Protein AF-A0A317SDF6-F1 (afdb_monomer_lite)

Organism: NCBI:txid42249

Radius of gyration: 30.02 Å; chains: 1; bounding box: 66×52×125 Å

InterPro domains:
  IPR023395 Mitochondrial carrier protein domain superfamily [SSF103506] (197-361)

Structure (mmCIF, N/CA/C/O backbone):
data_AF-A0A317SDF6-F1
#
_entry.id   AF-A0A317SDF6-F1
#
loop_
_atom_site.group_PDB
_atom_site.id
_atom_site.type_symbol
_atom_site.label_atom_id
_atom_site.label_alt_id
_atom_site.label_comp_id
_atom_site.label_asym_id
_atom_site.label_entity_id
_atom_site.label_seq_id
_atom_site.pdbx_PDB_ins_code
_atom_site.Cartn_x
_atom_site.Cartn_y
_atom_site.Cartn_z
_atom_site.occupancy
_atom_site.B_iso_or_equiv
_atom_site.auth_seq_id
_atom_site.auth_comp_id
_atom_site.auth_asym_id
_atom_site.auth_atom_id
_atom_site.pdbx_PDB_model_num
ATOM 1 N N . MET A 1 1 ? 5.493 -19.205 65.017 1.00 35.84 1 MET A N 1
ATOM 2 C CA . MET A 1 1 ? 6.532 -20.096 65.563 1.00 35.84 1 MET A CA 1
ATOM 3 C C . MET A 1 1 ? 7.297 -20.651 64.370 1.00 35.84 1 MET A C 1
ATOM 5 O O . MET A 1 1 ? 6.707 -21.435 63.647 1.00 35.84 1 MET A O 1
ATOM 9 N N . PHE A 1 2 ? 8.506 -20.110 64.154 1.00 34.94 2 PHE A N 1
ATOM 10 C CA . PHE A 1 2 ? 9.615 -20.517 63.263 1.00 34.94 2 PHE A CA 1
ATOM 11 C C . PHE A 1 2 ? 9.306 -20.815 61.772 1.00 34.94 2 PHE A C 1
ATOM 13 O O . PHE A 1 2 ? 8.557 -21.731 61.475 1.00 34.94 2 PHE A O 1
ATOM 20 N N . GLU A 1 3 ? 9.703 -20.014 60.771 1.00 36.59 3 GLU A N 1
ATOM 21 C CA . GLU A 1 3 ? 11.041 -19.528 60.344 1.00 36.59 3 GLU A CA 1
ATOM 22 C C . GLU A 1 3 ? 11.872 -20.590 59.577 1.00 36.59 3 GLU A C 1
ATOM 24 O O . GLU A 1 3 ? 11.899 -21.753 59.965 1.00 36.59 3 GLU A O 1
ATOM 29 N N . LEU A 1 4 ? 12.595 -20.113 58.542 1.00 40.19 4 LEU A N 1
ATOM 30 C CA . LEU A 1 4 ? 13.851 -20.644 57.964 1.00 40.19 4 LEU A CA 1
ATOM 31 C C . LEU A 1 4 ? 13.796 -21.779 56.904 1.00 40.19 4 LEU A C 1
ATOM 33 O O . LEU A 1 4 ? 13.712 -22.953 57.232 1.00 40.19 4 LEU A O 1
ATOM 37 N N . LEU A 1 5 ? 14.002 -21.454 55.612 1.00 44.25 5 LEU A N 1
ATOM 38 C CA . LEU A 1 5 ? 15.344 -21.342 54.987 1.00 44.25 5 LEU A CA 1
ATOM 39 C C . LEU A 1 5 ? 15.296 -21.184 53.453 1.00 44.25 5 LEU A C 1
ATOM 41 O O . LEU A 1 5 ? 14.732 -22.001 52.731 1.00 44.25 5 LEU A O 1
ATOM 45 N N . ALA A 1 6 ? 15.993 -20.154 52.973 1.00 47.88 6 ALA A N 1
ATOM 46 C CA . ALA A 1 6 ? 16.530 -20.042 51.617 1.00 47.88 6 ALA A CA 1
ATOM 47 C C . ALA A 1 6 ? 17.962 -20.619 51.552 1.00 47.88 6 ALA A C 1
ATOM 49 O O . ALA A 1 6 ? 18.619 -20.738 52.588 1.00 47.88 6 ALA A O 1
ATOM 50 N N . PRO A 1 7 ? 18.482 -20.877 50.339 1.00 56.06 7 PRO A N 1
ATOM 51 C CA . PRO A 1 7 ? 19.817 -20.379 49.945 1.00 56.06 7 PRO A CA 1
ATOM 52 C C . PRO A 1 7 ? 19.781 -19.769 48.510 1.00 56.06 7 PRO A C 1
ATOM 54 O O . PRO A 1 7 ? 19.075 -20.290 47.653 1.00 56.06 7 PRO A O 1
ATOM 57 N N . LYS A 1 8 ? 20.308 -18.561 48.199 1.00 40.97 8 LYS A N 1
ATOM 58 C CA . LYS A 1 8 ? 21.728 -18.143 47.969 1.00 40.97 8 LYS A CA 1
ATOM 59 C C . LYS A 1 8 ? 22.505 -19.163 47.115 1.00 40.97 8 LYS A C 1
ATOM 61 O O . LYS A 1 8 ? 22.542 -20.319 47.499 1.00 40.97 8 LYS A O 1
ATOM 66 N N . ASP A 1 9 ? 23.131 -18.909 45.959 1.00 41.47 9 ASP A N 1
ATOM 67 C CA . ASP A 1 9 ? 23.809 -17.780 45.267 1.00 41.47 9 ASP A CA 1
ATOM 68 C C . ASP A 1 9 ? 24.001 -18.209 43.760 1.00 41.47 9 ASP A C 1
ATOM 70 O O . ASP A 1 9 ? 23.409 -19.229 43.396 1.00 41.47 9 ASP A O 1
ATOM 74 N N . PRO A 1 10 ? 24.849 -17.629 42.858 1.00 51.06 10 PRO A N 1
ATOM 75 C CA . PRO A 1 10 ? 25.537 -16.326 42.794 1.00 51.06 10 PRO A CA 1
ATOM 76 C C . PRO A 1 10 ? 25.432 -15.571 41.434 1.00 51.06 10 PRO A C 1
ATOM 78 O O . PRO A 1 10 ? 25.299 -16.132 40.349 1.00 51.06 10 PRO A O 1
ATOM 81 N N . CYS A 1 11 ? 25.641 -14.257 41.533 1.00 39.50 11 CYS A N 1
ATOM 82 C CA . CYS A 1 11 ? 26.373 -13.341 40.645 1.00 39.50 11 CYS A CA 1
ATOM 83 C C . CYS A 1 11 ? 26.900 -13.835 39.274 1.00 39.50 11 CYS A C 1
ATOM 85 O O . CYS A 1 11 ? 27.892 -14.561 39.198 1.00 39.50 11 CYS A O 1
ATOM 87 N N . LEU A 1 12 ? 26.397 -13.229 38.191 1.00 39.78 12 LEU A N 1
ATOM 88 C CA . LEU A 1 12 ? 27.074 -13.149 36.889 1.00 39.78 12 LEU A CA 1
ATOM 89 C C . LEU A 1 12 ? 27.525 -11.703 36.617 1.00 39.78 12 LEU A C 1
ATOM 91 O O . LEU A 1 12 ? 26.712 -10.783 36.547 1.00 39.78 12 LEU A O 1
ATOM 95 N N . ARG A 1 13 ? 28.845 -11.512 36.480 1.00 43.03 13 ARG A N 1
ATOM 96 C CA . ARG A 1 13 ? 29.495 -10.250 36.081 1.00 43.03 13 ARG A CA 1
ATOM 97 C C . ARG A 1 13 ? 29.255 -9.948 34.593 1.00 43.03 13 ARG A C 1
ATOM 99 O O . ARG A 1 13 ? 29.340 -10.873 33.784 1.00 43.03 13 ARG A O 1
ATOM 106 N N . PRO A 1 14 ? 29.118 -8.674 34.186 1.00 44.06 14 PRO A N 1
ATOM 107 C CA . PRO A 1 14 ? 29.255 -8.290 32.789 1.00 44.06 14 PRO A CA 1
ATOM 108 C C . PRO A 1 14 ? 30.738 -8.154 32.407 1.00 44.06 14 PRO A C 1
ATOM 110 O O . PRO A 1 14 ? 31.544 -7.549 33.115 1.00 44.06 14 PRO A O 1
ATOM 113 N N . ARG A 1 15 ? 31.098 -8.746 31.265 1.00 39.91 15 ARG A N 1
ATOM 114 C CA . ARG A 1 15 ? 32.431 -8.687 30.658 1.00 39.91 15 ARG A CA 1
ATOM 115 C C . ARG A 1 15 ? 32.521 -7.422 29.802 1.00 39.91 15 ARG A C 1
ATOM 117 O O . ARG A 1 15 ? 31.926 -7.365 28.730 1.00 39.91 15 ARG A O 1
ATOM 124 N N . VAL A 1 16 ? 33.254 -6.425 30.288 1.00 40.88 16 VAL A N 1
ATOM 125 C CA . VAL A 1 16 ? 33.702 -5.267 29.501 1.00 40.88 16 VAL A CA 1
ATOM 126 C C . VAL A 1 16 ? 34.661 -5.783 28.426 1.00 40.88 16 VAL A C 1
ATOM 128 O O . VAL A 1 16 ? 35.590 -6.530 28.732 1.00 40.88 16 VAL A O 1
ATOM 131 N N . ARG A 1 17 ? 34.390 -5.457 27.160 1.00 41.50 17 ARG A N 1
ATOM 132 C CA . ARG A 1 17 ? 35.269 -5.759 26.028 1.00 41.50 17 ARG A CA 1
ATOM 133 C C . ARG A 1 17 ? 35.745 -4.429 25.456 1.00 41.50 17 ARG A C 1
ATOM 135 O O . ARG A 1 17 ? 34.955 -3.710 24.854 1.00 41.50 17 ARG A O 1
ATOM 142 N N . ASP A 1 18 ? 37.022 -4.143 25.677 1.00 37.62 18 ASP A N 1
ATOM 143 C CA . ASP A 1 18 ? 37.757 -3.056 25.040 1.00 37.62 18 ASP A CA 1
ATOM 144 C C . ASP A 1 18 ? 37.851 -3.294 23.529 1.00 37.62 18 ASP A C 1
ATOM 146 O O . ASP A 1 18 ? 38.192 -4.389 23.074 1.00 37.62 18 ASP A O 1
ATOM 150 N N . SER A 1 19 ? 37.561 -2.259 22.747 1.00 40.59 19 SER A N 1
ATOM 151 C CA . SER A 1 19 ? 37.811 -2.213 21.308 1.00 40.59 19 SER A CA 1
ATOM 152 C C . SER A 1 19 ? 38.665 -0.987 21.003 1.00 40.59 19 SER A C 1
ATOM 154 O O . SER A 1 19 ? 38.182 0.142 21.078 1.00 40.59 19 SER A O 1
ATOM 156 N N . GLY A 1 20 ? 39.941 -1.232 20.698 1.00 45.19 20 GLY A N 1
ATOM 157 C CA . GLY A 1 20 ? 40.878 -0.232 20.191 1.00 45.19 20 GLY A CA 1
ATOM 158 C C . GLY A 1 20 ? 40.594 0.170 18.734 1.00 45.19 20 GLY A C 1
ATOM 159 O O . GLY A 1 20 ? 39.771 -0.459 18.062 1.00 45.19 20 GLY A O 1
ATOM 160 N N . PRO A 1 21 ? 41.260 1.227 18.238 1.00 37.16 21 PRO A N 1
ATOM 161 C CA . PRO A 1 21 ? 40.937 1.852 16.963 1.00 37.16 21 PRO A CA 1
ATOM 162 C C . PRO A 1 21 ? 41.616 1.128 15.794 1.00 37.16 21 PRO A C 1
ATOM 164 O O . PRO A 1 21 ? 42.839 1.009 15.745 1.00 37.16 21 PRO A O 1
ATOM 167 N N . HIS A 1 22 ? 40.823 0.683 14.819 1.00 37.50 22 HIS A N 1
ATOM 168 C CA . HIS A 1 22 ? 41.328 0.217 13.530 1.00 37.50 22 HIS A CA 1
ATOM 169 C C . HIS A 1 22 ? 41.255 1.339 12.489 1.00 37.50 22 HIS A C 1
ATOM 171 O O . HIS A 1 22 ? 40.181 1.847 12.170 1.00 37.50 22 HIS A O 1
ATOM 177 N N . HIS A 1 23 ? 42.423 1.694 11.955 1.00 37.44 23 HIS A N 1
ATOM 178 C CA . HIS A 1 23 ? 42.594 2.467 10.729 1.00 37.44 23 HIS A CA 1
ATOM 179 C C . HIS A 1 23 ? 42.021 1.706 9.522 1.00 37.44 23 HIS A C 1
ATOM 181 O O . HIS A 1 23 ? 42.289 0.517 9.358 1.00 37.44 23 HIS A O 1
ATOM 187 N N . ILE A 1 24 ? 41.293 2.411 8.651 1.00 35.16 24 ILE A N 1
ATOM 188 C CA . ILE A 1 24 ? 40.878 1.936 7.323 1.00 35.16 24 ILE A CA 1
ATOM 189 C C . ILE A 1 24 ? 41.430 2.917 6.275 1.00 35.16 24 ILE A C 1
ATOM 191 O O . ILE A 1 24 ? 41.284 4.129 6.461 1.00 35.16 24 ILE A O 1
ATOM 195 N N . PRO A 1 25 ? 42.071 2.431 5.196 1.00 34.78 25 PRO A N 1
ATOM 196 C CA . PRO A 1 25 ? 42.602 3.270 4.132 1.00 34.78 25 PRO A CA 1
ATOM 197 C C . PRO A 1 25 ? 41.508 3.743 3.168 1.00 34.78 25 PRO A C 1
ATOM 199 O O . PRO A 1 25 ? 40.497 3.080 2.941 1.00 34.78 25 PRO A O 1
ATOM 202 N N . ALA A 1 26 ? 41.757 4.915 2.590 1.00 38.59 26 ALA A N 1
ATOM 203 C CA . ALA A 1 26 ? 40.966 5.528 1.537 1.00 38.59 26 ALA A CA 1
ATOM 204 C C . ALA A 1 26 ? 41.089 4.772 0.203 1.00 38.59 26 ALA A C 1
ATOM 206 O O . ALA A 1 26 ? 42.162 4.276 -0.137 1.00 38.59 26 ALA A O 1
ATOM 207 N N . GLY A 1 27 ? 40.010 4.794 -0.586 1.00 38.22 27 GLY A N 1
ATOM 208 C CA . GLY A 1 27 ? 40.062 4.568 -2.032 1.00 38.22 27 GLY A CA 1
ATOM 209 C C . GLY A 1 27 ? 39.246 3.382 -2.541 1.00 38.22 27 GLY A C 1
ATOM 210 O O . GLY A 1 27 ? 39.769 2.289 -2.710 1.00 38.22 27 GLY A O 1
ATOM 211 N N . SER A 1 28 ? 37.974 3.613 -2.869 1.00 27.75 28 SER A N 1
ATOM 212 C CA . SER A 1 28 ? 37.335 2.991 -4.040 1.00 27.75 28 SER A CA 1
ATOM 213 C C . SER A 1 28 ? 36.046 3.734 -4.399 1.00 27.75 28 SER A C 1
ATOM 215 O O . SER A 1 28 ? 35.135 3.906 -3.593 1.00 27.75 28 SER A O 1
ATOM 217 N N . THR A 1 29 ? 36.002 4.225 -5.632 1.00 35.84 29 THR A N 1
ATOM 218 C CA . THR A 1 29 ? 34.818 4.753 -6.306 1.00 35.84 29 THR A CA 1
ATOM 219 C C . THR A 1 29 ? 33.857 3.602 -6.605 1.00 35.84 29 THR A C 1
ATOM 221 O O . THR A 1 29 ? 34.183 2.720 -7.398 1.00 35.84 29 THR A O 1
ATOM 224 N N . LEU A 1 30 ? 32.687 3.607 -5.962 1.00 24.66 30 LEU A N 1
ATOM 225 C CA . LEU A 1 30 ? 31.577 2.680 -6.210 1.00 24.66 30 LEU A CA 1
ATOM 226 C C . LEU A 1 30 ? 30.507 3.338 -7.104 1.00 24.66 30 LEU A C 1
ATOM 228 O O . LEU A 1 30 ? 30.311 4.552 -7.011 1.00 24.66 30 LEU A O 1
ATOM 232 N N . PRO A 1 31 ? 29.799 2.561 -7.949 1.00 28.36 31 PRO A N 1
ATOM 233 C CA . PRO A 1 31 ? 28.802 3.076 -8.871 1.00 28.36 31 PRO A CA 1
ATOM 234 C C . PRO A 1 31 ? 27.497 3.421 -8.148 1.00 28.36 31 PRO A C 1
ATOM 236 O O . PRO A 1 31 ? 26.968 2.663 -7.335 1.00 28.36 31 PRO A O 1
ATOM 239 N N . THR A 1 32 ? 26.982 4.598 -8.475 1.00 27.78 32 THR A N 1
ATOM 240 C CA . THR A 1 32 ? 25.770 5.222 -7.956 1.00 27.78 32 THR A CA 1
ATOM 241 C C . THR A 1 32 ? 24.530 4.528 -8.511 1.00 27.78 32 THR A C 1
ATOM 243 O O . THR A 1 32 ? 24.172 4.692 -9.672 1.00 27.78 32 THR A O 1
ATOM 246 N N . THR A 1 33 ? 23.827 3.770 -7.681 1.00 33.47 33 THR A N 1
ATOM 247 C CA . THR A 1 33 ? 22.415 3.428 -7.888 1.00 33.47 33 THR A CA 1
ATOM 248 C C . THR A 1 33 ? 21.798 3.086 -6.536 1.00 33.47 33 THR A C 1
ATOM 250 O O . THR A 1 33 ? 22.505 2.623 -5.647 1.00 33.47 33 THR A O 1
ATOM 253 N N . ILE A 1 34 ? 20.472 3.252 -6.436 1.00 32.97 34 ILE A N 1
ATOM 254 C CA . ILE A 1 34 ? 19.565 2.790 -5.364 1.00 32.97 34 ILE A CA 1
ATOM 255 C C . ILE A 1 34 ? 19.208 3.864 -4.319 1.00 32.97 34 ILE A C 1
ATOM 257 O O . ILE A 1 34 ? 20.032 4.166 -3.474 1.00 32.97 34 ILE A O 1
ATOM 261 N N . PHE A 1 35 ? 17.956 4.363 -4.328 1.00 32.91 35 PHE A N 1
ATOM 262 C CA . PHE A 1 35 ? 17.130 4.636 -3.127 1.00 32.91 35 PHE A CA 1
ATOM 263 C C . PHE A 1 35 ? 15.674 5.025 -3.487 1.00 32.91 35 PHE A C 1
ATOM 265 O O . PHE A 1 35 ? 15.453 5.877 -4.341 1.00 32.91 35 PHE A O 1
ATOM 272 N N . GLY A 1 36 ? 14.697 4.438 -2.775 1.00 30.61 36 GLY A N 1
ATOM 273 C CA . GLY A 1 36 ? 13.292 4.885 -2.689 1.00 30.61 36 GLY A CA 1
ATOM 274 C C . GLY A 1 36 ? 12.307 3.722 -2.551 1.00 30.61 36 GLY A C 1
ATOM 275 O O . GLY A 1 36 ? 12.429 2.756 -3.288 1.00 30.61 36 GLY A O 1
ATOM 276 N N . CYS A 1 37 ? 11.357 3.734 -1.599 1.00 37.50 37 CYS A N 1
ATOM 277 C CA . CYS A 1 37 ? 10.517 2.552 -1.345 1.00 37.50 37 CYS A CA 1
ATOM 278 C C . CYS A 1 37 ? 9.033 2.801 -1.044 1.00 37.50 37 CYS A C 1
ATOM 280 O O . CYS A 1 37 ? 8.642 3.826 -0.498 1.00 37.50 37 CYS A O 1
ATOM 282 N N . CYS A 1 38 ? 8.245 1.776 -1.372 1.00 33.22 38 CYS A N 1
ATOM 283 C CA . CYS A 1 38 ? 6.809 1.540 -1.203 1.00 33.22 38 CYS A CA 1
ATOM 284 C C . CYS A 1 38 ? 5.862 2.150 -2.255 1.00 33.22 38 CYS A C 1
ATOM 286 O O . CYS A 1 38 ? 5.558 1.416 -3.185 1.00 33.22 38 CYS A O 1
ATOM 288 N N . ALA A 1 39 ? 5.443 3.427 -2.249 1.00 36.75 39 ALA A N 1
ATOM 289 C CA . ALA A 1 39 ? 4.753 3.950 -3.461 1.00 36.75 39 ALA A CA 1
ATOM 290 C C . ALA A 1 39 ? 5.738 4.239 -4.602 1.00 36.75 39 ALA A C 1
ATOM 292 O O . ALA A 1 39 ? 5.366 4.260 -5.779 1.00 36.75 39 ALA A O 1
ATOM 293 N N . PHE A 1 40 ? 7.015 4.402 -4.237 1.00 36.12 40 PHE A N 1
ATOM 294 C CA . PHE A 1 40 ? 8.116 4.325 -5.175 1.00 36.12 40 PHE A CA 1
ATOM 295 C C . PHE A 1 40 ? 8.192 2.937 -5.796 1.00 36.12 40 PHE A C 1
ATOM 297 O O . PHE A 1 40 ? 8.419 2.904 -6.974 1.00 36.12 40 PHE A O 1
ATOM 304 N N . VAL A 1 41 ? 7.928 1.812 -5.118 1.00 44.78 41 VAL A N 1
ATOM 305 C CA . VAL A 1 41 ? 8.067 0.482 -5.758 1.00 44.78 41 VAL A CA 1
ATOM 306 C C . VAL A 1 41 ? 6.953 0.211 -6.772 1.00 44.78 41 VAL A C 1
ATOM 308 O O . VAL A 1 41 ? 7.264 -0.218 -7.877 1.00 44.78 41 VAL A O 1
ATOM 311 N N . ASP A 1 42 ? 5.701 0.581 -6.480 1.00 40.22 42 ASP A N 1
ATOM 312 C CA . ASP A 1 42 ? 4.621 0.521 -7.484 1.00 40.22 42 ASP A CA 1
ATOM 313 C C . ASP A 1 42 ? 4.904 1.447 -8.682 1.00 40.22 42 ASP A C 1
ATOM 315 O O . ASP A 1 42 ? 4.598 1.114 -9.821 1.00 40.22 42 ASP A O 1
ATOM 319 N N . SER A 1 43 ? 5.536 2.604 -8.453 1.00 36.62 43 SER A N 1
ATOM 320 C CA . SER A 1 43 ? 5.901 3.544 -9.527 1.00 36.62 43 SER A CA 1
ATOM 321 C C . SER A 1 43 ? 7.236 3.202 -10.215 1.00 36.62 43 SER A C 1
ATOM 323 O O . SER A 1 43 ? 7.418 3.535 -11.375 1.00 36.62 43 SER A O 1
ATOM 325 N N . PHE A 1 44 ? 8.160 2.522 -9.537 1.00 34.91 44 PHE A N 1
ATOM 326 C CA . PHE A 1 44 ? 9.521 2.174 -9.968 1.00 34.91 44 PHE A CA 1
ATOM 327 C C . PHE A 1 44 ? 9.535 0.852 -10.722 1.00 34.91 44 PHE A C 1
ATOM 329 O O . PHE A 1 44 ? 10.275 0.740 -11.686 1.00 34.91 44 PHE A O 1
ATOM 336 N N . LEU A 1 45 ? 8.678 -0.113 -10.372 1.00 35.91 45 LEU A N 1
ATOM 337 C CA . LEU A 1 45 ? 8.425 -1.284 -11.220 1.00 35.91 45 LEU A CA 1
ATOM 338 C C . LEU A 1 45 ? 7.760 -0.876 -12.544 1.00 35.91 45 LEU A C 1
ATOM 340 O O . LEU A 1 45 ? 8.095 -1.419 -13.597 1.00 35.91 45 LEU A O 1
ATOM 344 N N . VAL A 1 46 ? 6.885 0.136 -12.509 1.00 34.47 46 VAL A N 1
ATOM 345 C CA . VAL A 1 46 ? 6.327 0.754 -13.720 1.00 34.47 46 VAL A CA 1
ATOM 346 C C . VAL A 1 46 ? 7.408 1.527 -14.488 1.00 34.47 46 VAL A C 1
ATOM 348 O O . VAL A 1 46 ? 7.525 1.336 -15.691 1.00 34.47 46 VAL A O 1
ATOM 351 N N . SER A 1 47 ? 8.257 2.326 -13.832 1.00 30.27 47 SER A N 1
ATOM 352 C CA . SER A 1 47 ? 9.356 3.039 -14.509 1.00 30.27 47 SER A CA 1
ATOM 353 C C . SER A 1 47 ? 10.456 2.117 -15.057 1.00 30.27 47 SER A C 1
ATOM 355 O O . SER A 1 47 ? 11.016 2.417 -16.104 1.00 30.27 47 SER A O 1
ATOM 357 N N . LEU A 1 48 ? 10.749 0.983 -14.411 1.00 29.62 48 LEU A N 1
ATOM 358 C CA . LEU A 1 48 ? 11.686 -0.028 -14.922 1.00 29.62 48 LEU A CA 1
ATOM 359 C C . LEU A 1 48 ? 11.144 -0.750 -16.163 1.00 29.62 48 LEU A C 1
ATOM 361 O O . LEU A 1 48 ? 11.934 -1.173 -17.000 1.00 29.62 48 LEU A O 1
ATOM 365 N N . SER A 1 49 ? 9.818 -0.845 -16.322 1.00 28.34 49 SER A N 1
ATOM 366 C CA . SER A 1 49 ? 9.198 -1.406 -17.536 1.00 28.34 49 SER A CA 1
ATOM 367 C C . SER A 1 49 ? 9.280 -0.473 -18.753 1.00 28.34 49 SER A C 1
ATOM 369 O O . SER A 1 49 ? 9.049 -0.923 -19.869 1.00 28.34 49 SER A O 1
ATOM 371 N N . PHE A 1 50 ? 9.627 0.805 -18.559 1.00 28.78 50 PHE A N 1
ATOM 372 C CA . PHE A 1 50 ? 9.740 1.819 -19.618 1.00 28.78 50 PHE A CA 1
ATOM 373 C C . PHE A 1 50 ? 11.149 2.419 -19.724 1.00 28.78 50 PHE A C 1
ATOM 375 O O . PHE A 1 50 ? 11.319 3.508 -20.267 1.00 28.78 50 PHE A O 1
ATOM 382 N N . GLY A 1 51 ? 12.168 1.725 -19.205 1.00 25.11 51 GLY A N 1
ATOM 383 C CA . GLY A 1 51 ? 13.568 2.084 -19.412 1.00 25.11 51 GLY A CA 1
ATOM 384 C C . GLY A 1 51 ? 13.973 1.876 -20.869 1.00 25.11 51 GLY A C 1
ATOM 385 O O . GLY A 1 51 ? 14.607 0.881 -21.203 1.00 25.11 51 GLY A O 1
ATOM 386 N N . GLU A 1 52 ? 13.575 2.805 -21.731 1.00 31.00 52 GLU A N 1
ATOM 387 C CA . GLU A 1 52 ? 14.065 2.933 -23.093 1.00 31.00 52 GLU A CA 1
ATOM 388 C C . GLU A 1 52 ? 15.569 3.205 -23.002 1.00 31.00 52 GLU A C 1
ATOM 390 O O . GLU A 1 52 ? 16.015 4.237 -22.492 1.00 31.00 52 GLU A O 1
ATOM 395 N N . ALA A 1 53 ? 16.367 2.209 -23.390 1.00 28.73 53 ALA A N 1
ATOM 396 C CA . ALA A 1 53 ? 17.802 2.364 -23.509 1.00 28.73 53 ALA A CA 1
ATOM 397 C C . ALA A 1 53 ? 18.052 3.436 -24.573 1.00 28.73 53 ALA A C 1
ATOM 399 O O . ALA A 1 53 ? 17.881 3.184 -25.764 1.00 28.73 53 ALA A O 1
ATOM 400 N N . ALA A 1 54 ? 18.426 4.637 -24.135 1.00 30.97 54 ALA A N 1
ATOM 401 C CA . ALA A 1 54 ? 18.967 5.662 -25.008 1.00 30.97 54 ALA A CA 1
ATOM 402 C C . ALA A 1 54 ? 20.288 5.129 -25.582 1.00 30.97 54 ALA A C 1
ATOM 404 O O . ALA A 1 54 ? 21.345 5.257 -24.968 1.00 30.97 54 ALA A O 1
ATOM 405 N N . LEU A 1 55 ? 20.201 4.452 -26.728 1.00 30.16 55 LEU A N 1
ATOM 406 C CA . LEU A 1 55 ? 21.349 4.195 -27.581 1.00 30.16 55 LEU A CA 1
ATOM 407 C C . LEU A 1 55 ? 21.794 5.559 -28.112 1.00 30.16 55 LEU A C 1
ATOM 409 O O . LEU A 1 55 ? 21.047 6.215 -28.838 1.00 30.16 55 LEU A O 1
ATOM 413 N N . GLU A 1 56 ? 22.985 5.994 -27.714 1.00 34.97 56 GLU A N 1
ATOM 414 C CA . GLU A 1 56 ? 23.643 7.164 -28.286 1.00 34.97 56 GLU A CA 1
ATOM 415 C C . GLU A 1 56 ? 23.712 7.001 -29.811 1.00 34.97 56 GLU A C 1
ATOM 417 O O . GLU A 1 56 ? 24.318 6.063 -30.333 1.00 34.97 56 GLU A O 1
ATOM 422 N N . THR A 1 57 ? 23.045 7.894 -30.541 1.00 34.06 57 THR A N 1
ATOM 423 C CA . THR A 1 57 ? 23.181 7.990 -31.994 1.00 34.06 57 THR A CA 1
ATOM 424 C C . THR A 1 57 ? 24.569 8.545 -32.319 1.00 34.06 57 THR A C 1
ATOM 426 O O . THR A 1 57 ? 24.905 9.611 -31.798 1.00 34.06 57 THR A O 1
ATOM 429 N N . PRO A 1 58 ? 25.375 7.881 -33.165 1.00 36.00 58 PRO A N 1
ATOM 430 C CA . PRO A 1 58 ? 26.670 8.414 -33.565 1.00 36.00 58 PRO A CA 1
ATOM 431 C C . PRO A 1 58 ? 26.497 9.682 -34.411 1.00 36.00 58 PRO A C 1
ATOM 433 O O . PRO A 1 58 ? 25.572 9.775 -35.220 1.00 36.00 58 PRO A O 1
ATOM 436 N N . ASP A 1 59 ? 27.409 10.636 -34.221 1.00 35.44 59 ASP A N 1
ATOM 437 C CA . ASP A 1 59 ? 27.519 11.883 -34.982 1.00 35.44 59 ASP A CA 1
ATOM 438 C C . ASP A 1 59 ? 27.577 11.602 -36.494 1.00 35.44 59 ASP A C 1
ATOM 440 O O . ASP A 1 59 ? 28.537 11.008 -36.994 1.00 35.44 59 ASP A O 1
ATOM 444 N N . ILE A 1 60 ? 26.556 12.043 -37.236 1.00 41.88 60 ILE A N 1
ATOM 445 C CA . ILE A 1 60 ? 26.553 12.026 -38.703 1.00 41.88 60 ILE A CA 1
ATOM 446 C C . ILE A 1 60 ? 26.850 13.444 -39.193 1.00 41.88 60 ILE A C 1
ATOM 448 O O . ILE A 1 60 ? 26.064 14.372 -39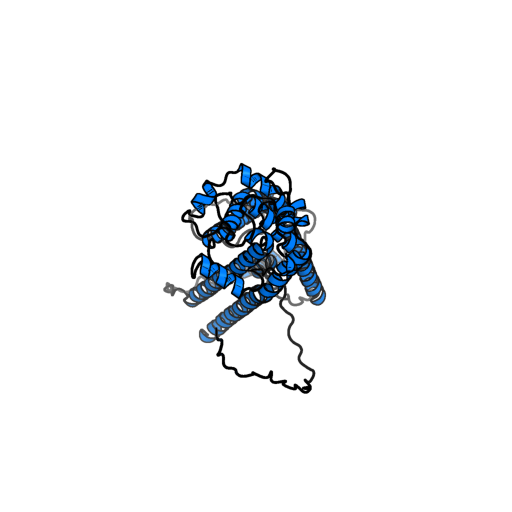.004 1.00 41.88 60 ILE A O 1
ATOM 452 N N . THR A 1 61 ? 27.998 13.600 -39.847 1.00 51.19 61 THR A N 1
ATOM 453 C CA . THR A 1 61 ? 28.413 14.819 -40.546 1.00 51.19 61 THR A CA 1
ATOM 454 C C . THR A 1 61 ? 27.519 15.102 -41.766 1.00 51.19 61 THR A C 1
ATOM 456 O O . THR A 1 61 ? 27.082 14.171 -42.447 1.00 51.19 61 THR A O 1
ATOM 459 N N . PRO A 1 62 ? 27.233 16.378 -42.088 1.00 46.09 62 PRO A N 1
ATOM 460 C CA . PRO A 1 62 ? 26.318 16.718 -43.173 1.00 46.09 62 PRO A CA 1
ATOM 461 C C . PRO A 1 62 ? 26.974 16.552 -44.553 1.00 46.09 62 PRO A C 1
ATOM 463 O O . PRO A 1 62 ? 28.043 17.101 -44.821 1.00 46.09 62 PRO A O 1
ATOM 466 N N . LEU A 1 63 ? 26.296 15.829 -45.449 1.00 53.81 63 LEU A N 1
ATOM 467 C CA . LEU A 1 63 ? 26.607 15.766 -46.882 1.00 53.81 63 LEU A CA 1
ATOM 468 C C . LEU A 1 63 ? 25.974 16.953 -47.647 1.00 53.81 63 LEU A C 1
ATOM 470 O O . LEU A 1 63 ? 24.947 17.482 -47.216 1.00 53.81 63 LEU A O 1
ATOM 474 N N . PRO A 1 64 ? 26.569 17.383 -48.780 1.00 53.41 64 PRO A N 1
ATOM 475 C CA . PRO A 1 64 ? 26.149 18.569 -49.529 1.00 53.41 64 PRO A CA 1
ATOM 476 C C . PRO A 1 64 ? 24.848 18.359 -50.332 1.00 53.41 64 PRO A C 1
ATOM 478 O O . PRO A 1 64 ? 24.500 17.225 -50.673 1.00 53.41 64 PRO A O 1
ATOM 481 N N . PRO A 1 65 ? 24.125 19.446 -50.668 1.00 51.06 65 PRO A N 1
ATOM 482 C CA . PRO A 1 65 ? 22.793 19.367 -51.258 1.00 51.06 65 PRO A CA 1
ATOM 483 C C . PRO A 1 65 ? 22.840 18.943 -52.731 1.00 51.06 65 PRO A C 1
ATOM 485 O O . PRO A 1 65 ? 23.557 19.536 -53.536 1.00 51.06 65 PRO A O 1
ATOM 488 N N . SER A 1 66 ? 22.017 17.955 -53.091 1.00 41.56 66 SER A N 1
ATOM 489 C CA . SER A 1 66 ? 21.702 17.619 -54.482 1.00 41.56 66 SER A CA 1
ATOM 490 C C . SER A 1 66 ? 20.237 17.923 -54.809 1.00 41.56 66 SER A C 1
ATOM 492 O O . SER A 1 66 ? 19.337 17.847 -53.972 1.00 41.56 66 SER A O 1
ATOM 494 N N . THR A 1 67 ? 20.053 18.366 -56.046 1.00 40.16 67 THR A N 1
ATOM 495 C CA . THR A 1 67 ? 18.878 18.995 -56.649 1.00 40.16 67 THR A CA 1
ATOM 496 C C . THR A 1 67 ? 17.695 18.028 -56.784 1.00 40.16 67 THR A C 1
ATOM 498 O O . THR A 1 67 ? 17.836 16.951 -57.357 1.00 40.16 67 THR A O 1
ATOM 501 N N . ILE A 1 68 ? 16.509 18.425 -56.307 1.00 37.88 68 ILE A N 1
ATOM 502 C CA . ILE A 1 68 ? 15.266 17.643 -56.410 1.00 37.88 68 ILE A CA 1
ATOM 503 C C . ILE A 1 68 ? 14.423 18.136 -57.595 1.00 37.88 68 ILE A C 1
ATOM 505 O O . ILE A 1 68 ? 14.023 19.298 -57.630 1.00 37.88 68 ILE A O 1
ATOM 509 N N . ASN A 1 69 ? 14.089 17.218 -58.507 1.00 33.19 69 ASN A N 1
ATOM 510 C CA . ASN A 1 69 ? 12.996 17.357 -59.473 1.00 33.19 69 ASN A CA 1
ATOM 511 C C . ASN A 1 69 ? 11.692 16.777 -58.893 1.00 33.19 69 ASN A C 1
ATOM 513 O O . ASN A 1 69 ? 11.694 15.754 -58.206 1.00 33.19 69 ASN A O 1
ATOM 517 N N . ASN A 1 70 ? 10.576 17.447 -59.181 1.00 35.47 70 ASN A N 1
ATOM 518 C CA . ASN A 1 70 ? 9.235 17.118 -58.701 1.00 35.47 70 ASN A CA 1
ATOM 519 C C . ASN A 1 70 ? 8.487 16.221 -59.695 1.00 35.47 70 ASN A C 1
ATOM 521 O O . ASN A 1 70 ? 8.288 16.622 -60.839 1.00 35.47 70 ASN A O 1
ATOM 525 N N . THR A 1 71 ? 7.956 15.091 -59.227 1.00 32.16 71 THR A N 1
ATOM 526 C CA . THR A 1 71 ? 6.826 14.402 -59.869 1.00 32.16 71 THR A CA 1
ATOM 527 C C . THR A 1 71 ? 5.869 13.858 -58.813 1.00 32.16 71 THR A C 1
ATOM 529 O O . THR A 1 71 ? 6.259 13.137 -57.897 1.00 32.16 71 THR A O 1
ATOM 532 N N . THR A 1 72 ? 4.613 14.264 -58.956 1.00 34.44 72 THR A N 1
ATOM 533 C CA . THR A 1 72 ? 3.447 13.960 -58.124 1.00 34.44 72 THR A CA 1
ATOM 534 C C . THR A 1 72 ? 2.844 12.622 -58.546 1.00 34.44 72 THR A C 1
ATOM 536 O O . THR A 1 72 ? 2.617 12.412 -59.738 1.00 34.44 72 THR A O 1
ATOM 539 N N . THR A 1 73 ? 2.517 11.721 -57.615 1.00 29.91 73 THR A N 1
ATOM 540 C CA . THR A 1 73 ? 1.583 10.617 -57.903 1.00 29.91 73 THR A CA 1
ATOM 541 C C . THR A 1 73 ? 0.762 10.241 -56.670 1.00 29.91 73 THR A C 1
ATOM 543 O O . THR A 1 73 ? 1.288 9.930 -55.608 1.00 29.91 73 THR A O 1
ATOM 546 N N . THR A 1 74 ? -0.552 10.321 -56.854 1.00 32.31 74 THR A N 1
ATOM 547 C CA . THR A 1 74 ? -1.655 10.047 -55.928 1.00 32.31 74 THR A CA 1
ATOM 548 C C . THR A 1 74 ? -2.039 8.566 -55.990 1.00 32.31 74 THR A C 1
ATOM 550 O O . THR A 1 74 ? -2.172 8.054 -57.097 1.00 32.31 74 THR A O 1
ATOM 553 N N . SER A 1 75 ? -2.284 7.887 -54.860 1.00 27.31 75 SER A N 1
ATOM 554 C CA . SER A 1 75 ? -3.058 6.622 -54.750 1.00 27.31 75 SER A CA 1
ATOM 555 C C . SER A 1 75 ? -3.341 6.348 -53.261 1.00 27.31 75 SER A C 1
ATOM 557 O O . SER A 1 75 ? -2.407 6.285 -52.474 1.00 27.31 75 SER A O 1
ATOM 559 N N . ALA A 1 76 ? -4.578 6.465 -52.773 1.00 27.97 76 ALA A N 1
ATOM 560 C CA . ALA A 1 76 ? -5.713 5.533 -52.866 1.00 27.97 76 ALA A CA 1
ATOM 561 C C . ALA A 1 76 ? -5.767 4.542 -51.680 1.00 27.97 76 ALA A C 1
ATOM 563 O O . ALA A 1 76 ? -4.929 3.664 -51.514 1.00 27.97 76 ALA A O 1
ATOM 564 N N . ILE A 1 77 ? -6.798 4.755 -50.858 1.00 29.31 77 ILE A N 1
ATOM 565 C CA . ILE A 1 77 ? -7.215 4.030 -49.654 1.00 29.31 77 ILE A CA 1
ATOM 566 C C . ILE A 1 77 ? -7.766 2.649 -50.036 1.00 29.31 77 ILE A C 1
ATOM 568 O O . ILE A 1 77 ? -8.625 2.559 -50.910 1.00 29.31 77 ILE A O 1
ATOM 572 N N . LEU A 1 78 ? -7.350 1.593 -49.329 1.00 25.03 78 LEU A N 1
ATOM 573 C CA . LEU A 1 78 ? -7.996 0.277 -49.371 1.00 25.03 78 LEU A CA 1
ATOM 574 C C . LEU A 1 78 ? -8.100 -0.310 -47.955 1.00 25.03 78 LEU A C 1
ATOM 576 O O . LEU A 1 78 ? -7.116 -0.719 -47.348 1.00 25.03 78 LEU A O 1
ATOM 580 N N . LEU A 1 79 ? -9.332 -0.313 -47.440 1.00 31.16 79 LEU A N 1
ATOM 581 C CA . LEU A 1 79 ? -9.768 -1.006 -46.228 1.00 31.16 79 LEU A CA 1
ATOM 582 C C . LEU A 1 79 ? -9.775 -2.519 -46.478 1.00 31.16 79 LEU A C 1
ATOM 584 O O . LEU A 1 79 ? -10.433 -2.975 -47.413 1.00 31.16 79 LEU A O 1
ATOM 588 N N . HIS A 1 80 ? -9.129 -3.301 -45.610 1.00 26.05 80 HIS A N 1
ATOM 589 C CA . HIS A 1 80 ? -9.329 -4.749 -45.562 1.00 26.05 80 HIS A CA 1
ATOM 590 C C . HIS A 1 80 ? -9.606 -5.247 -44.137 1.00 26.05 80 HIS A C 1
ATOM 592 O O . HIS A 1 80 ? -9.032 -4.778 -43.158 1.00 26.05 80 HIS A O 1
ATOM 598 N N . ARG A 1 81 ? -10.569 -6.174 -44.083 1.00 27.00 81 ARG A N 1
ATOM 599 C CA . ARG A 1 81 ? -11.240 -6.783 -42.926 1.00 27.00 81 ARG A CA 1
ATOM 600 C C . ARG A 1 81 ? -10.307 -7.416 -41.886 1.00 27.00 81 ARG A C 1
ATOM 602 O O . ARG A 1 81 ? -9.360 -8.111 -42.237 1.00 27.00 81 ARG A O 1
ATOM 609 N N . PHE A 1 82 ? -10.719 -7.268 -40.626 1.00 27.80 82 PHE A N 1
ATOM 610 C CA . PHE A 1 82 ? -10.346 -8.083 -39.468 1.00 27.80 82 PHE A CA 1
ATOM 611 C C . PHE A 1 82 ? -10.849 -9.525 -39.611 1.00 27.80 82 PHE A C 1
ATOM 613 O O . PHE A 1 82 ? -12.033 -9.722 -39.883 1.00 27.80 82 PHE A O 1
ATOM 620 N N . ASP A 1 83 ? -9.986 -10.498 -39.321 1.00 28.61 83 ASP A N 1
ATOM 621 C CA . ASP A 1 83 ? -10.403 -11.776 -38.747 1.00 28.61 83 ASP A CA 1
ATOM 622 C C . ASP A 1 83 ? -9.254 -12.430 -37.959 1.00 28.61 83 ASP A C 1
ATOM 624 O O . ASP A 1 83 ? -8.084 -12.222 -38.272 1.00 28.61 83 ASP A O 1
ATOM 628 N N . SER A 1 84 ? -9.623 -13.246 -36.969 1.00 27.56 84 SER A N 1
ATOM 629 C CA . SER A 1 84 ? -8.778 -14.067 -36.079 1.00 27.56 84 SER A CA 1
ATOM 630 C C . SER A 1 84 ? -8.215 -13.409 -34.809 1.00 27.56 84 SER A C 1
ATOM 632 O O . SER A 1 84 ? -7.145 -12.804 -34.767 1.00 27.56 84 SER A O 1
ATOM 634 N N . ALA A 1 85 ? -8.947 -13.658 -33.724 1.00 31.12 85 ALA A N 1
ATOM 635 C CA . ALA A 1 85 ? -8.585 -13.430 -32.337 1.00 31.12 85 ALA A CA 1
ATOM 636 C C . ALA A 1 85 ? -7.372 -14.256 -31.858 1.00 31.12 85 ALA A C 1
ATOM 638 O O . ALA A 1 85 ? -7.099 -15.351 -32.350 1.00 31.12 85 ALA A O 1
ATOM 639 N N . THR A 1 86 ? -6.802 -13.773 -30.749 1.00 29.84 86 THR A N 1
ATOM 640 C CA . THR A 1 86 ? -5.906 -14.433 -29.776 1.00 29.84 86 THR A CA 1
ATOM 641 C C . THR A 1 86 ? -4.415 -14.106 -29.921 1.00 29.84 86 THR A C 1
ATOM 643 O O . THR A 1 86 ? -3.733 -14.568 -30.827 1.00 29.84 86 THR A O 1
ATOM 646 N N . THR A 1 87 ? -3.903 -13.385 -28.913 1.00 31.45 87 THR A N 1
ATOM 647 C CA . THR A 1 87 ? -2.489 -13.024 -28.664 1.00 31.45 87 THR A CA 1
ATOM 648 C C . THR A 1 87 ? -1.993 -11.735 -29.325 1.00 31.45 87 THR A C 1
ATOM 650 O O . THR A 1 87 ? -1.066 -11.751 -30.121 1.00 31.45 87 THR A O 1
ATOM 653 N N . VAL A 1 88 ? -2.553 -10.590 -28.918 1.00 25.34 88 VAL A N 1
ATOM 654 C CA . VAL A 1 88 ? -1.878 -9.284 -29.026 1.00 25.34 88 VAL A CA 1
ATOM 655 C C . VAL A 1 88 ? -2.198 -8.463 -27.772 1.00 25.34 88 VAL A C 1
ATOM 657 O O . VAL A 1 88 ? -3.195 -7.754 -27.709 1.00 25.34 88 VAL A O 1
ATOM 660 N N . ILE A 1 89 ? -1.360 -8.582 -26.741 1.00 31.55 89 ILE A N 1
ATOM 661 C CA . ILE A 1 89 ? -1.152 -7.504 -25.763 1.00 31.55 89 ILE A CA 1
ATOM 662 C C . ILE A 1 89 ? 0.349 -7.247 -25.740 1.00 31.55 89 ILE A C 1
ATOM 664 O O . ILE A 1 89 ? 1.070 -7.747 -24.887 1.00 31.55 89 ILE A O 1
ATOM 668 N N . MET A 1 90 ? 0.815 -6.542 -26.762 1.00 33.38 90 MET A N 1
ATOM 669 C CA . MET A 1 90 ? 1.878 -5.543 -26.712 1.00 33.38 90 MET A CA 1
ATOM 670 C C . MET A 1 90 ? 2.107 -5.056 -28.142 1.00 33.38 90 MET A C 1
ATOM 672 O O . MET A 1 90 ? 2.066 -5.847 -29.077 1.00 33.38 90 MET A O 1
ATOM 676 N N . ILE A 1 91 ? 2.396 -3.761 -28.262 1.00 31.97 91 ILE A N 1
ATOM 677 C CA . ILE A 1 91 ? 2.660 -3.008 -29.495 1.00 31.97 91 ILE A CA 1
ATOM 678 C C . ILE A 1 91 ? 1.378 -2.574 -30.227 1.00 31.97 91 ILE A C 1
ATOM 680 O O . ILE A 1 91 ? 0.851 -3.291 -31.065 1.00 31.97 91 ILE A O 1
ATOM 684 N N . HIS A 1 92 ? 0.875 -1.383 -29.882 1.00 26.66 92 HIS A N 1
ATOM 685 C CA . HIS A 1 92 ? 0.610 -0.278 -30.821 1.00 26.66 92 HIS A CA 1
ATOM 686 C C . HIS A 1 92 ? -0.092 0.892 -30.109 1.00 26.66 92 HIS A C 1
ATOM 688 O O . HIS A 1 92 ? -1.180 0.728 -29.569 1.00 26.66 92 HIS A O 1
ATOM 694 N N . SER A 1 93 ? 0.526 2.077 -30.153 1.00 24.97 93 SER A N 1
ATOM 695 C CA . SER A 1 93 ? -0.116 3.320 -30.614 1.00 24.97 93 SER A CA 1
ATOM 696 C C . SER A 1 93 ? 0.932 4.438 -30.671 1.00 24.97 93 SER A C 1
ATOM 698 O O . SER A 1 93 ? 1.195 5.121 -29.685 1.00 24.97 93 SER A O 1
ATOM 700 N N . VAL A 1 94 ? 1.542 4.600 -31.846 1.00 33.81 94 VAL A N 1
ATOM 701 C CA . VAL A 1 94 ? 2.162 5.857 -32.282 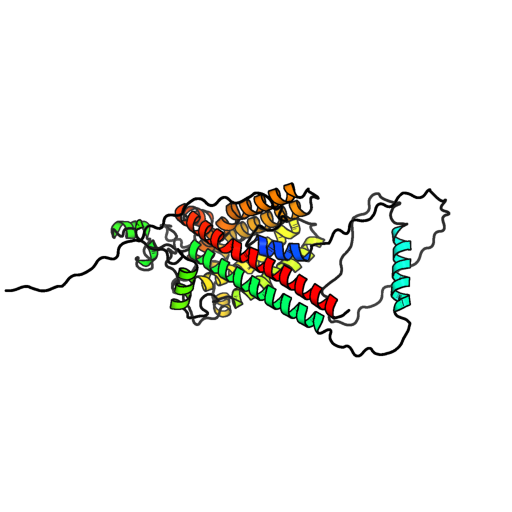1.00 33.81 94 VAL A CA 1
ATOM 702 C C . VAL A 1 94 ? 1.111 6.566 -33.136 1.00 33.81 94 VAL A C 1
ATOM 704 O O . VAL A 1 94 ? 0.600 5.965 -34.078 1.00 33.81 94 VAL A O 1
ATOM 707 N N . GLY A 1 95 ? 0.791 7.812 -32.792 1.00 27.75 95 GLY A N 1
ATOM 708 C CA . GLY A 1 95 ? -0.137 8.699 -33.508 1.00 27.75 95 GLY A CA 1
ATOM 709 C C . GLY A 1 95 ? -0.898 9.580 -32.509 1.00 27.75 95 GLY A C 1
ATOM 710 O O . GLY A 1 95 ? -1.260 9.100 -31.443 1.00 27.75 95 GLY A O 1
ATOM 711 N N . GLU A 1 96 ? -1.146 10.872 -32.704 1.00 29.33 96 GLU A N 1
ATOM 712 C CA . GLU A 1 96 ? -0.937 11.797 -33.819 1.00 29.33 96 GLU A CA 1
ATOM 713 C C . GLU A 1 96 ? -0.792 13.204 -33.197 1.00 29.33 96 GLU A C 1
ATOM 715 O O . GLU A 1 96 ? -1.524 13.551 -32.269 1.00 29.33 96 GLU A O 1
ATOM 720 N N . TRP A 1 97 ? 0.159 14.016 -33.666 1.00 28.72 97 TRP A N 1
ATOM 721 C CA . TRP A 1 97 ? 0.271 15.432 -33.287 1.00 28.72 97 TRP A CA 1
ATOM 722 C C . TRP A 1 97 ? -0.480 16.294 -34.315 1.00 28.72 97 TRP A C 1
ATOM 724 O O . TRP A 1 97 ? -0.392 16.002 -35.510 1.00 28.72 97 TRP A O 1
ATOM 734 N N . PRO A 1 98 ? -1.193 17.361 -33.909 1.00 35.31 98 PRO A N 1
ATOM 735 C CA . PRO A 1 98 ? -1.914 18.204 -34.850 1.00 35.31 98 PRO A CA 1
ATOM 736 C C . PRO A 1 98 ? -0.951 19.044 -35.699 1.00 35.31 98 PRO A C 1
ATOM 738 O O . PRO A 1 98 ? -0.005 19.657 -35.207 1.00 35.31 98 PRO A O 1
ATOM 741 N N . LEU A 1 99 ? -1.238 19.047 -37.000 1.00 31.70 99 LEU A N 1
ATOM 742 C CA . LEU A 1 99 ? -0.523 19.733 -38.070 1.00 31.70 99 LEU A CA 1
ATOM 743 C C . LEU A 1 99 ? -0.401 21.245 -37.840 1.00 31.70 99 LEU A C 1
ATOM 745 O O . LEU A 1 99 ? -1.393 21.969 -37.794 1.00 31.70 99 LEU A O 1
ATOM 749 N N . GLY A 1 100 ? 0.843 21.715 -37.829 1.00 32.69 100 GLY A N 1
ATOM 750 C CA . GLY A 1 100 ? 1.199 23.121 -37.951 1.00 32.69 100 GLY A CA 1
ATOM 751 C C . GLY A 1 100 ? 2.714 23.283 -38.009 1.00 32.69 100 GLY A C 1
ATOM 752 O O . GLY A 1 100 ? 3.363 23.319 -36.975 1.00 32.69 100 GLY A O 1
ATOM 753 N N . THR A 1 101 ? 3.257 23.380 -39.228 1.00 38.62 101 THR A N 1
ATOM 754 C CA . THR A 1 101 ? 4.634 23.800 -39.577 1.00 38.62 101 THR A CA 1
ATOM 755 C C . THR A 1 101 ? 5.800 22.859 -39.223 1.00 38.62 101 THR A C 1
ATOM 757 O O . THR A 1 101 ? 6.434 23.025 -38.192 1.00 38.62 101 THR A O 1
ATOM 760 N N . ALA A 1 102 ? 6.147 21.937 -40.138 1.00 33.31 102 ALA A N 1
ATOM 761 C CA . ALA A 1 102 ? 7.530 21.476 -40.389 1.00 33.31 102 ALA A CA 1
ATOM 762 C C . ALA A 1 102 ? 7.592 20.529 -41.611 1.00 33.31 102 ALA A C 1
ATOM 764 O O . ALA A 1 102 ? 7.557 19.308 -41.485 1.00 33.31 102 ALA A O 1
ATOM 765 N N . VAL A 1 103 ? 7.685 21.091 -42.818 1.00 43.50 103 VAL A N 1
ATOM 766 C CA . VAL A 1 103 ? 7.942 20.355 -44.072 1.00 43.50 103 VAL A CA 1
ATOM 767 C C . VAL A 1 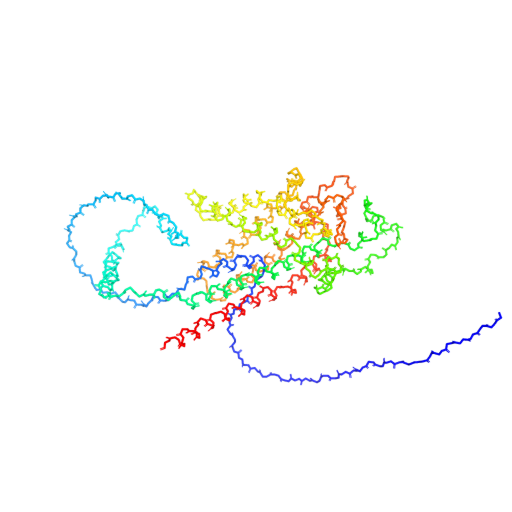103 ? 9.348 20.755 -44.525 1.00 43.50 103 VAL A C 1
ATOM 769 O O . VAL A 1 103 ? 9.491 21.807 -45.144 1.00 43.50 103 VAL A O 1
ATOM 772 N N . PRO A 1 104 ? 10.408 20.047 -44.074 1.00 39.06 104 PRO A N 1
ATOM 773 C CA . PRO A 1 104 ? 11.140 19.175 -45.006 1.00 39.06 104 PRO A CA 1
ATOM 774 C C . PRO A 1 104 ? 11.800 17.914 -44.385 1.00 39.06 104 PRO A C 1
ATOM 776 O O . PRO A 1 104 ? 12.551 17.231 -45.074 1.00 39.06 104 PRO A O 1
ATOM 779 N N . ALA A 1 105 ? 11.530 17.547 -43.125 1.00 38.50 105 ALA A N 1
ATOM 780 C CA . ALA A 1 105 ? 12.215 16.419 -42.459 1.00 38.50 105 ALA A CA 1
ATOM 781 C C . ALA A 1 105 ? 11.633 15.020 -42.775 1.00 38.50 105 ALA A C 1
ATOM 783 O O . ALA A 1 105 ? 12.249 14.000 -42.480 1.00 38.50 105 ALA A O 1
ATOM 784 N N . LEU A 1 106 ? 10.457 14.952 -43.407 1.00 37.41 106 LEU A N 1
ATOM 785 C CA . LEU A 1 106 ? 9.707 13.705 -43.622 1.00 37.41 106 LEU A CA 1
ATOM 786 C C . LEU A 1 106 ? 10.095 12.918 -44.886 1.00 37.41 106 LEU A C 1
ATOM 788 O O . LEU A 1 106 ? 9.592 11.816 -45.080 1.00 37.41 106 LEU A O 1
ATOM 792 N N . ARG A 1 107 ? 10.994 13.438 -45.736 1.00 39.94 107 ARG A N 1
ATOM 793 C CA . ARG A 1 107 ? 11.390 12.758 -46.987 1.00 39.94 107 ARG A CA 1
ATOM 794 C C . ARG A 1 107 ? 12.563 11.783 -46.830 1.00 39.94 107 ARG A C 1
ATOM 796 O O . ARG A 1 107 ? 12.702 10.883 -47.644 1.00 39.94 107 ARG A O 1
ATOM 803 N N . VAL A 1 108 ? 13.370 11.922 -45.775 1.00 46.97 108 VAL A N 1
ATOM 804 C CA . VAL A 1 108 ? 14.545 11.057 -45.533 1.00 46.97 108 VAL A CA 1
ATOM 805 C C . VAL A 1 108 ? 14.165 9.776 -44.767 1.00 46.97 108 VAL A C 1
ATOM 807 O O . VAL A 1 108 ? 14.781 8.731 -44.954 1.00 46.97 108 VAL A O 1
ATOM 810 N N . GLY A 1 109 ? 13.096 9.810 -43.962 1.00 39.50 109 GLY A N 1
ATOM 811 C CA . GLY A 1 109 ? 12.646 8.651 -43.177 1.00 39.50 109 GLY A CA 1
ATOM 812 C C . GLY A 1 109 ? 11.950 7.549 -43.988 1.00 39.50 109 GLY A C 1
ATOM 813 O O . GLY A 1 109 ? 12.024 6.379 -43.617 1.00 39.50 109 GLY A O 1
ATOM 814 N N . SER A 1 110 ? 11.301 7.883 -45.110 1.00 40.56 110 SER A N 1
ATOM 815 C CA . SER A 1 110 ? 10.543 6.904 -45.907 1.00 40.56 110 SER A CA 1
ATOM 816 C C . SER A 1 110 ? 11.426 5.985 -46.757 1.00 40.56 110 SER A C 1
ATOM 818 O O . SER A 1 110 ? 11.082 4.821 -46.947 1.00 40.56 110 SER A O 1
ATOM 820 N N . GLU A 1 111 ? 12.576 6.466 -47.236 1.00 45.00 111 GLU A N 1
ATOM 821 C CA . GLU A 1 111 ? 13.503 5.654 -48.044 1.00 45.00 111 GLU A CA 1
ATOM 822 C C . GLU A 1 111 ? 14.314 4.677 -47.178 1.00 45.00 111 GLU A C 1
ATOM 824 O O . GLU A 1 111 ? 14.566 3.537 -47.572 1.00 45.00 111 GLU A O 1
ATOM 829 N N . MET A 1 112 ? 14.633 5.075 -45.943 1.00 43.50 112 MET A N 1
ATOM 830 C CA . MET A 1 112 ? 15.338 4.223 -44.983 1.00 43.50 112 MET A CA 1
ATOM 831 C C . MET A 1 112 ? 14.428 3.121 -44.411 1.00 43.50 112 MET A C 1
ATOM 833 O O . MET A 1 112 ? 14.872 1.989 -44.212 1.00 43.50 112 MET A O 1
ATOM 837 N N . ALA A 1 113 ? 13.135 3.415 -44.227 1.00 44.25 113 ALA A N 1
ATOM 838 C CA . ALA A 1 113 ? 12.134 2.427 -43.826 1.00 44.25 113 ALA A CA 1
ATOM 839 C C . ALA A 1 113 ? 11.850 1.390 -44.929 1.00 44.25 113 ALA A C 1
ATOM 841 O O . ALA A 1 113 ? 11.693 0.210 -44.619 1.00 44.25 113 ALA A O 1
ATOM 842 N N . GLY A 1 114 ? 11.848 1.794 -46.208 1.00 48.25 114 GLY A N 1
ATOM 843 C CA . GLY A 1 114 ? 11.693 0.873 -47.342 1.00 48.25 114 GLY A CA 1
ATOM 844 C C . GLY A 1 114 ? 12.840 -0.138 -47.455 1.00 48.25 114 GLY A C 1
ATOM 845 O O . GLY A 1 114 ? 12.598 -1.335 -47.596 1.00 48.25 114 GLY A O 1
ATOM 846 N N . SER A 1 115 ? 14.083 0.323 -47.278 1.00 49.50 115 SER A N 1
ATOM 847 C CA . SER A 1 115 ? 15.289 -0.521 -47.319 1.00 49.50 115 SER A CA 1
ATOM 848 C C . SER A 1 115 ? 15.358 -1.537 -46.162 1.00 49.50 115 SER A C 1
ATOM 850 O O . SER A 1 115 ? 15.707 -2.707 -46.355 1.00 49.50 115 SER A O 1
ATOM 852 N N . LEU A 1 116 ? 14.935 -1.143 -44.954 1.00 46.84 116 LEU A N 1
ATOM 853 C CA . LEU A 1 116 ? 14.854 -2.046 -43.797 1.00 46.84 116 LEU A CA 1
ATOM 854 C C . LEU A 1 116 ? 13.724 -3.086 -43.926 1.00 46.84 116 LEU A C 1
ATOM 856 O O . LEU A 1 116 ? 13.888 -4.230 -43.485 1.00 46.84 116 LEU A O 1
ATOM 860 N N . LEU A 1 117 ? 12.606 -2.732 -44.571 1.00 48.38 117 LEU A N 1
ATOM 861 C CA . LEU A 1 117 ? 11.501 -3.665 -44.820 1.00 48.38 117 LEU A CA 1
ATOM 862 C C . LEU A 1 117 ? 11.844 -4.700 -45.908 1.00 48.38 117 LEU A C 1
ATOM 864 O O . LEU A 1 117 ? 11.490 -5.873 -45.777 1.00 48.38 117 LEU A O 1
ATOM 868 N N . GLU A 1 118 ? 12.578 -4.313 -46.956 1.00 51.91 118 GLU A N 1
ATOM 869 C CA . GLU A 1 118 ? 13.052 -5.252 -47.988 1.00 51.91 118 GLU A CA 1
ATOM 870 C C . GLU A 1 118 ? 14.141 -6.197 -47.465 1.00 51.91 118 GLU A C 1
ATOM 872 O O . GLU A 1 118 ? 14.148 -7.385 -47.799 1.00 51.91 118 GLU A O 1
ATOM 877 N N . THR A 1 119 ? 15.012 -5.725 -46.569 1.00 51.41 119 THR A N 1
ATOM 878 C CA . THR A 1 119 ? 16.072 -6.570 -45.991 1.00 51.41 119 THR A CA 1
ATOM 879 C C . THR A 1 119 ? 15.506 -7.636 -45.041 1.00 51.41 119 THR A C 1
ATOM 881 O O . THR A 1 119 ? 15.990 -8.768 -45.004 1.00 51.41 119 THR A O 1
ATOM 884 N N . THR A 1 120 ? 14.432 -7.322 -44.311 1.00 47.78 120 THR A N 1
ATOM 885 C CA . THR A 1 120 ? 13.767 -8.279 -43.409 1.00 47.78 120 THR A CA 1
ATOM 886 C C . THR A 1 120 ? 12.838 -9.245 -44.147 1.00 47.78 120 THR A C 1
ATOM 888 O O . THR A 1 120 ? 12.778 -10.420 -43.789 1.00 47.78 120 THR A O 1
ATOM 891 N N . THR A 1 121 ? 12.180 -8.818 -45.228 1.00 51.97 121 THR A N 1
ATOM 892 C CA . THR A 1 121 ? 11.325 -9.706 -46.041 1.00 51.97 121 THR A CA 1
ATOM 893 C C . THR A 1 121 ? 12.118 -10.597 -47.007 1.00 51.97 121 THR A C 1
ATOM 895 O O . THR A 1 121 ? 11.716 -11.737 -47.256 1.00 51.97 121 THR A O 1
ATOM 898 N N . GLY A 1 122 ? 13.289 -10.155 -47.481 1.00 46.41 122 GLY A N 1
ATOM 899 C CA . GLY A 1 122 ? 14.193 -10.954 -48.319 1.00 46.41 122 GLY A CA 1
ATOM 900 C C . GLY A 1 122 ? 14.819 -12.161 -47.604 1.00 46.41 122 GLY A C 1
ATOM 901 O O . GLY A 1 122 ? 15.074 -13.189 -48.237 1.00 46.41 122 GLY A O 1
ATOM 902 N N . LEU A 1 123 ? 14.995 -12.087 -46.280 1.00 50.03 123 LEU A N 1
ATOM 903 C CA . LEU A 1 123 ? 15.527 -13.184 -45.457 1.00 50.03 123 LEU A CA 1
ATOM 904 C C . LEU A 1 123 ? 14.485 -14.248 -45.077 1.00 50.03 123 LEU A C 1
ATOM 906 O O . LEU A 1 123 ? 14.857 -15.340 -44.658 1.00 50.03 123 LEU A O 1
ATOM 910 N N . VAL A 1 124 ? 13.192 -13.985 -45.279 1.00 54.84 124 VAL A N 1
ATOM 911 C CA . VAL A 1 124 ? 12.111 -14.939 -44.962 1.00 54.84 124 VAL A CA 1
ATOM 912 C C . VAL A 1 124 ? 11.857 -15.933 -46.108 1.00 54.84 124 VAL A C 1
ATOM 914 O O . VAL A 1 124 ? 11.192 -16.950 -45.921 1.00 54.84 124 VAL A O 1
ATOM 917 N N . LYS A 1 125 ? 12.420 -15.706 -47.304 1.00 55.78 125 LYS A N 1
ATOM 918 C CA . LYS A 1 125 ? 12.041 -16.453 -48.518 1.00 55.78 125 LYS A CA 1
ATOM 919 C C . LYS A 1 125 ? 13.009 -17.558 -48.971 1.00 55.78 125 LYS A C 1
ATOM 921 O O . LYS A 1 125 ? 12.818 -18.103 -50.057 1.00 55.78 125 LYS A O 1
ATOM 926 N N . ARG A 1 126 ? 14.025 -17.939 -48.184 1.00 51.66 126 ARG A N 1
ATOM 927 C CA . ARG A 1 126 ? 14.940 -19.045 -48.545 1.00 51.66 126 ARG A CA 1
ATOM 928 C C . ARG A 1 126 ? 14.993 -20.152 -47.486 1.00 51.66 126 ARG A C 1
ATOM 930 O O . ARG A 1 126 ? 15.681 -20.016 -46.487 1.00 51.66 126 ARG A O 1
ATOM 937 N N . GLY A 1 127 ? 14.337 -21.274 -47.804 1.00 46.12 127 GLY A N 1
ATOM 938 C CA . GLY A 1 127 ? 14.526 -22.603 -47.198 1.00 46.12 127 GLY A CA 1
ATOM 939 C C . GLY A 1 127 ? 13.786 -22.785 -45.866 1.00 46.12 127 GLY A C 1
ATOM 940 O O . GLY A 1 127 ? 14.205 -22.264 -44.849 1.00 46.12 127 GLY A O 1
ATOM 941 N N . GLY A 1 128 ? 12.664 -23.494 -45.770 1.00 61.84 128 GLY A N 1
ATOM 942 C CA . GLY A 1 128 ? 12.422 -24.805 -46.365 1.00 61.84 128 GLY A CA 1
ATOM 943 C C . GLY A 1 128 ? 12.769 -25.951 -45.408 1.00 61.84 128 GLY A C 1
ATOM 944 O O . GLY A 1 128 ? 13.361 -26.910 -45.863 1.00 61.84 128 GLY A O 1
ATOM 945 N N . TYR A 1 129 ? 12.429 -25.841 -44.117 1.00 50.19 129 TYR A N 1
ATOM 946 C CA . TYR A 1 129 ? 12.076 -26.951 -43.216 1.00 50.19 129 TYR A CA 1
ATOM 947 C C . TYR A 1 129 ? 11.141 -26.386 -42.130 1.00 50.19 129 TYR A C 1
ATOM 949 O O . TYR A 1 129 ? 11.439 -25.307 -41.607 1.00 50.19 129 TYR A O 1
ATOM 957 N N . PRO A 1 130 ? 10.026 -27.052 -41.766 1.00 55.69 130 PRO A N 1
ATOM 958 C CA . PRO A 1 130 ? 9.290 -26.710 -40.557 1.00 55.69 130 PRO A CA 1
ATOM 959 C C . PRO A 1 130 ? 10.229 -26.998 -39.388 1.00 55.69 130 PRO A C 1
ATOM 961 O O . PRO A 1 130 ? 10.429 -28.146 -38.998 1.00 55.69 130 PRO A O 1
ATOM 964 N N . ARG A 1 131 ? 10.901 -25.951 -38.904 1.00 58.78 131 ARG A N 1
ATOM 965 C CA . ARG A 1 131 ? 11.753 -26.007 -37.722 1.00 58.78 131 ARG A CA 1
ATOM 966 C C . ARG A 1 131 ? 10.817 -26.363 -36.580 1.00 58.78 131 ARG A C 1
ATOM 968 O O . ARG A 1 131 ? 10.082 -25.505 -36.101 1.00 58.78 131 ARG A O 1
ATOM 975 N N . GLU A 1 132 ? 10.780 -27.653 -36.260 1.00 57.09 132 GLU A N 1
ATOM 976 C CA . GLU A 1 132 ? 10.081 -28.227 -35.120 1.00 57.09 132 GLU A CA 1
ATOM 977 C C . GLU A 1 132 ? 10.275 -27.255 -33.959 1.00 57.09 132 GLU A C 1
ATOM 979 O O . GLU A 1 132 ? 11.416 -26.958 -33.585 1.00 57.09 132 GLU A O 1
ATOM 984 N N . SER A 1 133 ? 9.183 -26.623 -33.524 1.00 62.28 133 SER A N 1
ATOM 985 C CA . SER A 1 133 ? 9.207 -25.516 -32.578 1.00 62.28 133 SER A CA 1
ATOM 986 C C . SER A 1 133 ? 9.631 -26.067 -31.225 1.00 62.28 133 SER A C 1
ATOM 988 O O . SER A 1 133 ? 8.794 -26.351 -30.368 1.00 62.28 133 SER A O 1
ATOM 990 N N . LYS A 1 134 ? 10.937 -26.284 -31.046 1.00 64.31 134 LYS A N 1
ATOM 991 C CA . LYS A 1 134 ? 11.542 -26.515 -29.744 1.00 64.31 134 LYS A CA 1
ATOM 992 C C . LYS A 1 134 ? 11.184 -25.283 -28.939 1.00 64.31 134 LYS A C 1
ATOM 994 O O . LYS A 1 134 ? 11.740 -24.212 -29.167 1.00 64.31 134 LYS A O 1
ATOM 999 N N . MET A 1 135 ? 10.162 -25.439 -28.099 1.00 62.91 135 MET A N 1
ATOM 1000 C CA . MET A 1 135 ? 9.749 -24.453 -27.119 1.00 62.91 135 MET A CA 1
ATOM 1001 C C . MET A 1 135 ? 11.030 -23.970 -26.456 1.00 62.91 135 MET A C 1
ATOM 1003 O O . MET A 1 135 ? 11.790 -24.793 -25.943 1.00 62.91 135 MET A O 1
ATOM 1007 N N . ASP A 1 136 ? 11.324 -22.680 -26.591 1.00 86.19 136 ASP A N 1
ATOM 1008 C CA . ASP A 1 136 ? 12.584 -22.130 -26.122 1.00 86.19 136 ASP A CA 1
ATOM 1009 C C . ASP A 1 136 ? 12.585 -22.219 -24.594 1.00 86.19 136 ASP A C 1
ATOM 1011 O O . ASP A 1 136 ? 12.017 -21.380 -23.890 1.00 86.19 136 ASP A O 1
ATOM 1015 N N . TYR A 1 137 ? 13.140 -23.315 -24.074 1.00 82.62 137 TYR A N 1
ATOM 1016 C CA . TYR A 1 137 ? 13.195 -23.601 -22.646 1.00 82.62 137 TYR A CA 1
ATOM 1017 C C . TYR A 1 137 ? 13.883 -22.456 -21.888 1.00 82.62 137 TYR A C 1
ATOM 1019 O O . TYR A 1 137 ? 13.587 -22.254 -20.711 1.00 82.62 137 TYR A O 1
ATOM 1027 N N . ALA A 1 138 ? 14.719 -21.661 -22.570 1.00 79.81 138 ALA A N 1
ATOM 1028 C CA . ALA A 1 138 ? 15.280 -20.420 -22.053 1.00 79.81 138 ALA A CA 1
ATOM 1029 C C . ALA A 1 138 ? 14.202 -19.387 -21.742 1.00 79.81 138 ALA A C 1
ATOM 1031 O O . ALA A 1 138 ? 14.108 -18.908 -20.615 1.00 79.81 138 ALA A O 1
ATOM 1032 N N . ALA A 1 139 ? 13.369 -19.063 -22.733 1.00 81.94 139 ALA A N 1
ATOM 1033 C CA . ALA A 1 139 ? 12.310 -18.075 -22.598 1.00 81.94 139 ALA A CA 1
ATOM 1034 C C . ALA A 1 139 ? 11.325 -18.493 -21.499 1.00 81.94 139 ALA A C 1
ATOM 1036 O O . ALA A 1 139 ? 10.954 -17.676 -20.657 1.00 81.94 139 ALA A O 1
ATOM 1037 N N . LEU A 1 140 ? 10.973 -19.783 -21.440 1.00 85.94 140 LEU A N 1
ATOM 1038 C CA . LEU A 1 140 ? 10.151 -20.330 -20.360 1.00 85.94 140 LEU A CA 1
ATOM 1039 C C . LEU A 1 140 ? 10.824 -20.156 -18.987 1.00 85.94 140 LEU A C 1
ATOM 1041 O O . LEU A 1 140 ? 10.184 -19.685 -18.048 1.00 85.94 140 LEU A O 1
ATOM 1045 N N . ALA A 1 141 ? 12.107 -20.509 -18.857 1.00 84.88 141 ALA A N 1
ATOM 1046 C CA . ALA A 1 141 ? 12.844 -20.378 -17.601 1.00 84.88 141 ALA A CA 1
ATOM 1047 C C . ALA A 1 141 ? 12.934 -18.916 -17.137 1.00 84.88 141 ALA A C 1
ATOM 1049 O O . ALA A 1 141 ? 12.697 -18.628 -15.964 1.00 84.88 141 ALA A O 1
ATOM 1050 N N . ILE A 1 142 ? 13.197 -17.984 -18.057 1.00 83.88 142 ILE A N 1
ATOM 1051 C CA . ILE A 1 142 ? 13.233 -16.542 -17.779 1.00 83.88 142 ILE A CA 1
ATOM 1052 C C . ILE A 1 142 ? 11.864 -16.059 -17.296 1.00 83.88 142 ILE A C 1
ATOM 1054 O O . ILE A 1 142 ? 11.779 -15.389 -16.267 1.00 83.88 142 ILE A O 1
ATOM 1058 N N . MET A 1 143 ? 10.786 -16.450 -17.979 1.00 86.19 143 MET A N 1
ATOM 1059 C CA . MET A 1 143 ? 9.422 -16.109 -17.570 1.00 86.19 143 MET A CA 1
ATOM 1060 C C . MET A 1 143 ? 9.096 -16.637 -16.171 1.00 86.19 143 MET A C 1
ATOM 1062 O O . MET A 1 143 ? 8.552 -15.897 -15.352 1.00 86.19 143 MET A O 1
ATOM 1066 N N . ILE A 1 144 ? 9.475 -17.880 -15.856 1.00 88.94 144 ILE A N 1
ATOM 1067 C CA . ILE A 1 144 ? 9.291 -18.456 -14.517 1.00 88.94 144 ILE A CA 1
ATOM 1068 C C . ILE A 1 144 ? 10.053 -17.634 -13.469 1.00 88.94 144 ILE A C 1
ATOM 1070 O O . ILE A 1 144 ? 9.473 -17.276 -12.444 1.00 88.94 144 ILE A O 1
ATOM 1074 N N . VAL A 1 145 ? 11.319 -17.284 -13.719 1.00 85.88 145 VAL A N 1
ATOM 1075 C CA . VAL A 1 145 ? 12.127 -16.470 -12.792 1.00 85.88 145 VAL A CA 1
ATOM 1076 C C . VAL A 1 145 ? 11.494 -15.097 -12.559 1.00 85.88 145 VAL A C 1
ATOM 1078 O O . VAL A 1 145 ? 11.389 -14.667 -11.410 1.00 85.88 145 VAL A O 1
ATOM 1081 N N . LEU A 1 146 ? 11.020 -14.427 -13.612 1.00 84.19 146 LEU A N 1
ATOM 1082 C CA . LEU A 1 146 ? 10.359 -13.123 -13.502 1.00 84.19 146 LEU A CA 1
ATOM 1083 C C . LEU A 1 146 ? 9.043 -13.201 -12.719 1.00 84.19 146 LEU A C 1
ATOM 1085 O O . LEU A 1 146 ? 8.774 -12.336 -11.886 1.00 84.19 146 LEU A O 1
ATOM 1089 N N . VAL A 1 147 ? 8.243 -14.250 -12.929 1.00 88.75 147 VAL A N 1
ATOM 1090 C CA . VAL A 1 147 ? 6.998 -14.473 -12.176 1.00 88.75 147 VAL A CA 1
ATOM 1091 C C . VAL A 1 147 ? 7.290 -14.741 -10.699 1.00 88.75 147 VAL A C 1
ATOM 1093 O O . VAL A 1 147 ? 6.646 -14.150 -9.830 1.00 88.75 147 VAL A O 1
ATOM 1096 N N . LEU A 1 148 ? 8.280 -15.585 -10.393 1.00 88.75 148 LEU A N 1
ATOM 1097 C CA . LEU A 1 148 ? 8.697 -15.859 -9.014 1.00 88.75 148 LEU A CA 1
ATOM 1098 C C . LEU A 1 148 ? 9.228 -14.599 -8.327 1.00 88.75 148 LEU A C 1
ATOM 1100 O O . LEU A 1 148 ? 8.917 -14.350 -7.160 1.00 88.75 148 LEU A O 1
ATOM 1104 N N . LEU A 1 149 ? 9.977 -13.776 -9.059 1.00 85.62 149 LEU A N 1
ATOM 1105 C CA . LEU A 1 149 ? 10.455 -12.490 -8.578 1.00 85.62 149 LEU A CA 1
ATOM 1106 C C . LEU A 1 149 ? 9.293 -11.540 -8.269 1.00 85.62 149 LEU A C 1
ATOM 1108 O O . LEU A 1 149 ? 9.218 -11.000 -7.165 1.00 85.62 149 LEU A O 1
ATOM 1112 N N . ALA A 1 150 ? 8.360 -11.368 -9.204 1.00 86.06 150 ALA A N 1
ATOM 1113 C CA . ALA A 1 150 ? 7.188 -10.525 -8.999 1.00 86.06 150 ALA A CA 1
ATOM 1114 C C . ALA A 1 150 ? 6.374 -10.986 -7.777 1.00 86.06 150 ALA A C 1
ATOM 1116 O O . ALA A 1 150 ? 6.000 -10.163 -6.939 1.00 86.06 150 ALA A O 1
ATOM 1117 N N . ALA A 1 151 ? 6.173 -12.299 -7.617 1.00 90.62 151 ALA A N 1
ATOM 1118 C CA . ALA A 1 151 ? 5.484 -12.878 -6.466 1.00 90.62 151 ALA A CA 1
ATOM 1119 C C . ALA A 1 151 ? 6.219 -12.610 -5.139 1.00 90.62 151 ALA A C 1
ATOM 1121 O O . ALA A 1 151 ? 5.584 -12.263 -4.139 1.00 90.62 151 ALA A O 1
ATOM 1122 N N . LEU A 1 152 ? 7.551 -12.722 -5.121 1.00 89.38 152 LEU A N 1
ATOM 1123 C CA . LEU A 1 152 ? 8.362 -12.438 -3.937 1.00 89.38 152 LEU A CA 1
ATOM 1124 C C . LEU A 1 152 ? 8.303 -10.957 -3.545 1.00 89.38 152 LEU A C 1
ATOM 1126 O O . LEU A 1 152 ? 8.078 -10.642 -2.375 1.00 89.38 152 LEU A O 1
ATOM 1130 N N . ILE A 1 153 ? 8.480 -10.050 -4.511 1.00 87.12 153 ILE A N 1
ATOM 1131 C CA . ILE A 1 153 ? 8.392 -8.602 -4.278 1.00 87.12 153 ILE A CA 1
ATOM 1132 C C . ILE A 1 153 ? 7.013 -8.261 -3.721 1.00 87.12 153 ILE A C 1
ATOM 1134 O O . ILE A 1 153 ? 6.904 -7.583 -2.699 1.00 87.12 153 ILE A O 1
ATOM 1138 N N . PHE A 1 154 ? 5.963 -8.798 -4.340 1.00 90.56 154 PHE A N 1
ATOM 1139 C CA . PHE A 1 154 ? 4.593 -8.608 -3.891 1.00 90.56 154 PHE A CA 1
ATOM 1140 C C . PHE A 1 154 ? 4.386 -9.087 -2.445 1.00 90.56 154 PHE A C 1
ATOM 1142 O O . PHE A 1 154 ? 3.818 -8.357 -1.632 1.00 90.56 154 PHE A O 1
ATOM 1149 N N . ALA A 1 155 ? 4.905 -10.262 -2.075 1.00 91.88 155 ALA A N 1
ATOM 1150 C CA . ALA A 1 155 ? 4.825 -10.777 -0.706 1.00 91.88 155 ALA A CA 1
ATOM 1151 C C . ALA A 1 155 ? 5.552 -9.886 0.322 1.00 91.88 155 ALA A C 1
ATOM 1153 O O . ALA A 1 155 ? 5.041 -9.658 1.425 1.00 91.88 155 ALA A O 1
ATOM 1154 N N . ILE A 1 156 ? 6.721 -9.342 -0.036 1.00 91.06 156 ILE A N 1
ATOM 1155 C CA . ILE A 1 156 ? 7.495 -8.427 0.819 1.00 91.06 156 ILE A CA 1
ATOM 1156 C C . ILE A 1 156 ? 6.742 -7.111 1.028 1.00 91.06 156 ILE A C 1
ATOM 1158 O O . ILE A 1 156 ? 6.567 -6.677 2.169 1.00 91.06 156 ILE A O 1
ATOM 1162 N N . LEU A 1 157 ? 6.261 -6.492 -0.054 1.00 90.56 157 LEU A N 1
ATOM 1163 C CA . LEU A 1 157 ? 5.506 -5.237 0.002 1.00 90.56 157 LEU A CA 1
ATOM 1164 C C . LEU A 1 157 ? 4.204 -5.403 0.782 1.00 90.56 157 LEU A C 1
ATOM 1166 O O . LEU A 1 157 ? 3.851 -4.555 1.603 1.00 90.56 157 LEU A O 1
ATOM 1170 N N . TYR A 1 158 ? 3.522 -6.529 0.584 1.00 94.00 158 TYR A N 1
ATOM 1171 C CA . TYR A 1 158 ? 2.326 -6.867 1.335 1.00 94.00 158 TYR A CA 1
ATOM 1172 C C . TYR A 1 158 ? 2.600 -6.987 2.839 1.00 94.00 158 TYR A C 1
ATOM 1174 O O . TYR A 1 158 ? 1.889 -6.403 3.660 1.00 94.00 158 TYR A O 1
ATOM 1182 N N . THR A 1 159 ? 3.676 -7.686 3.208 1.00 94.06 159 THR A N 1
ATOM 1183 C CA . THR A 1 159 ? 4.101 -7.813 4.607 1.00 94.06 159 THR A CA 1
ATOM 1184 C C . THR A 1 159 ? 4.436 -6.443 5.200 1.00 94.06 159 THR A C 1
ATOM 1186 O O . THR A 1 159 ? 3.998 -6.123 6.305 1.00 94.06 159 THR A O 1
ATOM 1189 N N . ALA A 1 160 ? 5.150 -5.591 4.458 1.00 93.00 160 ALA A N 1
ATOM 1190 C CA . ALA A 1 160 ? 5.464 -4.231 4.887 1.00 93.00 160 ALA A CA 1
ATOM 1191 C C . ALA A 1 160 ? 4.195 -3.396 5.124 1.00 93.00 160 ALA A C 1
ATOM 1193 O O . ALA A 1 160 ? 4.082 -2.726 6.153 1.00 93.00 160 ALA A O 1
ATOM 1194 N N . ARG A 1 161 ? 3.210 -3.490 4.219 1.00 93.88 161 ARG A N 1
ATOM 1195 C CA . ARG A 1 161 ? 1.904 -2.833 4.357 1.00 93.88 161 ARG A CA 1
ATOM 1196 C C . ARG A 1 161 ? 1.211 -3.240 5.654 1.00 93.88 161 ARG A C 1
ATOM 1198 O O . ARG A 1 161 ? 0.802 -2.358 6.399 1.00 93.88 161 ARG A O 1
ATOM 1205 N N . ILE A 1 162 ? 1.103 -4.541 5.942 1.00 95.06 162 ILE A N 1
ATOM 1206 C CA . ILE A 1 162 ? 0.459 -5.033 7.173 1.00 95.06 162 ILE A CA 1
ATOM 1207 C C . ILE A 1 162 ? 1.110 -4.418 8.405 1.00 95.06 162 ILE A C 1
ATOM 1209 O O . ILE A 1 162 ? 0.419 -3.896 9.277 1.00 95.06 162 ILE A O 1
ATOM 1213 N N . LEU A 1 163 ? 2.439 -4.462 8.471 1.00 95.88 163 LEU A N 1
ATOM 1214 C CA . LEU A 1 163 ? 3.180 -4.003 9.641 1.00 95.88 163 LEU A CA 1
ATOM 1215 C C . LEU A 1 163 ? 3.016 -2.494 9.843 1.00 95.88 163 LEU A C 1
ATOM 1217 O O . LEU A 1 163 ? 2.758 -2.060 10.961 1.00 95.88 163 LEU A O 1
ATOM 1221 N N . ILE A 1 164 ? 3.058 -1.703 8.766 1.00 94.69 164 ILE A N 1
ATOM 1222 C CA . ILE A 1 164 ? 2.808 -0.257 8.828 1.00 94.69 164 ILE A CA 1
ATOM 1223 C C . ILE A 1 164 ? 1.363 0.037 9.252 1.00 94.69 164 ILE A C 1
ATOM 1225 O O . ILE A 1 164 ? 1.150 0.887 10.114 1.00 94.69 164 ILE A O 1
ATOM 1229 N N . THR A 1 165 ? 0.372 -0.668 8.695 1.00 96.06 165 THR A N 1
ATOM 1230 C CA . THR A 1 165 ? -1.045 -0.498 9.054 1.00 96.06 165 THR A CA 1
ATOM 1231 C C . THR A 1 165 ? -1.289 -0.803 10.531 1.00 96.06 165 THR A C 1
ATOM 1233 O O . THR A 1 165 ? -1.933 -0.006 11.207 1.00 96.06 165 THR A O 1
ATOM 1236 N N . LEU A 1 166 ? -0.741 -1.905 11.055 1.00 96.69 166 LEU A N 1
ATOM 1237 C CA . LEU A 1 166 ? -0.876 -2.264 12.470 1.00 96.69 166 LEU A CA 1
ATOM 1238 C C . LEU A 1 166 ? -0.177 -1.251 13.382 1.00 96.69 166 LEU A C 1
ATOM 1240 O O . LEU A 1 166 ? -0.765 -0.813 14.365 1.00 96.69 166 LEU A O 1
ATOM 1244 N N . THR A 1 167 ? 1.040 -0.817 13.038 1.00 96.00 167 THR A N 1
ATOM 1245 C CA . THR A 1 167 ? 1.750 0.216 13.808 1.00 96.00 167 THR A CA 1
ATOM 1246 C C . THR A 1 167 ? 1.008 1.552 13.806 1.00 96.00 167 THR A C 1
ATOM 1248 O O . THR A 1 167 ? 1.033 2.256 14.814 1.00 96.00 167 THR A O 1
ATOM 1251 N N . ALA A 1 168 ? 0.346 1.907 12.701 1.00 95.56 168 ALA A N 1
ATOM 1252 C CA . ALA A 1 168 ? -0.398 3.157 12.587 1.00 95.56 168 ALA A CA 1
ATOM 1253 C C . ALA A 1 168 ? -1.631 3.194 13.498 1.00 95.56 168 ALA A C 1
ATOM 1255 O O . ALA A 1 168 ? -1.929 4.246 14.064 1.00 95.56 168 ALA A O 1
ATOM 1256 N N . ILE A 1 169 ? -2.347 2.078 13.644 1.00 95.62 169 ILE A N 1
ATOM 1257 C CA . ILE A 1 169 ? -3.590 2.035 14.427 1.00 95.62 169 ILE A CA 1
ATOM 1258 C C . ILE A 1 169 ? -3.368 1.701 15.902 1.00 95.62 169 ILE A C 1
ATOM 1260 O O . ILE A 1 169 ? -4.187 2.101 16.711 1.00 95.62 169 ILE A O 1
ATOM 1264 N N . GLU A 1 170 ? -2.288 1.000 16.254 1.00 94.19 170 GLU A N 1
ATOM 1265 C CA . GLU A 1 170 ? -2.070 0.498 17.614 1.00 94.19 170 GLU A CA 1
ATOM 1266 C C . GLU A 1 170 ? -2.063 1.603 18.677 1.00 94.19 170 GLU A C 1
ATOM 1268 O O . GLU A 1 170 ? -1.238 2.527 18.618 1.00 94.19 170 GLU A O 1
ATOM 1273 N N . ASP A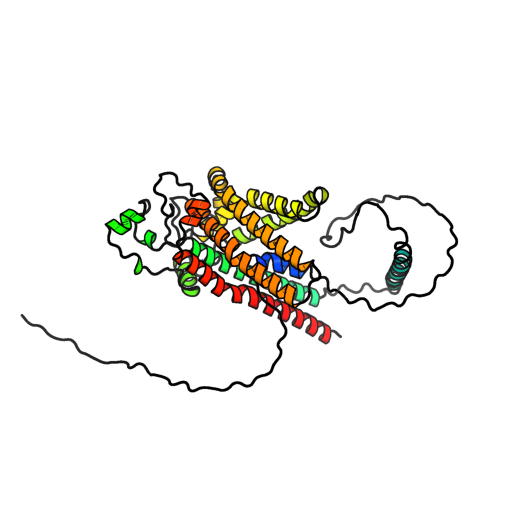 1 171 ? -2.903 1.410 19.696 1.00 88.19 171 ASP A N 1
ATOM 1274 C CA . ASP A 1 171 ? -2.919 2.187 20.930 1.00 88.19 171 ASP A CA 1
ATOM 1275 C C . ASP A 1 171 ? -2.885 1.236 22.145 1.00 88.19 171 ASP A C 1
ATOM 1277 O O . ASP A 1 171 ? -3.849 0.503 22.386 1.00 88.19 171 ASP A O 1
ATOM 1281 N N . PRO A 1 172 ? -1.797 1.222 22.939 1.00 75.25 172 PRO A N 1
ATOM 1282 C CA . PRO A 1 172 ? -1.675 0.361 24.110 1.00 75.25 172 PRO A CA 1
ATOM 1283 C C . PRO A 1 172 ? -2.646 0.761 25.227 1.00 75.25 172 PRO A C 1
ATOM 1285 O O . PRO A 1 172 ? -2.841 -0.000 26.179 1.00 75.25 172 PRO A O 1
ATOM 1288 N N . THR A 1 173 ? -3.251 1.949 25.137 1.00 70.50 173 THR A N 1
ATOM 1289 C CA . THR A 1 173 ? -4.240 2.417 26.105 1.00 70.50 173 THR A CA 1
ATOM 1290 C C . THR A 1 173 ? -5.490 1.533 26.075 1.00 70.50 173 THR A C 1
ATOM 1292 O O . THR A 1 173 ? -5.957 1.090 27.127 1.00 70.50 173 THR A O 1
ATOM 1295 N N . ALA A 1 174 ? -5.918 1.167 24.864 1.00 66.62 174 ALA A N 1
ATOM 1296 C CA . ALA A 1 174 ? -7.138 0.417 24.581 1.00 66.62 174 ALA A CA 1
ATOM 1297 C C . ALA A 1 174 ? -7.104 -1.058 25.024 1.00 66.62 174 ALA A C 1
ATOM 1299 O O . ALA A 1 174 ? -8.145 -1.694 25.136 1.00 66.62 174 ALA A O 1
ATOM 1300 N N . ALA A 1 175 ? -5.926 -1.634 25.294 1.00 60.78 175 ALA A N 1
ATOM 1301 C CA . ALA A 1 175 ? -5.811 -3.047 25.685 1.00 60.78 175 ALA A CA 1
ATOM 1302 C C . ALA A 1 175 ? -6.381 -3.348 27.083 1.00 60.78 175 ALA A C 1
ATOM 1304 O O . ALA A 1 175 ? -6.629 -4.503 27.417 1.00 60.78 175 ALA A O 1
ATOM 1305 N N . TYR A 1 176 ? -6.538 -2.312 27.909 1.00 54.84 176 TYR A N 1
ATOM 1306 C CA . TYR A 1 176 ? -6.858 -2.427 29.332 1.00 54.84 176 TYR A CA 1
ATOM 1307 C C . TYR A 1 176 ? -8.224 -1.830 29.679 1.00 54.84 176 TYR A C 1
ATOM 1309 O O . TYR A 1 176 ? -8.578 -1.766 30.855 1.00 54.84 176 TYR A O 1
ATOM 1317 N N . LEU A 1 177 ? -8.976 -1.366 28.678 1.00 59.03 177 LEU A N 1
ATOM 1318 C CA . LEU A 1 177 ? -10.252 -0.690 28.867 1.00 59.03 177 LEU A CA 1
ATOM 1319 C C . LEU A 1 177 ? -11.390 -1.577 28.343 1.00 59.03 177 LEU A C 1
ATOM 1321 O O . LEU A 1 177 ? -11.222 -2.250 27.321 1.00 59.03 177 LEU A O 1
ATOM 1325 N N . PRO A 1 178 ? -12.537 -1.648 29.046 1.00 55.91 178 PRO A N 1
ATOM 1326 C CA . PRO A 1 178 ? -13.694 -2.386 28.559 1.00 55.91 178 PRO A CA 1
ATOM 1327 C C . PRO A 1 178 ? -14.121 -1.845 27.190 1.00 55.91 178 PRO A C 1
ATOM 1329 O O . PRO A 1 178 ? -14.246 -0.633 27.012 1.00 55.91 178 PRO A O 1
ATOM 1332 N N . LEU A 1 179 ? -14.356 -2.744 26.228 1.00 55.12 179 LEU A N 1
ATOM 1333 C CA . LEU A 1 179 ? -14.800 -2.397 24.875 1.00 55.12 179 LEU A CA 1
ATOM 1334 C C . LEU A 1 179 ? -16.019 -1.453 24.936 1.00 55.12 179 LEU A C 1
ATOM 1336 O O . LEU A 1 179 ? -17.106 -1.884 25.311 1.00 55.12 179 LEU A O 1
ATOM 1340 N N . GLY A 1 180 ? -15.842 -0.186 24.544 1.00 52.31 180 GLY A N 1
ATOM 1341 C CA . GLY A 1 180 ? -16.935 0.788 24.409 1.00 52.31 180 GLY A CA 1
ATOM 1342 C C . GLY A 1 180 ? -16.914 1.993 25.358 1.00 52.31 180 GLY A C 1
ATOM 1343 O O . GLY A 1 180 ? -17.827 2.810 25.277 1.00 52.31 180 GLY A O 1
ATOM 1344 N N . GLN A 1 181 ? -15.905 2.152 26.219 1.00 52.66 181 GLN A N 1
ATOM 1345 C CA . GLN A 1 181 ? -15.772 3.338 27.076 1.00 52.66 181 GLN A CA 1
ATOM 1346 C C . GLN A 1 181 ? -14.677 4.269 26.532 1.00 52.66 181 GLN A C 1
ATOM 1348 O O . GLN A 1 181 ? -13.593 3.813 26.220 1.00 52.66 181 GLN A O 1
ATOM 1353 N N . SER A 1 182 ? -14.953 5.566 26.355 1.00 52.59 182 SER A N 1
ATOM 1354 C CA . SER A 1 182 ? -13.994 6.516 25.762 1.00 52.59 182 SER A CA 1
ATOM 1355 C C . SER A 1 182 ? -12.778 6.752 26.678 1.00 52.59 182 SER A C 1
ATOM 1357 O O . SER A 1 182 ? -12.924 7.206 27.820 1.00 52.59 182 SER A O 1
ATOM 1359 N N . ASP A 1 183 ? -11.582 6.484 26.152 1.00 58.03 183 ASP A N 1
ATOM 1360 C CA . ASP A 1 183 ? -10.439 5.975 26.920 1.00 58.03 183 ASP A CA 1
ATOM 1361 C C . ASP A 1 183 ? -9.596 7.002 27.694 1.00 58.03 183 ASP A C 1
ATOM 1363 O O . ASP A 1 183 ? -9.010 6.659 28.721 1.00 58.03 183 ASP A O 1
ATOM 1367 N N . HIS A 1 184 ? -9.526 8.276 27.299 1.00 52.44 184 HIS A N 1
ATOM 1368 C CA . HIS A 1 184 ? -8.568 9.188 27.953 1.00 52.44 184 HIS A CA 1
ATOM 1369 C C . HIS A 1 184 ? -8.950 9.577 29.386 1.00 52.44 184 HIS A C 1
ATOM 1371 O O . HIS A 1 184 ? -8.077 9.726 30.240 1.00 52.44 184 HIS A O 1
ATOM 1377 N N . LYS A 1 185 ? -10.250 9.703 29.682 1.00 53.84 185 LYS A N 1
ATOM 1378 C CA . LYS A 1 185 ? -10.716 9.971 31.051 1.00 53.84 185 LYS A CA 1
ATOM 1379 C C . LYS A 1 185 ? -10.740 8.698 31.890 1.00 53.84 185 LYS A C 1
ATOM 1381 O O . LYS A 1 185 ? -10.357 8.744 33.050 1.00 53.84 185 LYS A O 1
ATOM 1386 N N . ALA A 1 186 ? -11.135 7.567 31.306 1.00 56.84 186 ALA A N 1
ATOM 1387 C CA . ALA A 1 186 ? -11.201 6.294 32.018 1.00 56.84 186 ALA A CA 1
ATOM 1388 C C . ALA A 1 186 ? -9.807 5.787 32.428 1.00 56.84 186 ALA A C 1
ATOM 1390 O O . ALA A 1 186 ? -9.618 5.403 33.577 1.00 56.84 186 ALA A O 1
ATOM 1391 N N . ALA A 1 187 ? -8.805 5.869 31.544 1.00 57.50 187 ALA A N 1
ATOM 1392 C CA . ALA A 1 187 ? -7.428 5.489 31.869 1.00 57.50 187 ALA A CA 1
ATOM 1393 C C . ALA A 1 187 ? -6.823 6.358 32.985 1.00 57.50 187 ALA A C 1
ATOM 1395 O O . ALA A 1 187 ? -6.168 5.831 33.885 1.00 57.50 187 ALA A O 1
ATOM 1396 N N . ALA A 1 188 ? -7.083 7.672 32.947 1.00 61.28 188 ALA A N 1
ATOM 1397 C CA . ALA A 1 188 ? -6.656 8.610 33.984 1.00 61.28 188 ALA A CA 1
ATOM 1398 C C . ALA A 1 188 ? -7.351 8.336 35.330 1.00 61.28 188 ALA A C 1
ATOM 1400 O O . ALA A 1 188 ? -6.705 8.377 36.372 1.00 61.28 188 ALA A O 1
ATOM 1401 N N . VAL A 1 189 ? -8.646 8.000 35.309 1.00 64.06 189 VAL A N 1
ATOM 1402 C CA . VAL A 1 189 ? -9.417 7.620 36.507 1.00 64.06 189 VAL A CA 1
ATOM 1403 C C . VAL A 1 189 ? -8.921 6.301 37.107 1.00 64.06 189 VAL A C 1
ATOM 1405 O O . VAL A 1 189 ? -8.890 6.161 38.325 1.00 64.06 189 VAL A O 1
ATOM 1408 N N . LEU A 1 190 ? -8.496 5.348 36.274 1.00 68.19 190 LEU A N 1
ATOM 1409 C CA . LEU A 1 190 ? -7.985 4.050 36.722 1.00 68.19 190 LEU A CA 1
ATOM 1410 C C . LEU A 1 190 ? -6.513 4.091 37.171 1.00 68.19 190 LEU A C 1
ATOM 1412 O O . LEU A 1 190 ? -5.988 3.064 37.594 1.00 68.19 190 LEU A O 1
ATOM 1416 N N . GLY A 1 191 ? -5.836 5.243 37.070 1.00 62.59 191 GLY A N 1
ATOM 1417 C CA . GLY A 1 191 ? -4.436 5.399 37.479 1.00 62.59 191 GLY A CA 1
ATOM 1418 C C . GLY A 1 191 ? -3.465 4.483 36.727 1.00 62.59 191 GLY A C 1
ATOM 1419 O O . GLY A 1 191 ? -2.384 4.187 37.230 1.00 62.59 191 GLY A O 1
ATOM 1420 N N . ILE A 1 192 ? -3.851 3.986 35.546 1.00 64.62 192 ILE A N 1
ATOM 1421 C CA . ILE A 1 192 ? -3.022 3.040 34.801 1.00 64.62 192 ILE A CA 1
ATOM 1422 C C . ILE A 1 192 ? -1.947 3.828 34.065 1.00 64.62 192 ILE A C 1
ATOM 1424 O O . ILE A 1 192 ? -2.241 4.488 33.065 1.00 64.62 192 ILE A O 1
ATOM 1428 N N . ASP A 1 193 ? -0.708 3.688 34.525 1.00 60.59 193 ASP A N 1
ATOM 1429 C CA . ASP A 1 193 ? 0.453 4.360 33.958 1.00 60.59 193 ASP A CA 1
ATOM 1430 C C . ASP A 1 193 ? 0.572 4.076 32.448 1.00 60.59 193 ASP A C 1
ATOM 1432 O O . ASP A 1 193 ? 0.776 2.943 31.995 1.00 60.59 193 ASP A O 1
ATOM 1436 N N . THR A 1 194 ? 0.335 5.105 31.637 1.00 58.12 194 THR A N 1
ATOM 1437 C CA . THR A 1 194 ? 0.354 5.015 30.172 1.00 58.12 194 THR A CA 1
ATOM 1438 C C . THR A 1 194 ? 1.773 4.874 29.626 1.00 58.12 194 THR A C 1
ATOM 1440 O O . THR A 1 194 ? 1.941 4.366 28.517 1.00 58.12 194 THR A O 1
ATOM 1443 N N . GLU A 1 195 ? 2.798 5.264 30.393 1.00 52.78 195 GLU A N 1
ATOM 1444 C CA . GLU A 1 195 ? 4.194 5.261 29.935 1.00 52.78 195 GLU A CA 1
ATOM 1445 C C . GLU A 1 195 ? 4.860 3.877 29.998 1.00 52.78 195 GLU A C 1
ATOM 1447 O O . GLU A 1 195 ? 5.767 3.593 29.215 1.00 52.78 195 GLU A O 1
ATOM 1452 N N . ALA A 1 196 ? 4.369 2.969 30.849 1.00 54.16 196 ALA A N 1
ATOM 1453 C CA . ALA A 1 196 ? 4.933 1.625 31.011 1.00 54.16 196 ALA A CA 1
ATOM 1454 C C . ALA A 1 196 ? 4.437 0.595 29.972 1.00 54.16 196 ALA A C 1
ATOM 1456 O O . ALA A 1 196 ? 4.839 -0.573 30.011 1.00 54.16 196 ALA A O 1
ATOM 1457 N N . ARG A 1 197 ? 3.545 0.974 29.043 1.00 68.38 197 ARG A N 1
ATOM 1458 C CA . ARG A 1 197 ? 2.855 -0.004 28.185 1.00 68.38 197 ARG A CA 1
ATOM 1459 C C . ARG A 1 197 ? 3.655 -0.364 26.934 1.00 68.38 197 ARG A C 1
ATOM 1461 O O . ARG A 1 197 ? 4.023 0.480 26.116 1.00 68.38 197 ARG A O 1
ATOM 1468 N N . HIS A 1 198 ? 3.894 -1.661 26.765 1.00 80.94 198 HIS A N 1
ATOM 1469 C CA . HIS A 1 198 ? 4.689 -2.196 25.667 1.00 80.94 198 HIS A CA 1
ATOM 1470 C C . HIS A 1 198 ? 3.853 -2.356 24.387 1.00 80.94 198 HIS A C 1
ATOM 1472 O O . HIS A 1 198 ? 2.930 -3.164 24.329 1.00 80.94 198 HIS A O 1
ATOM 1478 N N . TYR A 1 199 ? 4.232 -1.637 23.328 1.00 87.12 199 TYR A N 1
ATOM 1479 C CA . TYR A 1 199 ? 3.665 -1.816 21.990 1.00 87.12 199 TYR A CA 1
ATOM 1480 C C . TYR A 1 199 ? 4.027 -3.191 21.420 1.00 87.12 199 TYR A C 1
ATOM 1482 O O . TYR A 1 199 ? 5.207 -3.524 21.287 1.00 87.12 199 TYR A O 1
ATOM 1490 N N . ILE A 1 200 ? 3.026 -3.949 20.986 1.00 90.25 200 ILE A N 1
ATOM 1491 C CA . ILE A 1 200 ? 3.189 -5.208 20.255 1.00 90.25 200 ILE A CA 1
ATOM 1492 C C . ILE A 1 200 ? 3.983 -4.954 18.967 1.00 90.25 200 ILE A C 1
ATOM 1494 O O . ILE A 1 200 ? 4.849 -5.754 18.601 1.00 90.25 200 ILE A O 1
ATOM 1498 N N . THR A 1 201 ? 3.775 -3.798 18.317 1.00 92.50 201 THR A N 1
ATOM 1499 C CA . THR A 1 201 ? 4.495 -3.445 17.083 1.00 92.50 201 THR A CA 1
ATOM 1500 C C . THR A 1 201 ? 5.856 -2.765 17.284 1.00 92.50 201 THR A C 1
ATOM 1502 O O . THR A 1 201 ? 6.412 -2.177 16.355 1.00 92.50 201 THR A O 1
ATOM 1505 N N . SER A 1 202 ? 6.461 -2.848 18.475 1.00 90.94 202 SER A N 1
ATOM 1506 C CA . SER A 1 202 ? 7.805 -2.291 18.730 1.00 90.94 202 SER A CA 1
ATOM 1507 C C . SER A 1 202 ? 8.910 -2.954 17.878 1.00 90.94 202 SER A C 1
ATOM 1509 O O . SER A 1 202 ? 9.919 -2.324 17.522 1.00 90.94 202 SER A O 1
ATOM 1511 N N . SER A 1 203 ? 8.699 -4.219 17.494 1.00 92.88 203 SER A N 1
ATOM 1512 C CA . SER A 1 203 ? 9.614 -5.048 16.704 1.00 92.88 203 SER A CA 1
ATOM 1513 C C . SER A 1 203 ? 8.905 -5.722 15.525 1.00 92.88 203 SER A C 1
ATOM 1515 O O . SER A 1 203 ? 7.781 -6.202 15.665 1.00 92.88 203 SER A O 1
ATOM 1517 N N . LEU A 1 204 ? 9.590 -5.829 14.378 1.00 93.38 204 LEU A N 1
ATOM 1518 C CA . LEU A 1 204 ? 9.103 -6.548 13.190 1.00 93.38 204 LEU A CA 1
ATOM 1519 C C . LEU A 1 204 ? 8.805 -8.014 13.520 1.00 93.38 204 LEU A C 1
ATOM 1521 O O . LEU A 1 204 ? 7.686 -8.488 13.342 1.00 93.38 204 LEU A O 1
ATOM 1525 N N . PHE A 1 205 ? 9.796 -8.719 14.067 1.00 94.19 205 PHE A N 1
ATOM 1526 C CA . PHE A 1 205 ? 9.646 -10.123 14.443 1.00 94.19 205 PHE A CA 1
ATOM 1527 C C . PHE A 1 205 ? 8.695 -10.310 15.626 1.00 94.19 205 PHE A C 1
ATOM 1529 O O . PHE A 1 205 ? 8.004 -11.321 15.675 1.00 94.19 205 PHE A O 1
ATOM 1536 N N . GLY A 1 206 ? 8.616 -9.331 16.536 1.00 94.94 206 GLY A N 1
ATOM 1537 C CA . GLY A 1 206 ? 7.623 -9.325 17.616 1.00 94.94 206 GLY A CA 1
ATOM 1538 C C . GLY A 1 206 ? 6.198 -9.283 17.067 1.00 94.94 206 GLY A C 1
ATOM 1539 O O . GLY A 1 206 ? 5.388 -10.141 17.403 1.00 94.94 206 GLY A O 1
ATOM 1540 N N . THR A 1 207 ? 5.938 -8.375 16.124 1.00 95.19 207 THR A N 1
ATOM 1541 C CA . THR A 1 207 ? 4.640 -8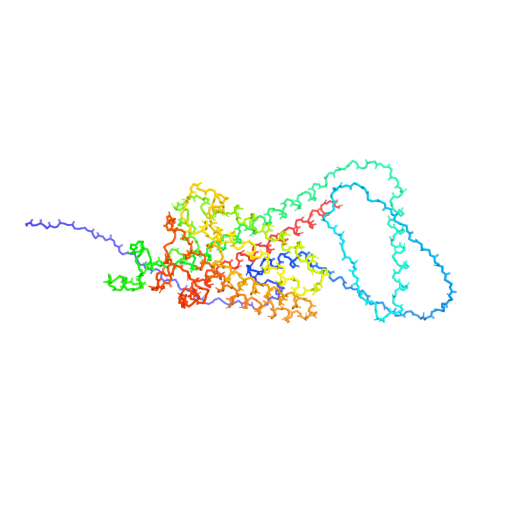.269 15.441 1.00 95.19 207 THR A CA 1
ATOM 1542 C C . THR A 1 207 ? 4.312 -9.546 14.675 1.00 95.19 207 THR A C 1
ATOM 1544 O O . THR A 1 207 ? 3.221 -10.084 14.811 1.00 95.19 207 THR A O 1
ATOM 1547 N N . LEU A 1 208 ? 5.256 -10.080 13.893 1.00 95.94 208 LEU A N 1
ATOM 1548 C CA . LEU A 1 208 ? 5.040 -11.319 13.138 1.00 95.94 208 LEU A CA 1
ATOM 1549 C C . LEU A 1 208 ? 4.807 -12.525 14.055 1.00 95.94 208 LEU A C 1
ATOM 1551 O O . LEU A 1 208 ? 3.989 -13.384 13.733 1.00 95.94 208 LEU A O 1
ATOM 1555 N N . ARG A 1 209 ? 5.506 -12.596 15.194 1.00 96.56 209 ARG A N 1
ATOM 1556 C CA . ARG A 1 209 ? 5.291 -13.631 16.210 1.00 96.56 209 ARG A CA 1
ATOM 1557 C C . ARG A 1 209 ? 3.906 -13.503 16.837 1.00 96.56 209 ARG A C 1
ATOM 1559 O O . ARG A 1 209 ? 3.246 -14.526 16.957 1.00 96.56 209 ARG A O 1
ATOM 1566 N N . HIS A 1 210 ? 3.462 -12.283 17.151 1.00 95.38 210 HIS A N 1
ATOM 1567 C CA . HIS A 1 210 ? 2.109 -12.006 17.651 1.00 95.38 210 HIS A CA 1
ATOM 1568 C C . HIS A 1 210 ? 1.030 -12.414 16.645 1.00 95.38 210 HIS A C 1
ATOM 1570 O O . HIS A 1 210 ? 0.101 -13.142 16.973 1.00 95.38 210 HIS A O 1
ATOM 1576 N N . LEU A 1 211 ? 1.190 -12.037 15.372 1.00 95.75 211 LEU A N 1
ATOM 1577 C CA . LEU A 1 211 ? 0.272 -12.472 14.317 1.00 95.75 211 LEU A CA 1
ATOM 1578 C C . LEU A 1 211 ? 0.201 -14.002 14.247 1.00 95.75 211 LEU A C 1
ATOM 1580 O O . LEU A 1 211 ? -0.887 -14.566 14.155 1.00 95.75 211 LEU A O 1
ATOM 1584 N N . ARG A 1 212 ? 1.353 -14.679 14.332 1.00 96.31 212 ARG A N 1
ATOM 1585 C CA . ARG A 1 212 ? 1.414 -16.143 14.307 1.00 96.31 212 ARG A CA 1
ATOM 1586 C C . ARG A 1 212 ? 0.815 -16.809 15.543 1.00 96.31 212 ARG A C 1
ATOM 1588 O O . ARG A 1 212 ? 0.273 -17.899 15.394 1.00 96.31 212 ARG A O 1
ATOM 1595 N N . SER A 1 213 ? 0.894 -16.198 16.726 1.00 95.44 213 SER A N 1
ATOM 1596 C CA . SER A 1 213 ? 0.227 -16.736 17.918 1.00 95.44 213 SER A CA 1
ATOM 1597 C C . SER A 1 213 ? -1.292 -16.602 17.842 1.00 95.44 213 SER A C 1
ATOM 1599 O O . SER A 1 213 ? -1.987 -17.477 18.336 1.00 95.44 213 SER A O 1
ATOM 1601 N N . GLU A 1 214 ? -1.803 -15.563 17.179 1.00 94.75 214 GLU A N 1
ATOM 1602 C CA . GLU A 1 214 ? -3.246 -15.319 17.046 1.00 94.75 214 GLU A CA 1
ATOM 1603 C C . GLU A 1 214 ? -3.918 -16.161 15.947 1.00 94.75 214 GLU A C 1
ATOM 1605 O O . GLU A 1 214 ? -5.075 -16.543 16.084 1.00 94.75 214 GLU A O 1
ATOM 1610 N N . GLY A 1 215 ? -3.231 -16.436 14.830 1.00 90.75 215 GLY A N 1
ATOM 1611 C CA . GLY A 1 215 ? -3.845 -17.096 13.663 1.00 90.75 215 GLY A CA 1
ATOM 1612 C C . GLY A 1 215 ? -3.015 -18.197 13.001 1.00 90.75 215 GLY A C 1
ATOM 1613 O O . GLY A 1 215 ? -3.320 -18.594 11.877 1.00 90.75 215 GLY A O 1
ATOM 1614 N N . GLY A 1 216 ? -1.936 -18.652 13.639 1.00 94.81 216 GLY A N 1
ATOM 1615 C CA . GLY A 1 216 ? -1.042 -19.681 13.106 1.00 94.81 216 GLY A CA 1
ATOM 1616 C C . GLY A 1 216 ? -0.013 -19.172 12.089 1.00 94.81 216 GLY A C 1
ATOM 1617 O O . GLY A 1 216 ? 0.166 -17.977 11.863 1.00 94.81 216 GLY A O 1
ATOM 1618 N N . PHE A 1 217 ? 0.705 -20.100 11.451 1.00 94.12 217 PHE A N 1
ATOM 1619 C CA . PHE A 1 217 ? 1.876 -19.787 10.617 1.00 94.12 217 PHE A CA 1
ATOM 1620 C C . PHE A 1 217 ? 1.588 -18.811 9.459 1.00 94.12 217 PHE A C 1
ATOM 1622 O O . PHE A 1 217 ? 2.394 -17.915 9.195 1.00 94.12 217 PHE A O 1
ATOM 1629 N N . PHE A 1 218 ? 0.423 -18.949 8.818 1.00 93.69 218 PHE A N 1
ATOM 1630 C CA . PHE A 1 218 ? -0.014 -18.121 7.688 1.00 93.69 218 PHE A CA 1
ATOM 1631 C C . PHE A 1 218 ? -0.751 -16.840 8.098 1.00 93.69 218 PHE A C 1
ATOM 1633 O O . PHE A 1 218 ? -1.172 -16.075 7.232 1.00 93.69 218 PHE A O 1
ATOM 1640 N N . ALA A 1 219 ? -0.881 -16.550 9.395 1.00 92.88 219 ALA A N 1
ATOM 1641 C CA . ALA A 1 219 ? -1.565 -15.348 9.865 1.00 92.88 219 ALA A CA 1
ATOM 1642 C C . ALA A 1 219 ? -1.019 -14.030 9.285 1.00 92.88 219 ALA A C 1
ATOM 1644 O O . ALA A 1 219 ? -1.833 -13.166 8.960 1.00 92.88 219 ALA A O 1
ATOM 1645 N N . PRO A 1 220 ? 0.302 -13.839 9.065 1.00 94.12 220 PRO A N 1
ATOM 1646 C CA . PRO A 1 220 ? 0.794 -12.618 8.426 1.00 94.12 220 PRO A CA 1
ATOM 1647 C C . PRO A 1 220 ? 0.368 -12.470 6.959 1.00 94.12 220 PRO A C 1
ATOM 1649 O O . PRO A 1 220 ? 0.523 -11.399 6.395 1.00 94.12 220 PRO A O 1
ATOM 1652 N N . TRP A 1 221 ? -0.158 -13.525 6.331 1.00 95.00 221 TRP A N 1
ATOM 1653 C CA . TRP A 1 221 ? -0.593 -13.544 4.931 1.00 95.00 221 TRP A CA 1
ATOM 1654 C C . TRP A 1 221 ? -2.125 -13.465 4.813 1.00 95.00 221 TRP A C 1
ATOM 1656 O O . TRP A 1 221 ? -2.710 -13.674 3.748 1.00 95.00 221 TRP A O 1
ATOM 1666 N N . ARG A 1 222 ? -2.815 -13.162 5.916 1.00 92.44 222 ARG A N 1
ATOM 1667 C CA . ARG A 1 222 ? -4.276 -13.067 5.949 1.00 92.44 222 ARG A CA 1
ATOM 1668 C C . ARG A 1 222 ? -4.778 -11.901 5.106 1.00 92.44 222 ARG A C 1
ATOM 1670 O O . ARG A 1 222 ? -4.437 -10.752 5.343 1.00 92.44 222 ARG A O 1
ATOM 1677 N N . GLY A 1 223 ? -5.648 -12.189 4.146 1.00 94.50 223 GLY A N 1
ATOM 1678 C CA . GLY A 1 223 ? -6.119 -11.175 3.204 1.00 94.50 223 GLY A CA 1
ATOM 1679 C C . GLY A 1 223 ? -5.157 -10.910 2.049 1.00 94.50 223 GLY A C 1
ATOM 1680 O O . GLY A 1 223 ? -5.435 -10.007 1.265 1.00 94.50 223 GLY A O 1
ATOM 1681 N N . PHE A 1 224 ? -4.089 -11.704 1.894 1.00 95.62 224 PHE A N 1
ATOM 1682 C CA . PHE A 1 224 ? -3.189 -11.631 0.741 1.00 95.62 224 PHE A CA 1
ATOM 1683 C C . PHE A 1 224 ? -3.969 -11.767 -0.568 1.00 95.62 224 PHE A C 1
ATOM 1685 O O . PHE A 1 224 ? -3.870 -10.904 -1.432 1.00 95.62 224 PHE A O 1
ATOM 1692 N N . ASN A 1 225 ? -4.847 -12.773 -0.666 1.00 95.44 225 ASN A N 1
ATOM 1693 C CA . ASN A 1 225 ? -5.690 -12.982 -1.848 1.00 95.44 225 ASN A CA 1
ATOM 1694 C C . ASN A 1 225 ? -6.613 -11.784 -2.113 1.00 95.44 225 ASN A C 1
ATOM 1696 O O . ASN A 1 225 ? -6.690 -11.305 -3.238 1.00 95.44 225 ASN A O 1
ATOM 1700 N N . ALA A 1 226 ? -7.281 -11.264 -1.079 1.00 96.44 226 ALA A N 1
ATOM 1701 C CA . ALA A 1 226 ? -8.155 -10.098 -1.215 1.00 96.44 226 ALA A CA 1
ATOM 1702 C C . ALA A 1 226 ? -7.374 -8.873 -1.709 1.00 96.44 226 ALA A C 1
ATOM 1704 O O . ALA A 1 226 ? -7.830 -8.155 -2.594 1.00 96.44 226 ALA A O 1
ATOM 1705 N N . HIS A 1 227 ? -6.174 -8.663 -1.166 1.00 95.44 227 HIS A N 1
ATOM 1706 C CA . HIS A 1 227 ? -5.315 -7.559 -1.556 1.00 95.44 227 HIS A CA 1
ATOM 1707 C C . HIS A 1 227 ? -4.757 -7.714 -2.973 1.00 95.44 227 HIS A C 1
ATOM 1709 O O . HIS A 1 227 ? -4.712 -6.734 -3.710 1.00 95.44 227 HIS A O 1
ATOM 1715 N N . PHE A 1 228 ? -4.392 -8.932 -3.372 1.00 95.62 228 PHE A N 1
ATOM 1716 C CA . PHE A 1 228 ? -3.985 -9.255 -4.735 1.00 95.62 228 PHE A CA 1
ATOM 1717 C C . PHE A 1 228 ? -5.100 -8.946 -5.735 1.00 95.62 228 PHE A C 1
ATOM 1719 O O . PHE A 1 228 ? -4.876 -8.183 -6.669 1.00 95.62 228 PHE A O 1
ATOM 1726 N N . PHE A 1 229 ? -6.318 -9.446 -5.499 1.00 96.56 229 PHE A N 1
ATOM 1727 C CA . PHE A 1 229 ? -7.466 -9.142 -6.359 1.00 96.56 229 PHE A CA 1
ATOM 1728 C C . PHE A 1 229 ? -7.783 -7.646 -6.394 1.00 96.56 229 PHE A C 1
ATOM 1730 O O . PHE A 1 229 ? -8.061 -7.112 -7.464 1.00 96.56 229 PHE A O 1
ATOM 1737 N N . TYR A 1 230 ? -7.705 -6.964 -5.248 1.00 95.62 230 TYR A N 1
ATOM 1738 C CA . TYR A 1 230 ? -7.860 -5.513 -5.173 1.00 95.62 230 TYR A CA 1
ATOM 1739 C C . TYR A 1 230 ? -6.842 -4.787 -6.055 1.00 95.62 230 TYR A C 1
ATOM 1741 O O . TYR A 1 230 ? -7.241 -3.961 -6.867 1.00 95.62 230 TYR A O 1
ATOM 1749 N N . LEU A 1 231 ? -5.548 -5.091 -5.913 1.00 93.31 231 LEU A N 1
ATOM 1750 C CA . LEU A 1 231 ? -4.492 -4.423 -6.674 1.00 93.31 231 LEU A CA 1
ATOM 1751 C C . LEU A 1 231 ? -4.592 -4.735 -8.164 1.00 93.31 231 LEU A C 1
ATOM 1753 O O . LEU A 1 231 ? -4.521 -3.818 -8.975 1.00 93.31 231 LEU A O 1
ATOM 1757 N N . PHE A 1 232 ? -4.823 -5.998 -8.519 1.00 94.12 232 PHE A N 1
ATOM 1758 C CA . PHE A 1 232 ? -4.995 -6.418 -9.904 1.00 94.12 232 PHE A CA 1
ATOM 1759 C C . PHE A 1 232 ? -6.176 -5.703 -10.572 1.00 94.12 232 PHE A C 1
ATOM 1761 O O . PHE A 1 232 ? -6.025 -5.130 -11.651 1.00 94.12 232 PHE A O 1
ATOM 1768 N N . ALA A 1 233 ? -7.343 -5.690 -9.920 1.00 95.88 233 ALA A N 1
ATOM 1769 C CA . ALA A 1 233 ? -8.532 -5.034 -10.451 1.00 95.88 233 ALA A CA 1
ATOM 1770 C C . ALA A 1 233 ? -8.366 -3.507 -10.504 1.00 95.88 233 ALA A C 1
ATOM 1772 O O . ALA A 1 233 ? -8.701 -2.896 -11.515 1.00 95.88 233 ALA A O 1
ATOM 1773 N N . HIS A 1 234 ? -7.805 -2.898 -9.454 1.00 95.06 234 HIS A N 1
ATOM 1774 C CA . HIS A 1 234 ? -7.529 -1.461 -9.407 1.00 95.06 234 HIS A CA 1
ATOM 1775 C C . HIS A 1 234 ? -6.588 -1.045 -10.543 1.00 95.06 234 HIS A C 1
ATOM 1777 O O . HIS A 1 234 ? -6.958 -0.180 -11.327 1.00 95.06 234 HIS A O 1
ATOM 1783 N N . HIS A 1 235 ? -5.441 -1.711 -10.723 1.00 93.12 235 HIS A N 1
ATOM 1784 C CA . HIS A 1 235 ? -4.512 -1.386 -11.813 1.00 93.12 235 HIS A CA 1
ATOM 1785 C C . HIS A 1 235 ? -5.088 -1.641 -13.203 1.00 93.12 235 HIS A C 1
ATOM 1787 O O . HIS A 1 235 ? -4.895 -0.817 -14.093 1.00 93.12 235 HIS A O 1
ATOM 1793 N N . SER A 1 236 ? -5.817 -2.740 -13.399 1.00 94.12 236 SER A N 1
ATOM 1794 C CA . SER A 1 236 ? -6.430 -3.031 -14.700 1.00 94.12 236 SER A CA 1
ATOM 1795 C C . SER A 1 236 ? -7.410 -1.927 -15.105 1.00 94.12 236 SER A C 1
ATOM 1797 O O . SER A 1 236 ? -7.361 -1.428 -16.227 1.00 94.12 236 SER A O 1
ATOM 1799 N N . ILE A 1 237 ? -8.269 -1.496 -14.175 1.00 96.00 237 ILE A N 1
ATOM 1800 C CA . ILE A 1 237 ? -9.238 -0.424 -14.423 1.00 96.00 237 ILE A CA 1
ATOM 1801 C C . ILE A 1 237 ? -8.553 0.937 -14.555 1.00 96.00 237 ILE A C 1
ATOM 1803 O O . ILE A 1 237 ? -8.957 1.719 -15.412 1.00 96.00 237 ILE A O 1
ATOM 1807 N N . ASP A 1 238 ? -7.514 1.215 -13.768 1.00 93.62 238 ASP A N 1
ATOM 1808 C CA . ASP A 1 238 ? -6.747 2.461 -13.853 1.00 93.62 238 ASP A CA 1
ATOM 1809 C C . ASP A 1 238 ? -6.082 2.607 -15.231 1.00 93.62 238 ASP A C 1
ATOM 1811 O O . ASP A 1 238 ? -6.254 3.630 -15.886 1.00 93.62 238 ASP A O 1
ATOM 1815 N N . VAL A 1 239 ? -5.426 1.555 -15.739 1.00 93.00 239 VAL A N 1
ATOM 1816 C CA . VAL A 1 239 ? -4.803 1.548 -17.077 1.00 93.00 239 VAL A CA 1
ATOM 1817 C C . VAL A 1 239 ? -5.842 1.732 -18.184 1.00 93.00 239 VAL A C 1
ATOM 1819 O O . VAL A 1 239 ? -5.652 2.557 -19.077 1.00 93.00 239 VAL A O 1
ATOM 1822 N N . ILE A 1 240 ? -6.965 1.007 -18.126 1.00 95.50 240 ILE A N 1
ATOM 1823 C CA . ILE A 1 240 ? -8.056 1.170 -19.101 1.00 95.50 240 ILE A CA 1
ATOM 1824 C C . ILE A 1 240 ? -8.591 2.607 -19.057 1.00 95.50 240 ILE A C 1
ATOM 1826 O O . ILE A 1 240 ? -8.740 3.246 -20.097 1.00 95.50 240 ILE A O 1
ATOM 1830 N N . SER A 1 241 ? -8.824 3.143 -17.858 1.00 94.88 241 SER A N 1
ATOM 1831 C CA . SER A 1 241 ? -9.333 4.502 -17.662 1.00 94.88 241 SER A CA 1
ATOM 1832 C C . SER A 1 241 ? -8.349 5.555 -18.164 1.00 94.88 241 SER A C 1
ATOM 1834 O O . SER A 1 241 ? -8.773 6.523 -18.784 1.00 94.88 241 SER A O 1
ATOM 1836 N N . GLN A 1 242 ? -7.044 5.371 -17.948 1.00 93.31 242 GLN A N 1
ATOM 1837 C CA . GLN A 1 242 ? -6.000 6.259 -18.465 1.00 93.31 242 GLN A CA 1
ATOM 1838 C C . GLN A 1 242 ? -5.959 6.263 -19.990 1.00 93.31 242 GLN A C 1
ATOM 1840 O O . GLN A 1 242 ? -5.870 7.337 -20.578 1.00 93.31 242 GLN A O 1
ATOM 1845 N N . ASN A 1 243 ? -6.072 5.097 -20.628 1.00 92.75 243 ASN A N 1
ATOM 1846 C CA . ASN A 1 243 ? -6.102 5.002 -22.087 1.00 92.75 243 ASN A CA 1
ATOM 1847 C C . ASN A 1 243 ? -7.344 5.683 -22.676 1.00 92.75 243 ASN A C 1
ATOM 1849 O O . ASN A 1 243 ? -7.231 6.424 -23.647 1.00 92.75 243 ASN A O 1
ATOM 1853 N N . LEU A 1 244 ? -8.517 5.488 -22.066 1.00 94.94 244 LEU A N 1
ATOM 1854 C CA . LEU A 1 244 ? -9.762 6.118 -22.517 1.00 94.94 244 LEU A CA 1
ATOM 1855 C C . LEU A 1 244 ? -9.761 7.634 -22.282 1.00 94.94 244 LEU A C 1
ATOM 1857 O O . LEU A 1 244 ? -10.057 8.401 -23.194 1.00 94.94 244 LEU A O 1
ATOM 1861 N N . LEU A 1 245 ? -9.399 8.090 -21.078 1.00 94.56 245 LEU A N 1
ATOM 1862 C CA . LEU A 1 245 ? -9.329 9.523 -20.775 1.00 94.56 245 LEU A CA 1
ATOM 1863 C C . LEU A 1 245 ? -8.197 10.211 -21.537 1.00 94.56 245 LEU A C 1
ATOM 1865 O O . LEU A 1 245 ? -8.337 11.387 -21.849 1.00 94.56 245 LEU A O 1
ATOM 1869 N N . GLY A 1 246 ? -7.112 9.503 -21.855 1.00 93.44 246 GLY A N 1
ATOM 1870 C CA . GLY A 1 246 ? -5.980 10.018 -22.625 1.00 93.44 246 GLY A CA 1
ATOM 1871 C C . GLY A 1 246 ? -6.357 10.479 -24.034 1.00 93.44 246 GLY A C 1
ATOM 1872 O O . GLY A 1 246 ? -5.717 11.384 -24.560 1.00 93.44 246 GLY A O 1
ATOM 1873 N N . GLN A 1 247 ? -7.429 9.920 -24.609 1.00 93.19 247 GLN A N 1
ATOM 1874 C CA . GLN A 1 247 ? -7.982 10.359 -25.897 1.00 93.19 247 GLN A CA 1
ATOM 1875 C C . GLN A 1 247 ? -8.664 11.733 -25.811 1.00 93.19 247 GLN A C 1
ATOM 1877 O O . GLN A 1 247 ? -8.759 12.434 -26.813 1.00 93.19 247 GLN A O 1
ATOM 1882 N N . VAL A 1 248 ? -9.142 12.120 -24.624 1.00 94.56 248 VAL A N 1
ATOM 1883 C CA . VAL A 1 248 ? -9.868 13.381 -24.389 1.00 94.56 248 VAL A CA 1
ATOM 1884 C C . VAL A 1 248 ? -8.969 14.427 -23.726 1.00 94.56 248 VAL A C 1
ATOM 1886 O O . VAL A 1 248 ? -9.010 15.604 -24.074 1.00 94.56 248 VAL A O 1
ATOM 1889 N N . PHE A 1 249 ? -8.145 14.001 -22.769 1.00 91.44 249 PHE A N 1
ATOM 1890 C CA . PHE A 1 249 ? -7.245 14.840 -21.987 1.00 91.44 249 PHE A CA 1
ATOM 1891 C C . PHE A 1 249 ? -5.814 14.294 -22.082 1.00 91.44 249 PHE A C 1
ATOM 1893 O O . PHE A 1 249 ? -5.522 13.241 -21.514 1.00 91.44 249 PHE A O 1
ATOM 1900 N N . PRO A 1 250 ? -4.872 14.993 -22.730 1.00 86.62 250 PRO A N 1
ATOM 1901 C CA . PRO A 1 250 ? -3.507 14.499 -22.830 1.00 86.62 250 PRO A CA 1
ATOM 1902 C C . PRO A 1 250 ? -2.757 14.594 -21.491 1.00 86.62 250 PRO A C 1
ATOM 1904 O O . PRO A 1 250 ? -2.822 15.591 -20.768 1.00 86.62 250 PRO A O 1
ATOM 1907 N N . GLY A 1 251 ? -1.973 13.560 -21.179 1.00 87.75 251 GLY A N 1
ATOM 1908 C CA . GLY A 1 251 ? -0.913 13.622 -20.174 1.00 87.75 251 GLY A CA 1
ATOM 1909 C C . GLY A 1 251 ? -1.379 13.637 -18.713 1.00 87.75 251 GLY A C 1
ATOM 1910 O O . GLY A 1 251 ? -1.899 12.650 -18.195 1.00 87.75 251 GLY A O 1
ATOM 1911 N N . PHE A 1 252 ? -1.030 14.700 -17.980 1.00 91.62 252 PHE A N 1
ATOM 1912 C CA . PHE A 1 252 ? -1.168 14.782 -16.516 1.00 91.62 252 PHE A CA 1
ATOM 1913 C C . PHE A 1 252 ? -2.628 14.735 -16.015 1.00 91.62 252 PHE A C 1
ATOM 1915 O O . PHE A 1 252 ? -2.911 13.897 -15.156 1.00 91.62 252 PHE A O 1
ATOM 1922 N N . PRO A 1 253 ? -3.579 15.535 -16.544 1.00 93.06 253 PRO A N 1
ATOM 1923 C CA . PRO A 1 253 ? -4.951 15.551 -16.034 1.00 93.06 253 PRO A CA 1
ATOM 1924 C C . PRO A 1 253 ? -5.658 14.196 -16.146 1.00 93.06 253 PRO A C 1
ATOM 1926 O O . PRO A 1 253 ? -6.275 13.758 -15.176 1.00 93.06 253 PRO A O 1
ATOM 1929 N N . ALA A 1 254 ? -5.511 13.488 -17.276 1.00 93.31 254 ALA A N 1
ATOM 1930 C CA . ALA A 1 254 ? -6.103 12.159 -17.455 1.00 93.31 254 ALA A CA 1
ATOM 1931 C C . ALA A 1 254 ? -5.644 11.172 -16.380 1.00 93.31 254 ALA A C 1
ATOM 1933 O O . ALA A 1 254 ? -6.471 10.445 -15.832 1.00 93.31 254 ALA A O 1
ATOM 1934 N N . ARG A 1 255 ? -4.354 11.174 -16.027 1.00 93.06 255 ARG A N 1
ATOM 1935 C CA . ARG A 1 255 ? -3.773 10.268 -15.019 1.00 93.06 255 ARG A CA 1
ATOM 1936 C C . ARG A 1 255 ? -4.234 10.580 -13.598 1.00 93.06 255 ARG A C 1
ATOM 1938 O O . ARG A 1 255 ? -4.534 9.664 -12.837 1.00 93.06 255 ARG A O 1
ATOM 1945 N N . ILE A 1 256 ? -4.361 11.859 -13.241 1.00 95.31 256 ILE A N 1
ATOM 1946 C CA . ILE A 1 256 ? -4.903 12.240 -11.929 1.00 95.31 256 ILE A CA 1
ATOM 1947 C C . ILE A 1 256 ? -6.384 11.854 -11.816 1.00 95.31 256 ILE A C 1
ATOM 1949 O O . ILE A 1 256 ? -6.781 11.250 -10.817 1.00 95.31 256 ILE A O 1
ATOM 1953 N N . ILE A 1 257 ? -7.192 12.174 -12.835 1.00 96.06 257 ILE A N 1
ATOM 1954 C CA . ILE A 1 257 ? -8.642 11.929 -12.826 1.00 96.06 257 ILE A CA 1
ATOM 1955 C C . ILE A 1 257 ? -8.944 10.426 -12.821 1.00 96.06 257 ILE A C 1
ATOM 1957 O O . ILE A 1 257 ? -9.736 9.973 -11.997 1.00 96.06 257 ILE A O 1
ATOM 1961 N N . SER A 1 258 ? -8.296 9.648 -13.692 1.00 95.88 258 SER A N 1
ATOM 1962 C CA . SER A 1 258 ? -8.459 8.185 -13.756 1.00 95.88 258 SER A CA 1
ATOM 1963 C C . SER A 1 258 ? -8.060 7.501 -12.449 1.00 95.88 258 SER A C 1
ATOM 1965 O O . SER A 1 258 ? -8.836 6.700 -11.922 1.00 95.88 258 SER A O 1
ATOM 1967 N N . GLY A 1 259 ? -6.917 7.877 -11.869 1.00 94.44 259 GLY A N 1
ATOM 1968 C CA . GLY A 1 259 ? -6.463 7.315 -10.602 1.00 94.44 259 GLY A CA 1
ATOM 1969 C C . GLY A 1 259 ? -7.413 7.637 -9.445 1.00 94.44 259 GLY A C 1
ATOM 1970 O O . GLY A 1 259 ? -7.729 6.759 -8.642 1.00 94.44 259 GLY A O 1
ATOM 1971 N N . LEU A 1 260 ? -7.931 8.871 -9.375 1.00 96.88 260 LEU A N 1
ATOM 1972 C CA . LEU A 1 260 ? -8.939 9.255 -8.381 1.00 96.88 260 LEU A CA 1
ATOM 1973 C C . LEU A 1 260 ? -10.251 8.492 -8.567 1.00 96.88 260 LEU A C 1
ATOM 1975 O O . LEU A 1 260 ? -10.754 7.911 -7.605 1.00 96.88 260 LEU A O 1
ATOM 1979 N N . ALA A 1 261 ? -10.790 8.463 -9.787 1.00 97.25 261 ALA A N 1
ATOM 1980 C CA . ALA A 1 261 ? -12.032 7.763 -10.095 1.00 97.25 261 ALA A CA 1
ATOM 1981 C C . ALA A 1 261 ? -11.930 6.274 -9.733 1.00 97.25 261 ALA A C 1
ATOM 1983 O O . ALA A 1 261 ? -12.787 5.748 -9.021 1.00 97.25 261 ALA A O 1
ATOM 1984 N N . THR A 1 262 ? -10.836 5.620 -10.132 1.00 97.50 262 THR A N 1
ATOM 1985 C CA . THR A 1 262 ? -10.594 4.203 -9.846 1.00 97.50 262 THR A CA 1
ATOM 1986 C C . THR A 1 262 ? -10.483 3.949 -8.343 1.00 97.50 262 THR A C 1
ATOM 1988 O O . THR A 1 262 ? -11.183 3.089 -7.805 1.00 97.50 262 THR A O 1
ATOM 1991 N N . SER A 1 263 ? -9.686 4.735 -7.613 1.00 96.44 263 SER A N 1
ATOM 1992 C CA . SER A 1 263 ? -9.562 4.580 -6.157 1.00 96.44 263 SER A CA 1
ATOM 1993 C C . SER A 1 263 ? -10.874 4.804 -5.406 1.00 96.44 263 SER A C 1
ATOM 1995 O O . SER A 1 263 ? -11.130 4.119 -4.418 1.00 96.44 263 SER A O 1
ATOM 1997 N N . LEU A 1 264 ? -11.726 5.725 -5.865 1.00 97.31 264 LEU A N 1
ATOM 1998 C CA . LEU A 1 264 ? -13.036 5.969 -5.259 1.00 97.31 264 LEU A CA 1
ATOM 1999 C C . LEU A 1 264 ? -14.001 4.800 -5.485 1.00 97.31 264 LEU A C 1
ATOM 2001 O O . LEU A 1 264 ? -14.665 4.371 -4.539 1.00 97.31 264 LEU A O 1
ATOM 2005 N N . VAL A 1 265 ? -14.032 4.235 -6.696 1.00 97.25 265 VAL A N 1
ATOM 2006 C CA . VAL A 1 265 ? -14.825 3.032 -7.011 1.00 97.25 265 VAL A CA 1
ATOM 2007 C C . VAL A 1 265 ? -14.390 1.854 -6.136 1.00 97.25 265 VAL A C 1
ATOM 2009 O O . VAL A 1 265 ? -15.227 1.159 -5.556 1.00 97.25 265 VAL A O 1
ATOM 2012 N N . PHE A 1 266 ? -13.080 1.669 -5.961 1.00 97.50 266 PHE A N 1
ATOM 2013 C CA . PHE A 1 266 ? -12.519 0.596 -5.140 1.00 97.50 266 PHE A CA 1
ATOM 2014 C C . PHE A 1 266 ? -12.384 0.942 -3.645 1.00 97.50 266 PHE A C 1
ATOM 2016 O O . PHE A 1 266 ? -11.903 0.110 -2.871 1.00 97.50 266 PHE A O 1
ATOM 2023 N N . GLY A 1 267 ? -12.856 2.109 -3.189 1.00 96.69 267 GLY A N 1
ATOM 2024 C CA . GLY A 1 267 ? -12.688 2.574 -1.805 1.00 96.69 267 GLY A CA 1
ATOM 2025 C C . GLY A 1 267 ? -13.272 1.617 -0.758 1.00 96.69 267 GLY A C 1
ATOM 2026 O O . GLY A 1 267 ? -12.639 1.344 0.264 1.00 96.69 267 GLY A O 1
ATOM 2027 N N . ARG A 1 268 ? -14.430 1.005 -1.049 1.00 97.69 268 ARG A N 1
ATOM 2028 C CA . ARG A 1 268 ? -15.021 -0.056 -0.207 1.00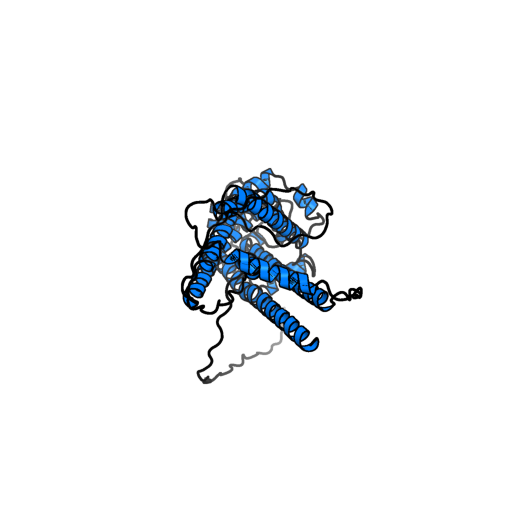 97.69 268 ARG A CA 1
ATOM 2029 C C . ARG A 1 268 ? -14.127 -1.289 -0.120 1.00 97.69 268 ARG A C 1
ATOM 2031 O O . ARG A 1 268 ? -13.980 -1.861 0.954 1.00 97.69 268 ARG A O 1
ATOM 2038 N N . PHE A 1 269 ? -13.536 -1.707 -1.236 1.00 97.88 269 PHE A N 1
ATOM 2039 C CA . PHE A 1 269 ? -12.641 -2.860 -1.255 1.00 97.88 269 PHE A CA 1
ATOM 2040 C C . PHE A 1 269 ? -11.376 -2.544 -0.442 1.00 97.88 269 PHE A C 1
ATOM 2042 O O . PHE A 1 269 ? -10.995 -3.326 0.427 1.00 97.88 269 PHE A O 1
ATOM 2049 N N . ALA A 1 270 ? -10.786 -1.358 -0.623 1.00 96.38 270 ALA A N 1
ATOM 2050 C CA . ALA A 1 270 ? -9.634 -0.911 0.158 1.00 96.38 270 ALA A CA 1
ATOM 2051 C C . ALA A 1 270 ? -9.907 -0.947 1.675 1.00 96.38 270 ALA A C 1
ATOM 2053 O O . ALA A 1 270 ? -9.081 -1.451 2.435 1.00 96.38 270 ALA A O 1
ATOM 2054 N N . MET A 1 271 ? -11.086 -0.485 2.102 1.00 96.75 271 MET A N 1
ATOM 2055 C CA . MET A 1 271 ? -11.537 -0.557 3.493 1.00 96.75 271 MET A CA 1
ATOM 2056 C C . MET A 1 271 ? -11.624 -2.002 4.004 1.00 96.75 271 MET A C 1
ATOM 2058 O O . MET A 1 271 ? -11.096 -2.306 5.071 1.00 96.75 271 MET A O 1
ATOM 2062 N N . VAL A 1 272 ? -12.238 -2.905 3.234 1.00 97.75 272 VAL A N 1
ATOM 2063 C CA . VAL A 1 272 ? -12.377 -4.327 3.597 1.00 97.75 272 VAL A CA 1
ATOM 2064 C C . VAL A 1 272 ? -11.013 -5.007 3.710 1.00 97.75 272 VAL A C 1
ATOM 2066 O O . VAL A 1 272 ? -10.792 -5.776 4.644 1.00 97.75 272 VAL A O 1
ATOM 2069 N N . CYS A 1 273 ? -10.069 -4.690 2.819 1.00 97.25 273 CYS A N 1
ATOM 2070 C CA . CYS A 1 273 ? -8.685 -5.151 2.931 1.00 97.25 273 CYS A CA 1
ATOM 2071 C C . CYS A 1 273 ? -8.062 -4.726 4.267 1.00 97.25 273 CYS A C 1
ATOM 2073 O O . CYS A 1 273 ? -7.456 -5.552 4.946 1.00 97.25 273 CYS A O 1
ATOM 2075 N N . THR A 1 274 ? -8.250 -3.469 4.678 1.00 97.00 274 THR A N 1
ATOM 2076 C CA . THR A 1 274 ? -7.783 -2.989 5.986 1.00 97.00 274 THR A CA 1
ATOM 2077 C C . THR A 1 274 ? -8.486 -3.718 7.130 1.00 97.00 274 THR A C 1
ATOM 2079 O O . THR A 1 274 ? -7.812 -4.202 8.032 1.00 97.00 274 THR A O 1
ATOM 2082 N N . HIS A 1 275 ? -9.808 -3.911 7.075 1.00 97.25 275 HIS A N 1
ATOM 2083 C CA . HIS A 1 275 ? -10.559 -4.663 8.092 1.00 97.25 275 HIS A CA 1
ATOM 2084 C C . HIS A 1 275 ? -10.071 -6.106 8.251 1.00 97.25 275 HIS A C 1
ATOM 2086 O O . HIS A 1 275 ? -9.934 -6.587 9.374 1.00 97.25 275 HIS A O 1
ATOM 2092 N N . ILE A 1 276 ? -9.749 -6.796 7.155 1.00 97.12 276 ILE A N 1
ATOM 2093 C CA . ILE A 1 276 ? -9.162 -8.146 7.198 1.00 97.12 276 ILE A CA 1
ATOM 2094 C C . ILE A 1 276 ? -7.784 -8.125 7.871 1.00 97.12 276 ILE A C 1
ATOM 2096 O O . ILE A 1 276 ? -7.474 -9.005 8.670 1.00 97.12 276 ILE A O 1
ATOM 2100 N N . VAL A 1 277 ? -6.971 -7.106 7.582 1.00 96.50 277 VAL A N 1
ATOM 2101 C CA . VAL A 1 277 ? -5.624 -6.955 8.149 1.00 96.50 277 VAL A CA 1
ATOM 2102 C C . VAL A 1 277 ? -5.641 -6.621 9.639 1.00 96.50 277 VAL A C 1
ATOM 2104 O O . VAL A 1 277 ? -4.662 -6.934 10.309 1.00 96.50 277 VAL A O 1
ATOM 2107 N N . ILE A 1 278 ? -6.704 -6.020 10.178 1.00 96.44 278 ILE A N 1
ATOM 2108 C CA . ILE A 1 278 ? -6.747 -5.547 11.577 1.00 96.44 278 ILE A CA 1
ATOM 2109 C C . ILE A 1 278 ? -7.648 -6.390 12.492 1.00 96.44 278 ILE A C 1
ATOM 2111 O O . ILE A 1 278 ? -7.519 -6.298 13.707 1.00 96.44 278 ILE A O 1
ATOM 2115 N N . SER A 1 279 ? -8.544 -7.213 11.942 1.00 96.56 279 SER A N 1
ATOM 2116 C CA . SER A 1 279 ? -9.439 -8.093 12.715 1.00 96.56 279 SER A CA 1
ATOM 2117 C C . SER A 1 279 ? -8.743 -9.377 13.166 1.00 96.56 279 SER A C 1
ATOM 2119 O O . SER A 1 279 ? -7.755 -9.794 12.563 1.00 96.56 279 SER A O 1
ATOM 2121 N N . LYS A 1 280 ? -9.243 -10.039 14.212 1.00 95.44 280 LYS A N 1
ATOM 2122 C CA . LYS A 1 280 ? -8.880 -11.434 14.511 1.00 95.44 280 LYS A CA 1
ATOM 2123 C C . LYS A 1 280 ? -9.323 -12.379 13.378 1.00 95.44 280 LYS A C 1
ATOM 2125 O O . LYS A 1 280 ? -10.175 -11.999 12.567 1.00 95.44 280 LYS A O 1
ATOM 2130 N N . PRO A 1 281 ? -8.734 -13.586 13.257 1.00 93.62 281 PRO A N 1
ATOM 2131 C CA . PRO A 1 281 ? -9.188 -14.578 12.283 1.00 93.62 281 PRO A CA 1
ATOM 2132 C C . PRO A 1 281 ? -10.700 -14.813 12.406 1.00 93.62 281 PRO A C 1
ATOM 2134 O O . PRO A 1 281 ? -11.216 -14.981 13.505 1.00 93.62 281 PRO A O 1
ATOM 2137 N N . GLN A 1 282 ? -11.414 -14.793 11.279 1.00 92.56 282 GLN A N 1
ATOM 2138 C CA . GLN A 1 282 ? -12.850 -15.091 11.239 1.00 92.56 282 GLN A CA 1
ATOM 2139 C C . GLN A 1 282 ? -13.130 -16.054 10.095 1.00 92.56 282 GLN A C 1
ATOM 2141 O O . GLN A 1 282 ? -12.448 -16.000 9.070 1.00 92.56 282 GLN A O 1
ATOM 2146 N N . GLU A 1 283 ? -14.189 -16.843 10.238 1.00 93.12 283 GLU A N 1
ATOM 2147 C CA . GLU A 1 283 ? -14.630 -17.829 9.245 1.00 93.12 283 GLU A CA 1
ATOM 2148 C C . GLU A 1 283 ? -15.152 -17.186 7.948 1.00 93.12 283 GLU A C 1
ATOM 2150 O O . GLU A 1 283 ? -15.116 -17.790 6.877 1.00 93.12 283 GLU A O 1
ATOM 2155 N N . ALA A 1 284 ? -15.598 -15.927 8.012 1.00 93.50 284 ALA A N 1
ATOM 2156 C CA . ALA A 1 284 ? -16.102 -15.211 6.848 1.00 93.50 284 ALA A CA 1
ATOM 2157 C C . ALA A 1 284 ? -14.994 -14.940 5.817 1.00 93.50 284 ALA A C 1
ATOM 2159 O O . ALA A 1 284 ? -14.002 -14.254 6.106 1.00 93.50 284 ALA A O 1
ATOM 2160 N N . THR A 1 285 ? -15.223 -15.398 4.583 1.00 95.50 285 THR A N 1
ATOM 2161 C CA . THR A 1 285 ? -14.346 -15.119 3.438 1.00 95.50 285 THR A CA 1
ATOM 2162 C C . THR A 1 285 ? -14.271 -13.620 3.141 1.00 95.50 285 THR A C 1
ATOM 2164 O O . THR A 1 285 ? -15.183 -12.850 3.457 1.00 95.50 285 THR A O 1
ATOM 2167 N N . TRP A 1 286 ? -13.199 -13.186 2.475 1.00 96.38 286 TRP A N 1
ATOM 2168 C CA . TRP A 1 286 ? -13.036 -11.783 2.083 1.00 96.38 286 TRP A CA 1
ATOM 2169 C C . TRP A 1 286 ? -14.174 -11.282 1.181 1.00 96.38 286 TRP A C 1
ATOM 2171 O O . TRP A 1 286 ? -14.566 -10.122 1.287 1.00 96.38 286 TRP A O 1
ATOM 2181 N N . PHE A 1 287 ? -14.740 -12.153 0.338 1.00 97.19 287 PHE A N 1
ATOM 2182 C CA . PHE A 1 287 ? -15.846 -11.802 -0.549 1.00 97.19 287 PHE A CA 1
ATOM 2183 C C . PHE A 1 287 ? -17.155 -11.630 0.225 1.00 97.19 287 PHE A C 1
ATOM 2185 O O . PHE A 1 287 ? -17.887 -10.667 -0.003 1.00 97.19 287 PHE A O 1
ATOM 2192 N N . THR A 1 288 ? -17.418 -12.508 1.201 1.00 97.06 288 THR A N 1
ATOM 2193 C CA . THR A 1 288 ? -18.561 -12.369 2.115 1.00 97.06 288 THR A CA 1
ATOM 2194 C C . THR A 1 288 ? -18.485 -11.043 2.867 1.00 97.06 288 THR A C 1
ATOM 2196 O O . THR A 1 288 ? -19.470 -10.309 2.889 1.00 97.06 288 THR A O 1
ATOM 2199 N N . ARG A 1 289 ? -17.303 -10.696 3.399 1.00 96.00 289 ARG A N 1
ATOM 2200 C CA . ARG A 1 289 ? -17.059 -9.410 4.072 1.00 96.00 289 ARG A CA 1
ATOM 2201 C C . ARG A 1 289 ? -17.271 -8.233 3.127 1.00 96.00 289 ARG A C 1
ATOM 2203 O O . ARG A 1 289 ? -17.963 -7.285 3.477 1.00 96.00 289 ARG A O 1
ATOM 2210 N N . LEU A 1 290 ? -16.733 -8.316 1.906 1.00 97.00 290 LEU A N 1
ATOM 2211 C CA . LEU A 1 290 ? -16.927 -7.281 0.898 1.00 97.00 290 LEU A CA 1
ATOM 2212 C C . LEU A 1 290 ? -18.412 -7.049 0.654 1.00 97.00 290 LEU A C 1
ATOM 2214 O O . LEU A 1 290 ? -18.838 -5.903 0.743 1.00 97.00 290 LEU A O 1
ATOM 2218 N N . ARG A 1 291 ? -19.198 -8.109 0.420 1.00 96.94 291 ARG A N 1
ATOM 2219 C CA . ARG A 1 291 ? -20.648 -8.041 0.184 1.00 96.94 291 ARG A CA 1
ATOM 2220 C C . ARG A 1 291 ? -21.424 -7.531 1.401 1.00 96.94 291 ARG A C 1
ATOM 2222 O O . ARG A 1 291 ? -22.361 -6.761 1.206 1.00 96.94 291 ARG A O 1
ATOM 2229 N N . SER A 1 292 ? -21.034 -7.913 2.616 1.00 95.94 292 SER A N 1
ATOM 2230 C CA . SER A 1 292 ? -21.729 -7.526 3.848 1.00 95.94 292 SER A CA 1
ATOM 2231 C C . SER A 1 292 ? -21.444 -6.090 4.288 1.00 95.94 292 SER A C 1
ATOM 2233 O O . SER A 1 292 ? -22.281 -5.501 4.962 1.00 95.94 292 SER A O 1
ATOM 2235 N N . THR A 1 293 ? -20.299 -5.501 3.921 1.00 95.94 293 THR A N 1
ATOM 2236 C CA . THR A 1 293 ? -19.982 -4.104 4.261 1.00 95.94 293 THR A CA 1
ATOM 2237 C C . THR A 1 293 ? -20.938 -3.137 3.551 1.00 95.94 293 THR A C 1
ATOM 2239 O O . THR A 1 293 ? -20.906 -3.058 2.319 1.00 95.94 293 THR A O 1
ATOM 2242 N N . PRO A 1 294 ? -21.754 -2.350 4.275 1.00 95.69 294 PRO A N 1
ATOM 2243 C CA . PRO A 1 294 ? -22.657 -1.389 3.655 1.00 95.69 294 PRO A CA 1
ATOM 2244 C C . PRO A 1 294 ? -21.894 -0.302 2.895 1.00 95.69 294 PRO A C 1
ATOM 2246 O O . PRO A 1 294 ? -20.869 0.210 3.349 1.00 95.69 294 PRO A O 1
ATOM 2249 N N . TRP A 1 295 ? -22.427 0.116 1.746 1.00 95.50 295 TRP A N 1
ATOM 2250 C CA . TRP A 1 295 ? -21.829 1.210 0.976 1.00 95.50 295 TRP A CA 1
ATOM 2251 C C . TRP A 1 295 ? -21.895 2.552 1.727 1.00 95.50 295 TRP A C 1
ATOM 2253 O O . TRP A 1 295 ? -21.020 3.393 1.546 1.00 95.50 295 TRP A O 1
ATOM 2263 N N . SER A 1 296 ? -22.875 2.739 2.619 1.00 94.94 296 SER A N 1
ATOM 2264 C CA . SER A 1 296 ? -22.967 3.911 3.505 1.00 94.94 296 SER A CA 1
ATOM 2265 C C . SER A 1 296 ? -21.739 4.054 4.405 1.00 94.94 296 SER A C 1
ATOM 2267 O O . SER A 1 296 ? -21.226 5.157 4.555 1.00 94.94 296 SER A O 1
ATOM 2269 N N . THR A 1 297 ? -21.225 2.946 4.938 1.00 94.19 297 THR A N 1
ATOM 2270 C CA . THR A 1 297 ? -20.002 2.906 5.749 1.00 94.19 297 THR A CA 1
ATOM 2271 C C . THR A 1 297 ? -18.768 3.221 4.906 1.00 94.19 297 THR A C 1
ATOM 2273 O O . THR A 1 297 ? -17.940 4.035 5.300 1.00 94.19 297 THR A O 1
ATOM 2276 N N . ALA A 1 298 ? -18.673 2.649 3.701 1.00 94.56 298 ALA A N 1
ATOM 2277 C CA . ALA A 1 298 ? -17.556 2.921 2.796 1.00 94.56 298 ALA A CA 1
ATOM 2278 C C . ALA A 1 298 ? -17.502 4.392 2.348 1.00 94.56 298 ALA A C 1
ATOM 2280 O O . ALA A 1 298 ? -16.419 4.981 2.330 1.00 94.56 298 ALA A O 1
ATOM 2281 N N . ARG A 1 299 ? -18.661 5.007 2.049 1.00 96.06 299 ARG A N 1
ATOM 2282 C CA . ARG A 1 299 ? -18.766 6.419 1.628 1.00 96.06 299 ARG A CA 1
ATOM 2283 C C . ARG A 1 299 ? -18.094 7.384 2.602 1.00 96.06 299 ARG A C 1
ATOM 2285 O O . ARG A 1 299 ? -17.453 8.329 2.157 1.00 96.06 299 ARG A O 1
ATOM 2292 N N . LYS A 1 300 ? -18.183 7.115 3.905 1.00 95.12 300 LYS A N 1
ATOM 2293 C CA . LYS A 1 300 ? -17.580 7.943 4.962 1.00 95.12 300 LYS A CA 1
ATOM 2294 C C . LYS A 1 300 ? -16.051 7.985 4.887 1.00 95.12 300 LYS A C 1
ATOM 2296 O O . LYS A 1 300 ? -15.440 8.973 5.272 1.00 95.12 300 LYS A O 1
ATOM 2301 N N . THR A 1 301 ? -15.431 6.949 4.320 1.00 95.94 301 THR A N 1
ATOM 2302 C CA . THR A 1 301 ? -13.971 6.873 4.143 1.00 95.94 301 THR A CA 1
ATOM 2303 C C . THR A 1 301 ? -13.482 7.456 2.812 1.00 95.94 301 THR A C 1
ATOM 2305 O O . THR A 1 301 ? -12.285 7.702 2.658 1.00 95.94 301 THR A O 1
ATOM 2308 N N . LEU A 1 302 ? -14.379 7.719 1.850 1.00 96.44 302 LEU A N 1
ATOM 2309 C CA . LEU A 1 302 ? -14.009 8.177 0.504 1.00 96.44 302 LEU A CA 1
ATOM 2310 C C . LEU A 1 302 ? -13.225 9.499 0.479 1.00 96.44 302 LEU A C 1
ATOM 2312 O O . LEU A 1 302 ? -12.261 9.560 -0.283 1.00 96.44 302 LEU A O 1
ATOM 2316 N N . PRO A 1 303 ? -13.535 10.525 1.299 1.00 97.19 303 PRO A N 1
ATOM 2317 C CA . PRO A 1 303 ? -12.727 11.745 1.327 1.00 97.19 303 PRO A CA 1
ATOM 2318 C C . PRO A 1 303 ? -11.268 11.474 1.713 1.00 97.19 303 PRO A C 1
ATOM 2320 O O . PRO A 1 303 ? -10.349 11.997 1.087 1.00 97.19 303 PRO A O 1
ATOM 2323 N N . ALA A 1 304 ? -11.039 10.593 2.693 1.00 96.62 304 ALA A N 1
ATOM 2324 C CA . ALA A 1 304 ? -9.694 10.184 3.088 1.00 96.62 304 ALA A CA 1
ATOM 2325 C C . ALA A 1 304 ? -8.984 9.418 1.957 1.00 96.62 304 ALA A C 1
ATOM 2327 O O . ALA A 1 304 ? -7.816 9.681 1.671 1.00 96.62 304 ALA A O 1
ATOM 2328 N N . VAL A 1 305 ? -9.693 8.508 1.275 1.00 97.06 305 VAL A N 1
ATOM 2329 C CA . VAL A 1 305 ? -9.159 7.767 0.117 1.00 97.06 305 VAL A CA 1
ATOM 2330 C C . VAL A 1 305 ? -8.776 8.718 -1.020 1.00 97.06 305 VAL A C 1
ATOM 2332 O O . VAL A 1 305 ? -7.706 8.556 -1.607 1.00 97.06 305 VAL A O 1
ATOM 2335 N N . ALA A 1 306 ? -9.608 9.724 -1.307 1.00 97.69 306 ALA A N 1
ATOM 2336 C CA . ALA A 1 306 ? -9.352 10.725 -2.339 1.00 97.69 306 ALA A CA 1
ATOM 2337 C C . ALA A 1 306 ? -8.081 11.528 -2.046 1.00 97.69 306 ALA A C 1
ATOM 2339 O O . ALA A 1 306 ? -7.225 11.646 -2.918 1.00 97.69 306 ALA A O 1
ATOM 2340 N N . ILE A 1 307 ? -7.928 12.021 -0.810 1.00 97.38 307 ILE A N 1
ATOM 2341 C CA . ILE A 1 307 ? -6.751 12.792 -0.386 1.00 97.38 307 ILE A CA 1
ATOM 2342 C C . ILE A 1 307 ? -5.481 11.955 -0.543 1.00 97.38 307 ILE A C 1
ATOM 2344 O O . ILE A 1 307 ? -4.534 12.396 -1.189 1.00 97.38 307 ILE A O 1
ATOM 2348 N N . VAL A 1 308 ? -5.457 10.731 -0.005 1.00 96.06 308 VAL A N 1
ATOM 2349 C CA . VAL A 1 308 ? -4.270 9.866 -0.113 1.00 96.06 308 VAL A CA 1
ATOM 2350 C C . VAL A 1 308 ? -3.957 9.540 -1.569 1.00 96.06 308 VAL A C 1
ATOM 2352 O O . VAL A 1 308 ? -2.803 9.630 -1.976 1.00 96.06 308 VAL A O 1
ATOM 2355 N N . THR A 1 309 ? -4.973 9.209 -2.367 1.00 95.56 309 THR A N 1
ATOM 2356 C CA . THR A 1 309 ? -4.795 8.903 -3.794 1.00 95.56 309 THR A CA 1
ATOM 2357 C C . THR A 1 309 ? -4.231 10.101 -4.550 1.00 95.56 309 THR A C 1
ATOM 2359 O O . THR A 1 309 ? -3.294 9.943 -5.327 1.00 95.56 309 THR A O 1
ATOM 2362 N N . LEU A 1 310 ? -4.754 11.303 -4.296 1.00 96.38 310 LEU A N 1
ATOM 2363 C CA . LEU A 1 310 ? -4.253 12.529 -4.904 1.00 96.38 310 LEU A CA 1
ATOM 2364 C C . LEU A 1 310 ? -2.777 12.744 -4.558 1.00 96.38 310 LEU A C 1
ATOM 2366 O O . LEU A 1 310 ? -1.973 12.973 -5.454 1.00 96.38 310 LEU A O 1
ATOM 2370 N N . LEU A 1 311 ? -2.405 12.614 -3.283 1.00 95.06 311 LEU A N 1
ATOM 2371 C CA . LEU A 1 311 ? -1.021 12.785 -2.833 1.00 95.06 311 LEU A CA 1
ATOM 2372 C C . LEU A 1 311 ? -0.076 11.753 -3.464 1.00 95.06 311 LEU A C 1
ATOM 2374 O O . LEU A 1 311 ? 1.014 12.113 -3.912 1.00 95.06 311 LEU A O 1
ATOM 2378 N N . VAL A 1 312 ? -0.496 10.487 -3.549 1.00 92.19 312 VAL A N 1
ATOM 2379 C CA . VAL A 1 312 ? 0.268 9.423 -4.221 1.00 92.19 312 VAL A CA 1
ATOM 2380 C C . VAL A 1 312 ? 0.455 9.745 -5.703 1.00 92.19 312 VAL A C 1
ATOM 2382 O O . VAL A 1 312 ? 1.580 9.692 -6.200 1.00 92.19 312 VAL A O 1
ATOM 2385 N N . ASN A 1 313 ? -0.618 10.122 -6.400 1.00 92.56 313 ASN A N 1
ATOM 2386 C CA . ASN A 1 313 ? -0.570 10.413 -7.830 1.00 92.56 313 ASN A CA 1
ATOM 2387 C C . ASN A 1 313 ? 0.270 11.659 -8.128 1.00 92.56 313 ASN A C 1
ATOM 2389 O O . ASN A 1 313 ? 1.111 11.615 -9.017 1.00 92.56 313 ASN A O 1
ATOM 2393 N N . LEU A 1 314 ? 0.128 12.736 -7.350 1.00 92.50 314 LEU A N 1
ATOM 2394 C CA . LEU A 1 314 ? 0.964 13.933 -7.484 1.00 92.50 314 LEU A CA 1
ATOM 2395 C C . LEU A 1 314 ? 2.446 13.618 -7.264 1.00 92.50 314 LEU A C 1
ATOM 2397 O O . LEU A 1 314 ? 3.291 14.072 -8.030 1.00 92.50 314 LEU A O 1
ATOM 2401 N N . THR A 1 315 ? 2.763 12.791 -6.264 1.00 89.75 315 THR A N 1
ATOM 2402 C CA . THR A 1 315 ? 4.142 12.346 -6.012 1.00 89.75 315 THR A CA 1
ATOM 2403 C C . THR A 1 315 ? 4.688 11.545 -7.194 1.00 89.75 315 THR A C 1
ATOM 2405 O O . THR A 1 315 ? 5.812 11.776 -7.634 1.00 89.75 315 THR A O 1
ATOM 2408 N N . ARG A 1 316 ? 3.887 10.625 -7.746 1.00 87.69 316 ARG A N 1
ATOM 2409 C CA . ARG A 1 316 ? 4.253 9.825 -8.923 1.00 87.69 316 ARG A CA 1
ATOM 2410 C C . ARG A 1 316 ? 4.489 10.700 -10.153 1.00 87.69 316 ARG A C 1
ATOM 2412 O O . ARG A 1 316 ? 5.458 10.482 -10.875 1.00 87.69 316 ARG A O 1
ATOM 2419 N N . GLU A 1 317 ? 3.625 11.679 -10.395 1.00 89.62 317 GLU A N 1
ATOM 2420 C CA . GLU A 1 317 ? 3.762 12.587 -11.534 1.00 89.62 317 GLU A CA 1
ATOM 2421 C C . GLU A 1 317 ? 4.956 13.525 -11.395 1.00 89.62 317 GLU A C 1
ATOM 2423 O O . GLU A 1 317 ? 5.650 13.761 -12.380 1.00 89.62 317 GLU A O 1
ATOM 2428 N N . LEU A 1 318 ? 5.261 13.977 -10.177 1.00 86.88 318 LEU A N 1
ATOM 2429 C CA . LEU A 1 318 ? 6.483 14.722 -9.900 1.00 86.88 318 LEU A CA 1
ATOM 2430 C C . LEU A 1 318 ? 7.726 13.885 -10.231 1.00 86.88 318 LEU A C 1
ATOM 2432 O O . LEU A 1 318 ? 8.604 14.356 -10.949 1.00 86.88 318 LEU A O 1
ATOM 2436 N N . VAL A 1 319 ? 7.782 12.629 -9.770 1.00 84.94 319 VAL A N 1
ATOM 2437 C CA . VAL A 1 319 ? 8.897 11.711 -10.072 1.00 84.94 319 VAL A CA 1
ATOM 2438 C C . VAL A 1 319 ? 9.032 11.481 -11.573 1.00 84.94 319 VAL A C 1
ATOM 2440 O O . VAL A 1 319 ? 10.137 11.550 -12.106 1.00 84.94 319 VAL A O 1
ATOM 2443 N N . ARG A 1 320 ? 7.919 11.232 -12.271 1.00 85.25 320 ARG A N 1
ATOM 2444 C CA . ARG A 1 320 ? 7.945 11.007 -13.717 1.00 85.25 320 ARG A CA 1
ATOM 2445 C C . ARG A 1 320 ? 8.388 12.259 -14.471 1.00 85.25 320 ARG A C 1
ATOM 2447 O O . ARG A 1 320 ? 9.237 12.152 -15.346 1.00 85.25 320 ARG A O 1
ATOM 2454 N N . GLY A 1 321 ? 7.868 13.429 -14.104 1.00 85.62 321 GLY A N 1
ATOM 2455 C CA . GLY A 1 321 ? 8.293 14.705 -14.675 1.00 85.62 321 GLY A CA 1
ATOM 2456 C C . GLY A 1 321 ? 9.801 14.900 -14.528 1.00 85.62 321 GLY A C 1
ATOM 2457 O O . GLY A 1 321 ? 10.487 15.136 -15.518 1.00 85.62 321 GLY A O 1
ATOM 2458 N N . LEU A 1 322 ? 10.335 14.679 -13.324 1.00 83.25 322 LEU A N 1
ATOM 2459 C CA . LEU A 1 322 ? 11.772 14.776 -13.044 1.00 83.25 322 LEU A CA 1
ATOM 2460 C C . LEU A 1 322 ? 12.614 13.760 -13.830 1.00 83.25 322 LEU A C 1
ATOM 2462 O O . LEU A 1 322 ? 13.747 14.072 -14.181 1.00 83.25 322 LEU A O 1
ATOM 2466 N N . ALA A 1 323 ? 12.076 12.575 -14.128 1.00 81.25 323 ALA A N 1
ATOM 2467 C CA . ALA A 1 323 ? 12.752 11.580 -14.961 1.00 81.25 323 ALA A CA 1
ATOM 2468 C C . ALA A 1 323 ? 12.778 11.962 -16.453 1.00 81.25 323 ALA A C 1
ATOM 2470 O O . ALA A 1 323 ? 13.704 11.575 -17.159 1.00 81.25 323 ALA A O 1
ATOM 2471 N N . THR A 1 324 ? 11.775 12.708 -16.929 1.00 84.12 324 THR A N 1
ATOM 2472 C CA . THR A 1 324 ? 11.673 13.135 -18.338 1.00 84.12 324 THR A CA 1
ATOM 2473 C C . THR A 1 324 ? 12.458 14.400 -18.663 1.00 84.12 324 THR A C 1
ATOM 2475 O O . THR A 1 324 ? 12.877 14.576 -19.804 1.00 84.12 324 THR A O 1
ATOM 2478 N N . VAL A 1 325 ? 12.681 15.286 -17.686 1.00 83.31 325 VAL A N 1
ATOM 2479 C CA . VAL A 1 325 ? 13.622 16.394 -17.879 1.00 83.31 325 VAL A CA 1
ATOM 2480 C C . VAL A 1 325 ? 15.001 15.750 -17.979 1.00 83.31 325 VAL A C 1
ATOM 2482 O O . VAL A 1 325 ? 15.397 15.028 -17.071 1.00 83.31 325 VAL A O 1
ATOM 2485 N N . GLY A 1 326 ? 15.708 15.933 -19.094 1.00 79.56 326 GLY A N 1
ATOM 2486 C CA . GLY A 1 326 ? 17.018 15.326 -19.360 1.00 79.56 326 GLY A CA 1
ATOM 2487 C C . GLY A 1 326 ? 18.125 15.871 -18.457 1.00 79.56 326 GLY A C 1
ATOM 2488 O O . GLY A 1 326 ? 19.089 16.440 -18.947 1.00 79.56 326 GLY A O 1
ATOM 2489 N N . VAL A 1 327 ? 17.974 15.743 -17.138 1.00 82.56 327 VAL A N 1
ATOM 2490 C CA . VAL A 1 327 ? 18.878 16.334 -16.156 1.00 82.56 327 VAL A CA 1
ATOM 2491 C C . VAL A 1 327 ? 20.098 15.457 -15.935 1.00 82.56 327 VAL A C 1
ATOM 2493 O O . VAL A 1 327 ? 20.008 14.229 -16.014 1.00 82.56 327 VAL A O 1
ATOM 2496 N N . ASP A 1 328 ? 21.212 16.092 -15.593 1.00 88.62 328 ASP A N 1
ATOM 2497 C CA . ASP A 1 328 ? 22.465 15.433 -15.240 1.00 88.62 328 ASP A CA 1
ATOM 2498 C C . ASP A 1 328 ? 22.303 14.465 -14.056 1.00 88.62 328 ASP A C 1
ATOM 2500 O O . ASP A 1 328 ? 21.419 14.614 -13.201 1.00 88.62 328 ASP A O 1
ATOM 2504 N N . GLY A 1 329 ? 23.205 13.482 -13.967 1.00 86.00 329 GLY A N 1
ATOM 2505 C CA . GLY A 1 329 ? 23.202 12.445 -12.926 1.00 86.00 329 GLY A CA 1
ATOM 2506 C C . GLY A 1 329 ? 23.029 12.966 -11.485 1.00 86.00 329 GLY A C 1
ATOM 2507 O O . GLY A 1 329 ? 22.153 12.461 -10.776 1.00 86.00 329 GLY A O 1
ATOM 2508 N N . PRO A 1 330 ? 23.786 13.990 -11.035 1.00 87.75 330 PRO A N 1
ATOM 2509 C CA . PRO A 1 330 ? 23.639 14.547 -9.688 1.00 87.75 330 PRO A CA 1
ATOM 2510 C C . PRO A 1 330 ? 22.248 15.130 -9.419 1.00 87.75 330 PRO A C 1
ATOM 2512 O O . PRO A 1 330 ? 21.674 14.908 -8.352 1.00 87.75 330 PRO A O 1
ATOM 2515 N N . THR A 1 331 ? 21.660 15.827 -10.392 1.00 83.94 331 THR A N 1
ATOM 2516 C CA . THR A 1 331 ? 20.331 16.425 -10.231 1.00 83.94 331 THR A CA 1
ATOM 2517 C C . THR A 1 331 ? 19.240 15.361 -10.196 1.00 83.94 331 THR A C 1
ATOM 2519 O O . THR A 1 331 ? 18.310 15.479 -9.400 1.00 83.94 331 THR A O 1
ATOM 2522 N N . ARG A 1 332 ? 19.381 14.268 -10.962 1.00 81.88 332 ARG A N 1
ATOM 2523 C CA . ARG A 1 332 ? 18.491 13.096 -10.849 1.00 81.88 332 ARG A CA 1
ATOM 2524 C C . ARG A 1 332 ? 18.548 12.465 -9.457 1.00 81.88 332 ARG A C 1
ATOM 2526 O O . ARG A 1 332 ? 17.508 12.079 -8.920 1.00 81.88 332 ARG A O 1
ATOM 2533 N N . LEU A 1 333 ? 19.734 12.384 -8.848 1.00 83.25 333 LEU A N 1
ATOM 2534 C CA . LEU A 1 333 ? 19.886 11.882 -7.479 1.00 83.25 333 LEU A CA 1
ATOM 2535 C C . LEU A 1 333 ? 19.174 12.794 -6.471 1.00 83.25 333 LEU A C 1
ATOM 2537 O O . LEU A 1 333 ? 18.390 12.303 -5.661 1.00 83.25 333 LEU A O 1
ATOM 2541 N N . ILE A 1 334 ? 19.384 14.112 -6.555 1.00 85.88 334 ILE A N 1
ATOM 2542 C CA . ILE A 1 334 ? 18.716 15.093 -5.684 1.00 85.88 334 ILE A CA 1
ATOM 2543 C C . ILE A 1 334 ? 17.194 15.018 -5.851 1.00 85.88 334 ILE A C 1
ATOM 2545 O O . ILE A 1 334 ? 16.474 14.945 -4.859 1.00 85.88 334 ILE A O 1
ATOM 2549 N N . ALA A 1 335 ? 16.702 14.968 -7.090 1.00 83.12 335 ALA A N 1
ATOM 2550 C CA . ALA A 1 335 ? 15.286 14.805 -7.417 1.00 83.12 335 ALA A CA 1
ATOM 2551 C C . ALA A 1 335 ? 14.692 13.524 -6.808 1.00 83.12 335 ALA A C 1
ATOM 2553 O O . ALA A 1 335 ? 13.618 13.550 -6.204 1.00 83.12 335 ALA A O 1
ATOM 2554 N N . THR A 1 336 ? 15.416 12.409 -6.912 1.00 80.56 336 THR A N 1
ATOM 2555 C CA . THR A 1 336 ? 15.001 11.118 -6.347 1.00 80.56 336 THR A CA 1
ATOM 2556 C C . THR A 1 336 ? 14.944 11.173 -4.821 1.00 80.56 336 THR A C 1
ATOM 2558 O O . THR A 1 336 ? 13.958 10.740 -4.221 1.00 80.56 336 THR A O 1
ATOM 2561 N N . LEU A 1 337 ? 15.960 11.754 -4.177 1.00 85.38 337 LEU A N 1
ATOM 2562 C CA . LEU A 1 337 ? 15.983 11.948 -2.727 1.00 85.38 337 LEU A CA 1
ATOM 2563 C C . LEU A 1 337 ? 14.852 12.876 -2.268 1.00 85.38 337 LEU A C 1
ATOM 2565 O O . LEU A 1 337 ? 14.172 12.565 -1.292 1.00 85.38 337 LEU A O 1
ATOM 2569 N N . ALA A 1 338 ? 14.593 13.963 -2.995 1.00 86.25 338 ALA A N 1
ATOM 2570 C CA . ALA A 1 338 ? 13.490 14.876 -2.715 1.00 86.25 338 ALA A CA 1
ATOM 2571 C C . ALA A 1 338 ? 12.131 14.166 -2.806 1.00 86.25 338 ALA A C 1
ATOM 2573 O O . ALA A 1 338 ? 11.306 14.306 -1.906 1.00 86.25 338 ALA A O 1
ATOM 2574 N N . ALA A 1 339 ? 11.915 13.334 -3.829 1.00 84.00 339 ALA A N 1
ATOM 2575 C CA . ALA A 1 339 ? 10.706 12.525 -3.945 1.00 84.00 339 ALA A CA 1
ATOM 2576 C C . ALA A 1 339 ? 10.562 11.503 -2.804 1.00 84.00 339 ALA A C 1
ATOM 2578 O O . ALA A 1 339 ? 9.463 11.310 -2.281 1.00 84.00 339 ALA A O 1
ATOM 2579 N N . CYS A 1 340 ? 11.664 10.883 -2.368 1.00 83.81 340 CYS A N 1
ATOM 2580 C CA . CYS A 1 340 ? 11.668 9.992 -1.207 1.00 83.81 340 CYS A CA 1
ATOM 2581 C C . CYS A 1 340 ? 11.286 10.732 0.081 1.00 83.81 340 CYS A C 1
ATOM 2583 O O . CYS A 1 340 ? 10.473 10.235 0.861 1.00 83.81 340 CYS A O 1
ATOM 2585 N N . LEU A 1 341 ? 11.843 11.926 0.297 1.00 88.94 341 LEU A N 1
ATOM 2586 C CA . LEU A 1 341 ? 11.516 12.770 1.445 1.00 88.94 341 LEU A CA 1
ATOM 2587 C C . LEU A 1 341 ? 10.058 13.236 1.401 1.00 88.94 341 LEU A C 1
ATOM 2589 O O . LEU A 1 341 ? 9.385 13.214 2.428 1.00 88.94 341 LEU A O 1
ATOM 2593 N N . LEU A 1 342 ? 9.540 13.584 0.221 1.00 88.88 342 LEU A N 1
ATOM 2594 C CA . LEU A 1 342 ? 8.139 13.955 0.032 1.00 88.88 342 LEU A CA 1
ATOM 2595 C C . LEU A 1 342 ? 7.203 12.777 0.327 1.00 88.88 342 LEU A C 1
ATOM 2597 O O . LEU A 1 342 ? 6.199 12.934 1.023 1.00 88.88 342 LEU A O 1
ATOM 2601 N N . PHE A 1 343 ? 7.561 11.574 -0.124 1.00 87.62 343 PHE A N 1
ATOM 2602 C CA . PHE A 1 343 ? 6.827 10.360 0.212 1.00 87.62 343 PHE A CA 1
ATOM 2603 C C . PHE A 1 343 ? 6.803 10.118 1.730 1.00 87.62 343 PHE A C 1
ATOM 2605 O O . PHE A 1 343 ? 5.737 9.894 2.302 1.00 87.62 343 PHE A O 1
ATOM 2612 N N . LEU A 1 344 ? 7.958 10.216 2.394 1.00 89.00 344 LEU A N 1
ATOM 2613 C CA . LEU A 1 344 ? 8.085 10.042 3.844 1.00 89.00 344 LEU A CA 1
ATOM 2614 C C . LEU A 1 344 ? 7.334 11.108 4.650 1.00 89.00 344 LEU A C 1
ATOM 2616 O O . LEU A 1 344 ? 6.754 10.787 5.683 1.00 89.00 344 LEU A O 1
ATOM 2620 N N . GLY A 1 345 ? 7.364 12.362 4.200 1.00 90.88 345 GLY A N 1
ATOM 2621 C CA . GLY A 1 345 ? 6.798 13.501 4.921 1.00 90.88 345 GLY A CA 1
ATOM 2622 C C . GLY A 1 345 ? 5.303 13.712 4.692 1.00 90.88 345 GLY A C 1
ATOM 2623 O O . GLY A 1 345 ? 4.638 14.277 5.555 1.00 90.88 345 GLY A O 1
ATOM 2624 N N . ILE A 1 346 ? 4.765 13.265 3.553 1.00 92.69 346 ILE A N 1
ATOM 2625 C CA . ILE A 1 346 ? 3.381 13.562 3.154 1.00 92.69 346 ILE A CA 1
ATOM 2626 C C . ILE A 1 346 ? 2.578 12.279 2.936 1.00 92.69 346 ILE A C 1
ATOM 2628 O O . ILE A 1 346 ? 1.548 12.067 3.576 1.00 92.69 346 ILE A O 1
ATOM 2632 N N . VAL A 1 347 ? 3.047 11.398 2.052 1.00 93.31 347 VAL A N 1
ATOM 2633 C CA . VAL A 1 347 ? 2.267 10.231 1.610 1.00 93.31 347 VAL A CA 1
ATOM 2634 C C . VAL A 1 347 ? 2.175 9.159 2.692 1.00 93.31 347 VAL A C 1
ATOM 2636 O O . VAL A 1 347 ? 1.095 8.608 2.925 1.00 93.31 347 VAL A O 1
ATOM 2639 N N . LEU A 1 348 ? 3.289 8.860 3.364 1.00 92.38 348 LEU A N 1
ATOM 2640 C CA . LEU A 1 348 ? 3.331 7.878 4.443 1.00 92.38 348 LEU A CA 1
ATOM 2641 C C . LEU A 1 348 ? 2.406 8.305 5.597 1.00 92.38 348 LEU A C 1
ATOM 2643 O O . LEU A 1 348 ? 1.559 7.497 5.992 1.00 92.38 348 LEU A O 1
ATOM 2647 N N . PRO A 1 349 ? 2.466 9.563 6.075 1.00 94.56 349 PRO A N 1
ATOM 2648 C CA . PRO A 1 349 ? 1.495 10.059 7.027 1.00 94.56 349 PRO A CA 1
ATOM 2649 C C . PRO A 1 349 ? 0.046 9.979 6.569 1.00 94.56 349 PRO A C 1
ATOM 2651 O O . PRO A 1 349 ? -0.792 9.425 7.277 1.00 94.56 349 PRO A O 1
ATOM 2654 N N . ALA A 1 350 ? -0.254 10.426 5.350 1.00 95.81 350 ALA A N 1
ATOM 2655 C CA . ALA A 1 350 ? -1.620 10.390 4.845 1.00 95.81 350 ALA A CA 1
ATOM 2656 C C . ALA A 1 350 ? -2.163 8.948 4.777 1.00 95.81 350 ALA A C 1
ATOM 2658 O O . ALA A 1 350 ? -3.313 8.691 5.135 1.00 95.81 350 ALA A O 1
ATOM 2659 N N . SER A 1 351 ? -1.313 7.988 4.406 1.00 95.38 351 SER A N 1
ATOM 2660 C CA . SER A 1 351 ? -1.651 6.560 4.376 1.00 95.38 351 SER A CA 1
ATOM 2661 C C . SER A 1 351 ? -1.910 5.991 5.775 1.00 95.38 351 SER A C 1
ATOM 2663 O O . SER A 1 351 ? -2.853 5.221 5.964 1.00 95.38 351 SER A O 1
ATOM 2665 N N . ALA A 1 352 ? -1.111 6.385 6.771 1.00 95.44 352 ALA A N 1
ATOM 2666 C CA . ALA A 1 352 ? -1.306 5.985 8.164 1.00 95.44 352 ALA A CA 1
ATOM 2667 C C . ALA A 1 352 ? -2.610 6.566 8.744 1.00 95.44 352 ALA A C 1
ATOM 2669 O O . ALA A 1 352 ? -3.352 5.872 9.438 1.00 95.44 352 ALA A O 1
ATOM 2670 N N . THR A 1 353 ? -2.940 7.811 8.397 1.00 96.50 353 THR A N 1
ATOM 2671 C CA . THR A 1 353 ? -4.214 8.446 8.752 1.00 96.50 353 THR A CA 1
ATOM 2672 C C . THR A 1 353 ? -5.402 7.754 8.090 1.00 96.50 353 THR A C 1
ATOM 2674 O O . THR A 1 353 ? -6.397 7.483 8.757 1.00 96.50 353 THR A O 1
ATOM 2677 N N . LEU A 1 354 ? -5.302 7.392 6.807 1.00 96.75 354 LEU A N 1
ATOM 2678 C CA . LEU A 1 354 ? -6.345 6.622 6.128 1.00 96.75 354 LEU A CA 1
ATOM 2679 C C . LEU A 1 354 ? -6.572 5.258 6.792 1.00 96.75 354 LEU A C 1
ATOM 2681 O O . LEU A 1 354 ? -7.721 4.855 6.958 1.00 96.75 354 LEU A O 1
ATOM 2685 N N . ALA A 1 355 ? -5.506 4.572 7.215 1.00 96.31 355 ALA A N 1
ATOM 2686 C CA . ALA A 1 355 ? -5.633 3.317 7.953 1.00 96.31 355 ALA A CA 1
ATOM 2687 C C . ALA A 1 355 ? -6.438 3.493 9.252 1.00 96.31 355 ALA A C 1
ATOM 2689 O O . ALA A 1 355 ? -7.291 2.659 9.546 1.00 96.31 355 ALA A O 1
ATOM 2690 N N . ARG A 1 356 ? -6.237 4.598 9.985 1.00 95.44 356 ARG A N 1
ATOM 2691 C CA . ARG A 1 356 ? -7.027 4.936 11.184 1.00 95.44 356 ARG A CA 1
ATOM 2692 C C . ARG A 1 356 ? -8.487 5.238 10.872 1.00 95.44 356 ARG A C 1
ATOM 2694 O O . ARG A 1 356 ? -9.363 4.673 11.516 1.00 95.44 356 ARG A O 1
ATOM 2701 N N . VAL A 1 357 ? -8.757 6.054 9.848 1.00 96.38 357 VAL A N 1
ATOM 2702 C CA . VAL A 1 357 ? -10.132 6.336 9.388 1.00 96.38 357 VAL A CA 1
ATOM 2703 C C . VAL A 1 357 ? -10.847 5.042 8.991 1.00 96.38 357 VAL A C 1
ATOM 2705 O O . VAL A 1 357 ? -12.017 4.850 9.296 1.00 96.38 357 VAL A O 1
ATOM 2708 N N . GLN A 1 358 ? -10.159 4.113 8.329 1.00 96.50 358 GLN A N 1
ATOM 2709 C CA . GLN A 1 358 ? -10.745 2.818 7.981 1.00 96.50 358 GLN A CA 1
ATOM 2710 C C . GLN A 1 358 ? -10.942 1.924 9.214 1.00 96.50 358 GLN A C 1
ATOM 2712 O O . GLN A 1 358 ? -11.961 1.239 9.305 1.00 96.50 358 GLN A O 1
ATOM 2717 N N . ALA A 1 359 ? -10.003 1.942 10.163 1.00 95.44 359 ALA A N 1
ATOM 2718 C CA . ALA A 1 359 ? -10.066 1.157 11.392 1.00 95.44 359 ALA A CA 1
ATOM 2719 C C . ALA A 1 359 ? -11.169 1.616 12.356 1.00 95.44 359 ALA A C 1
ATOM 2721 O O . ALA A 1 359 ? -11.789 0.765 12.988 1.00 95.44 359 ALA A O 1
ATOM 2722 N N . SER A 1 360 ? -11.481 2.917 12.420 1.00 94.44 360 SER A N 1
ATOM 2723 C CA . SER A 1 360 ? -12.584 3.433 13.251 1.00 94.44 360 SER A CA 1
ATOM 2724 C C . SER A 1 360 ? -13.951 2.890 12.822 1.00 94.44 360 SER A C 1
ATOM 2726 O O . SER A 1 360 ? -14.871 2.777 13.622 1.00 94.44 360 SER A O 1
ATOM 2728 N N . HIS A 1 361 ? -14.074 2.498 11.553 1.00 94.81 361 HIS A N 1
ATOM 2729 C CA . HIS A 1 361 ? -15.284 1.914 10.984 1.00 94.81 361 HIS A CA 1
ATOM 2730 C C . HIS A 1 361 ? -15.283 0.375 11.018 1.00 94.81 361 HIS A C 1
ATOM 2732 O O . HIS A 1 361 ? -16.072 -0.256 10.307 1.00 94.81 361 HIS A O 1
ATOM 2738 N N . LEU A 1 362 ? -14.383 -0.252 11.786 1.00 94.69 362 LEU A N 1
ATOM 2739 C CA . LEU A 1 362 ? -14.428 -1.693 12.024 1.00 94.69 362 LEU A CA 1
ATOM 2740 C C . LEU A 1 362 ? -15.730 -2.036 12.783 1.00 94.69 362 LEU A C 1
ATOM 2742 O O . LEU A 1 362 ? -16.000 -1.411 13.810 1.00 94.69 362 LEU A O 1
ATOM 2746 N N . PRO A 1 363 ? -16.541 -3.005 12.314 1.00 92.44 363 PRO A N 1
ATOM 2747 C CA . PRO A 1 363 ? -17.790 -3.367 12.981 1.00 92.44 363 PRO A CA 1
ATOM 2748 C C . PRO A 1 363 ? -17.574 -3.805 14.432 1.00 92.44 363 PRO A C 1
ATOM 2750 O O . PRO A 1 363 ? -16.571 -4.440 14.761 1.00 92.44 363 PRO A O 1
ATOM 2753 N N . GLU A 1 364 ? -18.531 -3.497 15.307 1.00 90.25 364 GLU A N 1
ATOM 2754 C CA . GLU A 1 364 ? -18.322 -3.660 16.748 1.00 90.25 364 GLU A CA 1
ATOM 2755 C C . GLU A 1 364 ? -18.186 -5.111 17.192 1.00 90.25 364 GLU A C 1
ATOM 2757 O O . GLU A 1 364 ? -17.393 -5.407 18.084 1.00 90.25 364 GLU A O 1
ATOM 2762 N N . ASN A 1 365 ? -18.888 -5.998 16.490 1.00 91.06 365 ASN A N 1
ATOM 2763 C CA . ASN A 1 365 ? -18.865 -7.446 16.654 1.00 91.06 365 ASN A CA 1
ATOM 2764 C C . ASN A 1 365 ? -17.551 -8.102 16.196 1.00 91.06 365 ASN A C 1
ATOM 2766 O O . ASN A 1 365 ? -17.421 -9.322 16.273 1.00 91.06 365 ASN A O 1
ATOM 2770 N N . VAL A 1 366 ? -16.600 -7.328 15.666 1.00 93.44 366 VAL A N 1
ATOM 2771 C CA . VAL A 1 366 ? -15.321 -7.833 15.168 1.00 93.44 366 VAL A CA 1
ATOM 2772 C C . VAL A 1 366 ? -14.186 -7.374 16.069 1.00 93.44 366 VAL A C 1
ATOM 2774 O O . VAL A 1 366 ? -13.822 -6.198 16.092 1.00 93.44 366 VAL A O 1
ATOM 2777 N N . GLU A 1 367 ? -13.597 -8.321 16.793 1.00 93.00 367 GLU A N 1
ATOM 2778 C CA . GLU A 1 367 ? -12.471 -8.047 17.681 1.00 93.00 367 GLU A CA 1
ATOM 2779 C C . GLU A 1 367 ? -11.191 -7.731 16.878 1.00 93.00 367 GLU A C 1
ATOM 2781 O O . GLU A 1 367 ? -10.874 -8.443 15.912 1.00 93.00 367 GLU A O 1
ATOM 2786 N N . PRO A 1 368 ? -10.450 -6.667 17.230 1.00 94.94 368 PRO A N 1
ATOM 2787 C CA . PRO A 1 368 ? -9.184 -6.346 16.588 1.00 94.94 368 PRO A CA 1
ATOM 2788 C C . PRO A 1 368 ? -8.042 -7.249 17.083 1.00 94.94 368 PRO A C 1
ATOM 2790 O O . PRO A 1 368 ? -8.048 -7.719 18.216 1.00 94.94 368 PRO A O 1
ATOM 2793 N N . ILE A 1 369 ? -7.034 -7.492 16.239 1.00 95.12 369 ILE A N 1
ATOM 2794 C CA . ILE A 1 369 ? -5.863 -8.314 16.609 1.00 95.12 369 ILE A CA 1
ATOM 2795 C C . ILE A 1 369 ? -4.860 -7.583 17.512 1.00 95.12 369 ILE A C 1
ATOM 2797 O O . ILE A 1 369 ? -4.064 -8.189 18.227 1.00 95.12 369 ILE A O 1
ATOM 2801 N N . VAL A 1 370 ? -4.844 -6.264 17.394 1.00 93.38 370 VAL A N 1
ATOM 2802 C CA . VAL A 1 370 ? -3.962 -5.359 18.109 1.00 93.38 370 VAL A CA 1
ATOM 2803 C C . VAL A 1 370 ? -4.902 -4.371 18.777 1.00 93.38 370 VAL A C 1
ATOM 2805 O O . VAL A 1 370 ? -5.816 -3.887 18.106 1.00 93.38 370 VAL A O 1
ATOM 2808 N N . PRO A 1 371 ? -4.724 -4.095 20.072 1.00 91.25 371 PRO A N 1
ATOM 2809 C CA . PRO A 1 371 ? -5.561 -3.138 20.767 1.00 91.25 371 PRO A CA 1
ATOM 2810 C C . PRO A 1 371 ? -5.425 -1.764 20.110 1.00 91.25 371 PRO A C 1
ATOM 2812 O O . PRO A 1 371 ? -4.322 -1.283 19.834 1.00 91.25 371 PRO A O 1
ATOM 2815 N N . PHE A 1 372 ? -6.564 -1.153 19.819 1.00 91.50 372 PHE A N 1
ATOM 2816 C CA . PHE A 1 372 ? -6.635 0.230 19.386 1.00 91.50 372 PHE A CA 1
ATOM 2817 C C . PHE A 1 372 ? -7.963 0.840 19.814 1.00 91.50 372 PHE A C 1
ATOM 2819 O O . PHE A 1 372 ? -8.980 0.146 19.882 1.00 91.50 372 PHE A O 1
ATOM 2826 N N . ASP A 1 373 ? -7.942 2.143 20.064 1.00 86.44 373 ASP A N 1
ATOM 2827 C CA . ASP A 1 373 ? -9.147 2.917 20.323 1.00 86.44 373 ASP A CA 1
ATOM 2828 C C . ASP A 1 373 ? -9.893 3.161 19.001 1.00 86.44 373 ASP A C 1
ATOM 2830 O O . ASP A 1 373 ? -9.352 3.747 18.061 1.00 86.44 373 ASP A O 1
ATOM 2834 N N . ARG A 1 374 ? -11.148 2.706 18.914 1.00 86.44 374 ARG A N 1
ATOM 2835 C CA . ARG A 1 374 ? -11.987 2.883 17.719 1.00 86.44 374 ARG A CA 1
ATOM 2836 C C . ARG A 1 374 ? -12.433 4.334 17.525 1.00 86.44 374 ARG A C 1
ATOM 2838 O O . ARG A 1 374 ? -12.677 4.716 16.381 1.00 86.44 374 ARG A O 1
ATOM 2845 N N . THR A 1 375 ? -12.538 5.137 18.588 1.00 83.81 375 THR A N 1
ATOM 2846 C CA . THR A 1 375 ? -12.911 6.559 18.480 1.00 83.81 375 THR A CA 1
ATOM 2847 C C . THR A 1 375 ? -11.696 7.465 18.284 1.00 83.81 375 THR A C 1
ATOM 2849 O O . THR A 1 375 ? -11.855 8.613 17.867 1.00 83.81 375 THR A O 1
ATOM 2852 N N . PHE A 1 376 ? -10.487 6.946 18.527 1.00 83.94 376 PHE A N 1
ATOM 2853 C CA . PHE A 1 376 ? -9.214 7.669 18.460 1.00 83.94 376 PHE A CA 1
ATOM 2854 C C . PHE A 1 376 ? -9.250 8.998 19.236 1.00 83.94 376 PHE A C 1
ATOM 2856 O O . PHE A 1 376 ? -8.819 10.040 18.731 1.00 83.94 376 PHE A O 1
ATOM 2863 N N . GLY A 1 377 ? -9.794 8.960 20.455 1.00 74.69 377 GLY A N 1
ATOM 2864 C CA . GLY A 1 377 ? -9.888 10.100 21.363 1.00 74.69 377 GLY A CA 1
ATOM 2865 C C . GLY A 1 377 ? -11.052 11.057 21.092 1.00 74.69 377 GLY A C 1
ATOM 2866 O O . GLY A 1 377 ? -11.129 12.109 21.730 1.00 74.69 377 GLY A O 1
ATOM 2867 N N . ARG A 1 378 ? -11.972 10.726 20.175 1.00 75.75 378 ARG A N 1
ATOM 2868 C CA . ARG A 1 378 ? -13.198 11.510 19.970 1.00 75.75 378 ARG A CA 1
ATOM 2869 C C . ARG A 1 378 ? -14.202 11.239 21.099 1.00 75.75 378 ARG A C 1
ATOM 2871 O O . ARG A 1 378 ? -14.482 10.087 21.421 1.00 75.75 378 ARG A O 1
ATOM 2878 N N . SER A 1 379 ? -14.735 12.312 21.686 1.00 66.62 379 SER A N 1
ATOM 2879 C CA . SER A 1 379 ? -15.714 12.279 22.785 1.00 66.62 379 SER A CA 1
ATOM 2880 C C . SER A 1 379 ? -17.171 12.191 22.338 1.00 66.62 379 SER A C 1
ATOM 2882 O O . SER A 1 379 ? -18.035 11.925 23.166 1.00 66.62 379 SER A O 1
ATOM 2884 N N . ASP A 1 380 ? -17.450 12.473 21.067 1.00 66.31 380 ASP A N 1
ATOM 2885 C CA . ASP A 1 380 ? -18.817 12.551 20.557 1.00 66.31 380 ASP A CA 1
ATOM 2886 C C . ASP A 1 380 ? -19.307 11.163 20.130 1.00 66.31 380 ASP A C 1
ATOM 2888 O O . ASP A 1 380 ? -18.557 10.408 19.510 1.00 66.31 380 ASP A O 1
ATOM 2892 N N . ASP A 1 381 ? -20.593 10.875 20.347 1.00 64.06 381 ASP A N 1
ATOM 2893 C CA . ASP A 1 381 ? -21.256 9.625 19.931 1.00 64.06 381 ASP A CA 1
ATOM 2894 C C . ASP A 1 381 ? -21.208 9.364 18.407 1.00 64.06 381 ASP A C 1
ATOM 2896 O O . ASP A 1 381 ? -21.587 8.289 17.928 1.00 64.06 381 ASP A O 1
ATOM 2900 N N . SER A 1 382 ? -20.734 10.329 17.605 1.00 66.38 382 SER A N 1
ATOM 2901 C CA . SER A 1 382 ? -20.503 10.121 16.179 1.00 66.38 382 SER A CA 1
ATOM 2902 C C . SER A 1 382 ? -19.268 9.239 15.960 1.00 66.38 382 SER A C 1
ATOM 2904 O O . SER A 1 382 ? -18.128 9.695 16.055 1.00 66.38 382 SER A O 1
ATOM 2906 N N . LYS A 1 383 ? -19.494 7.983 15.561 1.00 68.19 383 LYS A N 1
ATOM 2907 C CA . LYS A 1 383 ? -18.446 7.003 15.197 1.00 68.19 383 LYS A CA 1
ATOM 2908 C C . LYS A 1 383 ? -17.641 7.372 13.935 1.00 68.19 383 LYS A C 1
ATOM 2910 O O . LYS A 1 383 ? -16.734 6.641 13.536 1.00 68.19 383 LYS A O 1
ATOM 2915 N N . ASP A 1 384 ? -17.968 8.490 13.294 1.00 82.69 384 ASP A N 1
ATOM 2916 C CA . ASP A 1 384 ? -17.405 8.892 12.011 1.00 82.69 384 ASP A CA 1
ATOM 2917 C C . ASP A 1 384 ? -16.170 9.774 12.231 1.00 82.69 384 ASP A C 1
ATOM 2919 O O . ASP A 1 384 ? -16.268 10.975 12.477 1.00 82.69 384 ASP A O 1
ATOM 2923 N N . LEU A 1 385 ? -14.989 9.165 12.139 1.00 88.75 385 LEU A N 1
ATOM 2924 C CA . LEU A 1 385 ? -13.715 9.872 12.242 1.00 88.75 385 LEU A CA 1
ATOM 2925 C C . LEU A 1 385 ? -13.344 10.509 10.896 1.00 88.75 385 LEU A C 1
ATOM 2927 O O . LEU A 1 385 ? -13.167 9.806 9.896 1.00 88.75 385 LEU A O 1
ATOM 2931 N N . THR A 1 386 ? -13.184 11.834 10.861 1.00 92.06 386 THR A N 1
ATOM 2932 C CA . THR A 1 386 ? -12.709 12.524 9.653 1.00 92.06 386 THR A CA 1
ATOM 2933 C C . THR A 1 386 ? -11.193 12.380 9.483 1.00 92.06 386 THR A C 1
ATOM 2935 O O . THR A 1 386 ? -10.457 12.103 10.432 1.00 92.06 386 THR A O 1
ATOM 2938 N N . PHE A 1 387 ? -10.684 12.615 8.268 1.00 94.06 387 PHE A N 1
ATOM 2939 C CA . PHE A 1 387 ? -9.241 12.557 7.991 1.00 94.06 387 PHE A CA 1
ATOM 2940 C C . PHE A 1 387 ? -8.428 13.524 8.869 1.00 94.06 387 PHE A C 1
ATOM 2942 O O . PHE A 1 387 ? -7.381 13.153 9.392 1.00 94.06 387 PHE A O 1
ATOM 2949 N N . VAL A 1 388 ? -8.912 14.756 9.062 1.00 94.00 388 VAL A N 1
ATOM 2950 C CA . VAL A 1 388 ? -8.200 15.785 9.841 1.00 94.00 388 VAL A CA 1
ATOM 2951 C C . VAL A 1 388 ? -8.126 15.405 11.319 1.00 94.00 388 VAL A C 1
ATOM 2953 O O . VAL A 1 388 ? -7.093 15.601 11.956 1.00 94.00 388 VAL A O 1
ATOM 2956 N N . GLU A 1 389 ? -9.194 14.834 11.867 1.00 92.50 389 GLU A N 1
ATOM 2957 C CA . GLU A 1 389 ? -9.227 14.374 13.259 1.00 92.50 389 GLU A CA 1
ATOM 2958 C C . GLU A 1 389 ? -8.344 13.145 13.456 1.00 92.50 389 GLU A C 1
ATOM 2960 O O . GLU A 1 389 ? -7.544 13.119 14.387 1.00 92.50 389 GLU A O 1
ATOM 2965 N N . ALA A 1 390 ? -8.397 12.180 12.532 1.00 93.19 390 ALA A N 1
ATOM 2966 C CA . ALA A 1 390 ? -7.512 11.017 12.533 1.00 93.19 390 ALA A CA 1
ATOM 2967 C C . ALA A 1 390 ? -6.026 11.399 12.426 1.00 93.19 390 ALA A C 1
ATOM 2969 O O . ALA A 1 390 ? -5.158 10.711 12.964 1.00 93.19 390 ALA A O 1
ATOM 2970 N N . TRP A 1 391 ? -5.716 12.479 11.705 1.00 94.50 391 TRP A N 1
ATOM 2971 C CA . TRP A 1 391 ? -4.361 13.011 11.616 1.00 94.50 391 TRP A CA 1
ATOM 2972 C C . TRP A 1 391 ? -3.928 13.635 12.943 1.00 94.50 391 TRP A C 1
ATOM 2974 O O . TRP A 1 391 ? -2.857 13.316 13.459 1.00 94.50 391 TRP A O 1
ATOM 2984 N N . LYS A 1 392 ? -4.773 14.501 13.517 1.00 92.06 392 LYS A N 1
ATOM 2985 C CA . LYS A 1 392 ? -4.503 15.184 14.791 1.00 92.06 392 LYS A CA 1
ATOM 2986 C C . LYS A 1 392 ? -4.431 14.220 15.978 1.00 92.06 392 LYS A C 1
ATOM 2988 O O . LYS A 1 392 ? -3.675 14.486 16.906 1.00 92.06 392 LYS A O 1
ATOM 2993 N N . SER A 1 393 ? -5.145 13.093 15.937 1.00 90.06 393 SER A N 1
ATOM 2994 C CA . SER A 1 393 ? -5.079 12.060 16.979 1.00 90.06 393 SER A CA 1
ATOM 2995 C C . SER A 1 393 ? -3.758 11.282 16.980 1.00 90.06 393 SER A C 1
ATOM 2997 O O . SER A 1 393 ? -3.470 10.528 17.911 1.00 90.06 393 SER A O 1
ATOM 2999 N N . MET A 1 394 ? -2.915 11.417 15.949 1.00 89.56 394 MET A N 1
ATOM 3000 C CA . MET A 1 394 ? -1.591 10.800 15.944 1.00 89.56 394 MET A CA 1
ATOM 3001 C C . MET A 1 394 ? -0.573 11.723 16.610 1.00 89.56 394 MET A C 1
ATOM 3003 O O . MET A 1 394 ? 0.009 12.603 15.980 1.00 89.56 394 MET A O 1
ATOM 3007 N N . GLY A 1 395 ? -0.334 11.499 17.903 1.00 89.38 395 GLY A N 1
ATOM 3008 C CA . GLY A 1 395 ? 0.736 12.180 18.627 1.00 89.38 395 GLY A CA 1
ATOM 3009 C C . GLY A 1 395 ? 2.119 11.924 18.007 1.00 89.38 395 GLY A C 1
ATOM 3010 O O . GLY A 1 395 ? 2.352 10.915 17.335 1.00 89.38 395 GLY A O 1
ATOM 3011 N N . MET A 1 396 ? 3.079 12.813 18.284 1.00 89.00 396 MET A N 1
ATOM 3012 C CA . MET A 1 396 ? 4.454 12.748 17.757 1.00 89.00 396 MET A CA 1
ATOM 3013 C C . MET A 1 396 ? 5.146 11.393 18.017 1.00 89.00 396 MET A C 1
ATOM 3015 O O . MET A 1 396 ? 5.929 10.917 17.194 1.00 89.00 396 MET A O 1
ATOM 3019 N N . HIS A 1 397 ? 4.840 10.734 19.139 1.00 89.25 397 HIS A N 1
ATOM 3020 C CA . HIS A 1 397 ? 5.343 9.391 19.445 1.00 89.25 397 HIS A CA 1
ATOM 3021 C C . HIS A 1 397 ? 4.816 8.322 18.474 1.00 89.25 397 HIS A C 1
ATOM 3023 O O . HIS A 1 397 ? 5.591 7.472 18.032 1.00 89.25 397 HIS A O 1
ATOM 3029 N N . GLY A 1 398 ? 3.537 8.390 18.088 1.00 89.69 398 GLY A N 1
ATOM 3030 C CA . GLY A 1 398 ? 2.948 7.513 17.071 1.00 89.69 398 GLY A CA 1
ATOM 3031 C C . GLY A 1 398 ? 3.624 7.697 15.712 1.00 89.69 398 GLY A C 1
ATOM 3032 O O . GLY A 1 398 ? 4.055 6.721 15.098 1.00 89.69 398 GLY A O 1
ATOM 3033 N N . TRP A 1 399 ? 3.850 8.950 15.305 1.00 92.31 399 TRP A N 1
ATOM 3034 C CA . TRP A 1 399 ? 4.560 9.263 14.062 1.00 92.31 399 TRP A CA 1
ATOM 3035 C C . TRP A 1 399 ? 5.986 8.720 14.032 1.00 92.31 399 TRP A C 1
ATOM 3037 O O . TRP A 1 399 ? 6.376 8.053 13.072 1.00 92.31 399 TRP A O 1
ATOM 3047 N N . LYS A 1 400 ? 6.755 8.932 15.108 1.00 92.44 400 LYS A N 1
ATOM 3048 C CA . LYS A 1 400 ? 8.117 8.390 15.234 1.00 92.44 400 LYS A CA 1
ATOM 3049 C C . LYS A 1 400 ? 8.134 6.865 15.112 1.00 92.44 400 LYS A C 1
ATOM 3051 O O . LYS A 1 400 ? 9.057 6.317 14.509 1.00 92.44 400 LYS A O 1
ATOM 3056 N N . ARG A 1 401 ? 7.122 6.168 15.641 1.00 92.88 401 ARG A N 1
ATOM 3057 C CA . ARG A 1 401 ? 6.995 4.705 15.524 1.00 92.88 401 ARG A CA 1
ATOM 3058 C C . ARG A 1 401 ? 6.719 4.263 14.090 1.00 92.88 401 ARG A C 1
ATOM 3060 O O . ARG A 1 401 ? 7.432 3.391 13.598 1.00 92.88 401 ARG A O 1
ATOM 3067 N N . VAL A 1 402 ? 5.745 4.878 13.418 1.00 93.38 402 VAL A N 1
ATOM 3068 C CA . VAL A 1 402 ? 5.414 4.574 12.014 1.00 93.38 402 VAL A CA 1
ATOM 3069 C C . VAL A 1 402 ? 6.623 4.828 11.112 1.00 93.38 402 VAL A C 1
ATOM 3071 O O . VAL A 1 402 ? 7.014 3.947 10.346 1.00 93.38 402 VAL A O 1
ATOM 3074 N N . ALA A 1 403 ? 7.284 5.980 11.265 1.00 93.31 403 ALA A N 1
ATOM 3075 C CA . ALA A 1 403 ? 8.492 6.316 10.516 1.00 93.31 403 ALA A CA 1
ATOM 3076 C C . ALA A 1 403 ? 9.628 5.315 10.784 1.00 93.31 403 ALA A C 1
ATOM 3078 O O . ALA A 1 403 ? 10.244 4.809 9.848 1.00 93.31 403 ALA A O 1
ATOM 3079 N N . LYS A 1 404 ? 9.872 4.950 12.050 1.00 93.44 404 LYS A N 1
ATOM 3080 C CA . LYS A 1 404 ? 10.876 3.938 12.415 1.00 93.44 404 LYS A CA 1
ATOM 3081 C C . LYS A 1 404 ? 10.563 2.571 11.804 1.00 93.44 404 LYS A C 1
ATOM 3083 O O . LYS A 1 404 ? 11.483 1.891 11.357 1.00 93.44 404 LYS A O 1
ATOM 3088 N N . MET A 1 405 ? 9.295 2.156 11.786 1.00 93.56 405 MET A N 1
ATOM 3089 C CA . MET A 1 405 ? 8.882 0.897 11.162 1.00 93.56 405 MET A CA 1
ATOM 3090 C C . MET A 1 405 ? 9.127 0.930 9.650 1.00 93.56 405 MET A C 1
ATOM 3092 O O . MET A 1 405 ? 9.700 -0.009 9.100 1.00 93.56 405 MET A O 1
ATOM 3096 N N . PHE A 1 406 ? 8.782 2.039 8.995 1.00 91.31 406 PHE A N 1
ATOM 3097 C CA . PHE A 1 406 ? 9.046 2.236 7.575 1.00 91.31 406 PHE A CA 1
ATOM 3098 C C . PHE A 1 406 ? 10.544 2.180 7.249 1.00 91.31 406 PHE A C 1
ATOM 3100 O O . PHE A 1 406 ? 10.948 1.435 6.362 1.00 91.31 406 PHE A O 1
ATOM 3107 N N . VAL A 1 407 ? 11.385 2.899 8.001 1.00 91.38 407 VAL A N 1
ATOM 3108 C CA . VAL A 1 407 ? 12.847 2.905 7.808 1.00 91.38 407 VAL A CA 1
ATOM 3109 C C . VAL A 1 407 ? 13.446 1.506 7.973 1.00 91.38 407 VAL A C 1
ATOM 3111 O O . VAL A 1 407 ? 14.367 1.155 7.246 1.00 91.38 407 VAL A O 1
ATOM 3114 N N . LYS A 1 408 ? 12.910 0.670 8.874 1.00 91.19 408 LYS A N 1
ATOM 3115 C CA . LYS A 1 408 ? 13.341 -0.734 9.008 1.00 91.19 408 LYS A CA 1
ATOM 3116 C C . LYS A 1 408 ? 12.953 -1.598 7.803 1.00 91.19 408 LYS A C 1
ATOM 3118 O O . LYS A 1 408 ? 13.671 -2.537 7.477 1.00 91.19 408 LYS A O 1
ATOM 3123 N N . LEU A 1 409 ? 11.817 -1.310 7.172 1.00 90.56 409 LEU A N 1
ATOM 3124 C CA . LEU A 1 409 ? 11.279 -2.082 6.048 1.00 90.56 409 LEU A CA 1
ATOM 3125 C C . LEU A 1 409 ? 11.835 -1.634 4.692 1.00 90.56 409 LEU A C 1
ATOM 3127 O O . LEU A 1 409 ? 11.964 -2.459 3.790 1.00 90.56 409 LEU A O 1
ATOM 3131 N N . ALA A 1 410 ? 12.192 -0.357 4.550 1.00 87.06 410 ALA A N 1
ATOM 3132 C CA . ALA A 1 410 ? 12.635 0.218 3.285 1.00 87.06 410 ALA A CA 1
ATOM 3133 C C . ALA A 1 410 ? 13.857 -0.502 2.677 1.00 87.06 410 ALA A C 1
ATOM 3135 O O . ALA A 1 410 ? 13.782 -0.850 1.502 1.00 87.06 410 ALA A O 1
ATOM 3136 N N . PRO A 1 411 ? 14.937 -0.829 3.417 1.00 87.75 411 PRO A N 1
ATOM 3137 C CA . PRO A 1 411 ? 16.064 -1.563 2.844 1.00 87.75 411 PRO A CA 1
ATOM 3138 C C . PRO A 1 411 ? 15.658 -2.923 2.279 1.00 87.75 411 PRO A C 1
ATOM 3140 O O . PRO A 1 411 ? 16.111 -3.289 1.206 1.00 87.75 411 PRO A O 1
ATOM 3143 N N . VAL A 1 412 ? 14.766 -3.653 2.957 1.00 87.69 412 VAL A N 1
ATOM 3144 C CA . VAL A 1 412 ? 14.294 -4.972 2.505 1.00 87.69 412 VAL A CA 1
ATOM 3145 C C . VAL A 1 412 ? 13.485 -4.838 1.220 1.00 87.69 412 VAL A C 1
ATOM 3147 O O . VAL A 1 412 ? 13.697 -5.586 0.269 1.00 87.69 412 VAL A O 1
ATOM 3150 N N . ALA A 1 413 ? 12.589 -3.857 1.175 1.00 82.38 413 ALA A N 1
ATOM 3151 C CA . ALA A 1 413 ? 11.723 -3.630 0.032 1.00 82.38 413 ALA A CA 1
ATOM 3152 C C . ALA A 1 413 ? 12.443 -2.975 -1.168 1.00 82.38 413 ALA A C 1
ATOM 3154 O O . ALA A 1 413 ? 11.917 -3.045 -2.272 1.00 82.38 413 ALA A O 1
ATOM 3155 N N . VAL A 1 414 ? 13.639 -2.387 -0.993 1.00 81.38 414 VAL A N 1
ATOM 3156 C CA . VAL A 1 414 ? 14.484 -1.884 -2.098 1.00 81.38 414 VAL A CA 1
ATOM 3157 C C . VAL A 1 414 ? 15.559 -2.890 -2.510 1.00 81.38 414 VAL A C 1
ATOM 3159 O O . VAL A 1 414 ? 15.680 -3.218 -3.687 1.00 81.38 414 VAL A O 1
ATOM 3162 N N . ALA A 1 415 ? 16.362 -3.370 -1.559 1.00 85.62 415 ALA A N 1
ATOM 3163 C CA . ALA A 1 415 ? 17.555 -4.156 -1.853 1.00 85.62 415 ALA A CA 1
ATOM 3164 C C . ALA A 1 415 ? 17.206 -5.511 -2.469 1.00 85.62 415 ALA A C 1
ATOM 3166 O O . ALA A 1 415 ? 17.879 -5.936 -3.403 1.00 85.62 415 ALA A O 1
ATOM 3167 N N . LEU A 1 416 ? 16.144 -6.175 -1.996 1.00 84.75 416 LEU A N 1
ATOM 3168 C CA . LEU A 1 416 ? 15.760 -7.480 -2.533 1.00 84.75 416 LEU A CA 1
ATOM 3169 C C . LEU A 1 416 ? 15.356 -7.403 -4.013 1.00 84.75 416 LEU A C 1
ATOM 3171 O O . LEU A 1 416 ? 16.002 -8.092 -4.798 1.00 84.75 416 LEU A O 1
ATOM 3175 N N . PRO A 1 417 ? 14.397 -6.558 -4.451 1.00 79.19 417 PRO A N 1
ATOM 3176 C CA . PRO A 1 417 ? 14.100 -6.420 -5.878 1.00 79.19 417 PRO A CA 1
ATOM 3177 C C . PRO A 1 417 ? 15.346 -6.169 -6.729 1.00 79.19 417 PRO A C 1
ATOM 3179 O O . PRO A 1 417 ? 15.516 -6.800 -7.765 1.00 79.19 417 PRO A O 1
ATOM 3182 N N . VAL A 1 418 ? 16.245 -5.296 -6.265 1.00 83.38 418 VAL A N 1
ATOM 3183 C CA . VAL A 1 418 ? 17.477 -4.958 -6.983 1.00 83.38 418 VAL A CA 1
ATOM 3184 C C . VAL A 1 418 ? 18.395 -6.175 -7.126 1.00 83.38 418 VAL A C 1
ATOM 3186 O O . VAL A 1 418 ? 18.809 -6.494 -8.238 1.00 83.38 418 VAL A O 1
ATOM 3189 N N . ILE A 1 419 ? 18.669 -6.890 -6.030 1.00 87.31 419 ILE A N 1
ATOM 3190 C CA . ILE A 1 419 ? 19.493 -8.111 -6.034 1.00 87.31 419 ILE A CA 1
ATOM 3191 C C . ILE A 1 419 ? 18.922 -9.139 -7.011 1.00 87.31 419 ILE A C 1
ATOM 3193 O O . ILE A 1 419 ? 19.662 -9.735 -7.791 1.00 87.31 419 ILE A O 1
ATOM 3197 N N . PHE A 1 420 ? 17.607 -9.333 -6.997 1.00 82.94 420 PHE A N 1
ATOM 3198 C CA . PHE A 1 420 ? 16.961 -10.305 -7.864 1.00 82.94 420 PHE A CA 1
ATOM 3199 C C . PHE A 1 420 ? 16.930 -9.883 -9.336 1.00 82.94 420 PHE A C 1
ATOM 3201 O O . PHE A 1 420 ? 17.129 -10.737 -10.192 1.00 82.94 420 PHE A O 1
ATOM 3208 N N . VAL A 1 421 ? 16.708 -8.602 -9.649 1.00 82.56 421 VAL A N 1
ATOM 3209 C CA . VAL A 1 421 ? 16.762 -8.099 -11.032 1.00 82.56 421 VAL A CA 1
ATOM 3210 C C . VAL A 1 421 ? 18.165 -8.285 -11.602 1.00 82.56 421 VAL A C 1
ATOM 3212 O O . VAL A 1 421 ? 18.311 -8.856 -12.680 1.00 82.56 421 VAL A O 1
ATOM 3215 N N . TYR A 1 422 ? 19.208 -7.893 -10.864 1.00 87.50 422 TYR A N 1
ATOM 3216 C CA . TYR A 1 422 ? 20.587 -8.119 -11.301 1.00 87.50 422 TYR A CA 1
ATOM 3217 C C . TYR A 1 422 ? 20.930 -9.608 -11.396 1.00 87.50 422 TYR A C 1
ATOM 3219 O O . TYR A 1 422 ? 21.603 -10.018 -12.339 1.00 87.50 422 TYR A O 1
ATOM 3227 N N . GLY A 1 423 ? 20.422 -10.429 -10.474 1.00 86.25 423 GLY A N 1
ATOM 3228 C CA . GLY A 1 423 ? 20.542 -11.884 -10.545 1.00 86.25 423 GLY A CA 1
ATOM 3229 C C . GLY A 1 423 ? 19.880 -12.467 -11.797 1.00 86.25 423 GLY A C 1
ATOM 3230 O O . GLY A 1 423 ? 20.489 -13.282 -12.483 1.00 86.25 423 GLY A O 1
ATOM 3231 N N . ALA A 1 424 ? 18.673 -12.015 -12.143 1.00 82.50 424 ALA A N 1
ATOM 3232 C CA . ALA A 1 424 ? 17.964 -12.442 -13.345 1.00 82.50 424 ALA A CA 1
ATOM 3233 C C . ALA A 1 424 ? 18.721 -12.032 -14.616 1.00 82.50 424 ALA A C 1
ATOM 3235 O O . ALA A 1 424 ? 18.957 -12.875 -15.475 1.00 82.50 424 ALA A O 1
ATOM 3236 N N . ILE A 1 425 ? 19.179 -10.778 -14.706 1.00 85.81 425 ILE A N 1
ATOM 3237 C CA . ILE A 1 425 ? 19.996 -10.289 -15.829 1.00 85.81 425 ILE A CA 1
ATOM 3238 C C . ILE A 1 425 ? 21.270 -11.130 -15.975 1.00 85.81 425 ILE A C 1
ATOM 3240 O O . ILE A 1 425 ? 21.596 -11.569 -17.077 1.00 85.81 425 ILE A O 1
ATOM 3244 N N . PHE A 1 426 ? 21.964 -11.406 -14.868 1.00 89.12 426 PHE A N 1
ATOM 3245 C CA . PHE A 1 426 ? 23.158 -12.249 -14.869 1.00 89.12 426 PHE A CA 1
ATOM 3246 C C . PHE A 1 426 ? 22.868 -13.657 -15.409 1.00 89.12 426 PHE A C 1
ATOM 3248 O O . PHE A 1 426 ? 23.624 -14.155 -16.243 1.00 89.12 426 PHE A O 1
ATOM 3255 N N . VAL A 1 427 ? 21.756 -14.276 -14.994 1.00 85.69 427 VAL A N 1
ATOM 3256 C CA . VAL A 1 427 ? 21.328 -15.595 -15.492 1.00 85.69 427 VAL A CA 1
ATOM 3257 C C . VAL A 1 427 ? 21.043 -15.559 -16.996 1.00 85.69 427 VAL A C 1
ATOM 3259 O O . VAL A 1 427 ? 21.500 -16.453 -17.707 1.00 85.69 427 VAL A O 1
ATOM 3262 N N . VAL A 1 428 ? 20.358 -14.526 -17.501 1.00 84.94 428 VAL A N 1
ATOM 3263 C CA . VAL A 1 428 ? 20.092 -14.373 -18.945 1.00 84.94 428 VAL A CA 1
ATOM 3264 C C . VAL A 1 428 ? 21.394 -14.247 -19.738 1.00 84.94 428 VAL A C 1
ATOM 3266 O O . VAL A 1 428 ? 21.577 -14.935 -20.741 1.00 84.94 428 VAL A O 1
ATOM 3269 N N . ILE A 1 429 ? 22.330 -13.413 -19.276 1.00 87.81 429 ILE A N 1
ATOM 3270 C CA . ILE A 1 429 ? 23.628 -13.222 -19.941 1.00 87.81 429 ILE A CA 1
ATOM 3271 C C . ILE A 1 429 ? 24.438 -14.525 -19.940 1.00 87.81 429 ILE A C 1
ATOM 3273 O O . ILE A 1 429 ? 24.998 -14.906 -20.969 1.00 87.81 429 ILE A O 1
ATOM 3277 N N . ALA A 1 430 ? 24.490 -15.227 -18.805 1.00 88.31 430 ALA A N 1
ATOM 3278 C CA . ALA A 1 430 ? 25.200 -16.496 -18.690 1.00 88.31 430 ALA A CA 1
ATOM 3279 C C . ALA A 1 430 ? 24.603 -17.569 -19.613 1.00 88.31 430 ALA A C 1
ATOM 3281 O O . ALA A 1 430 ? 25.348 -18.278 -20.287 1.00 88.31 430 ALA A O 1
ATOM 3282 N N . TYR A 1 431 ? 23.271 -17.648 -19.696 1.00 85.56 431 TYR A N 1
ATOM 3283 C CA . TYR A 1 431 ? 22.575 -18.572 -20.589 1.00 85.56 431 TYR A CA 1
ATOM 3284 C C . TYR A 1 431 ? 22.891 -18.300 -22.067 1.00 85.56 431 TYR A C 1
ATOM 3286 O O . TYR A 1 431 ? 23.238 -19.220 -22.813 1.00 85.56 431 TYR A O 1
ATOM 3294 N N . ASN A 1 432 ? 22.844 -17.032 -22.485 1.00 84.25 432 ASN A N 1
ATOM 3295 C CA . ASN A 1 432 ? 23.174 -16.638 -23.857 1.00 84.25 432 ASN A CA 1
ATOM 3296 C C . ASN A 1 432 ? 24.627 -16.973 -24.219 1.00 84.25 432 ASN A C 1
ATOM 3298 O O . ASN A 1 432 ? 24.914 -17.308 -25.360 1.00 84.25 432 ASN A O 1
ATOM 3302 N N . LYS A 1 433 ? 25.548 -16.934 -23.249 1.00 89.88 433 LYS A N 1
ATOM 3303 C CA . LYS A 1 433 ? 26.952 -17.302 -23.472 1.00 89.88 433 LYS A CA 1
ATOM 3304 C C . LYS A 1 433 ? 27.179 -18.813 -23.598 1.00 89.88 433 LYS A C 1
ATOM 3306 O O . LYS A 1 433 ? 28.128 -19.206 -24.256 1.00 89.88 433 LYS A O 1
ATOM 3311 N N . ILE A 1 434 ? 26.363 -19.642 -22.944 1.00 88.12 434 ILE A N 1
ATOM 3312 C CA . ILE A 1 434 ? 26.479 -21.115 -23.000 1.00 88.12 434 ILE A CA 1
ATOM 3313 C C . ILE A 1 434 ? 25.827 -21.685 -24.268 1.00 88.12 434 ILE A C 1
ATOM 3315 O O . ILE A 1 434 ? 26.194 -22.766 -24.718 1.00 88.12 434 ILE A O 1
ATOM 3319 N N . SER A 1 435 ? 24.830 -20.987 -24.813 1.00 80.00 435 SER A N 1
ATOM 3320 C CA . SER A 1 435 ? 24.092 -21.418 -26.008 1.00 80.00 435 SER A CA 1
ATOM 3321 C C . SER A 1 435 ? 24.756 -21.032 -27.337 1.00 80.00 435 SER A C 1
ATOM 3323 O O . SER A 1 435 ? 24.351 -21.567 -28.371 1.00 80.00 435 SER A O 1
ATOM 3325 N N . LEU A 1 436 ? 25.752 -20.139 -27.305 1.00 74.06 436 LEU A N 1
ATOM 3326 C CA . LEU A 1 436 ? 26.660 -19.809 -28.412 1.00 74.06 436 LEU A CA 1
ATOM 3327 C C . LEU A 1 436 ? 27.886 -20.723 -28.380 1.00 74.06 436 LEU A C 1
ATOM 3329 O O . LEU A 1 436 ? 28.306 -21.152 -29.478 1.00 74.06 436 LEU A O 1
#

Sequence (436 aa):
MFELLAPKDPCLRPRVRDSGPHHIPAGSTLPTTIFGCCAFVDSFLVSLSFGEAALETPDITPLPPSTINNTTTTSAILLHRFDSATTVIMIHSVGEWPLGTAVPALRVGSEMAGSLLETTTGLVKRGGYPRESKMDYAALAIMIVLVLLAALIFAILYTARILITLTAIEDPTAAYLPLGQSDHKAAAVLGIDTEARHYITSSLFGTLRHLRSEGGFFAPWRGFNAHFFYLFAHHSIDVISQNLLGQVFPGFPARIISGLATSLVFGRFAMVCTHIVISKPQEATWFTRLRSTPWSTARKTLPAVAIVTLLVNLTRELVRGLATVGVDGPTRLIATLAACLLFLGIVLPASATLARVQASHLPENVEPIVPFDRTFGRSDDSKDLTFVEAWKSMGMHGWKRVAKMFVKLAPVAVALPVIFVYGAIFVVIAYNKISL

Foldseek 3Di:
DDDDDDDDDDDDDDDDDDDDDDDDDDDDDDDDDDDFDDLCVVLVVVVVVVPPPPDDDDDDDDDDDDDDDDDDDDDDDDDDDDDDDDDDDDDDDDDDDDDDDDPDPPPVVVVVVVVVVCVVVVVVPDDDDPPPCPPPVLVVVLVVLVVVLVVVLLLLSLLLLLLLLLLLFFDLQQVPDPQPDQGPVVCVVVVPDRVPGDFCSLDSVSVQVLLCVQPHDCSSCFCVVLVVCLVVQLVVQLVVQLVVVCVVDPDQVSNLVSLLVSQLVCQLSVLLSLLRSWFGDDPDDSVNSSVPDDVVLSVLLSVLSNQLSNLSSVLSSQLVVLVPPPDDPVSNVVSSVVSNVSCLVPNSLSSSLSSLQSQLSRDSPTHTSHRGDSCLNDPDPPSRQDSVNSSVSQPPVSSVSSSVSCVVSRCVSIVSSVVSVVVSVVVSVVVVVVVD

pLDDT: mean 72.91, std 25.08, range [24.66, 97.88]

Secondary structure (DSSP, 8-state):
-------------------PPPP--------------SHHHHHHHHHHTT-----PPP--PPPPP-PPPP---------------S---S------PPP-S--SGGGHHHHHHHHHHHHHHHTTSS----------HHHHHHHHHHHHHHHHHHHHHHHHHHHHHHHHH--TTGGGS-TTS-HHHHHHHTT--STTPPPGGGSHHHHHHHHHHHH-TTGGGTTHHHHHHHHHHHHHHHHHHHHHHHTTS-SHHHHHHHHHHHHHHTHHHHHHHHHHHHBPP-SS-HHHHHHHS-HHHHHHHHHHHHHHHHHHHHHHHHHHHHHHS---HHHHHHHHHHHHHHIIIIIHHHHHHHHHHHHHTS-TTS-BSS---SSTT--SS-----HHHHHHTS-HHHHHHHHHHHHHHHHHHHHHHHHHHHHHHHHHHHHHHHH-